Protein AF-0000000070610268 (afdb_homodimer)

Foldseek 3Di:
DAQEEEEEALDQLSLLLLLLQVLVPRRHAAAEYEHCAQVSQVVSCVVRPHNYYYNHLLVVLQDPRHAEYEYDAFAQCLQVSLLSNVVSVHAYEYEFPNHLFLVSLVVSVVSLVVSVAAYEYQLLLLQAPVNVVVLVCVVVQQQPAWQEKEFEFEEQCCVPDCQQAQQRSHAFCRPPVLLLLVSVCVSLVLDQFPDKDKAAAHDPNQHGQKMWMWTHHPPNHIYIYITHNRHGDQCKMWIHHPRWIKIFGPNSSQGQWIATPVGIGGHDADDSVDDHPDVNSSSSNRVVVQVSVCVVVSHRYGPSQGSSSSSSSSVNSVVGRVNHPHDHPVND/DAQEEEEEALDQLSLLLLLLQVLVPRRHAAAEYEHCAQVSQVVSCVVRPHNYYYNHLLVSLQDPRHAEYEYDAFAQCLQVSLLSNVVSVHAYEYEFPNHLFLVSLVVSVVSLVVSVAAYEYQLLLLQAPVNVVVLVCVVVCQQPAWQEKEFEFEEQCCVPDCQQAQQRSHAFCRPPVLLLLVSVCVSLVLDQFPDKDKAAAHDPNQHGQKMWMWTHHPPNHIYIYITHNRHGDQCKMWIHHPRWIKIFGPNSSQGQWIATPVGIGGHDADDSVDDHPDVNSSSSNRVVVQVSVCVVVSHRYGPSQGSSSSSSSSVNSVVGRVNHPHDHPVND

Radius of gyration: 28.85 Å; Cα contacts (8 Å, |Δi|>4): 1653; chains: 2; bounding box: 45×90×62 Å

Solvent-accessible surface area (backbone atoms only — not comparable to full-atom values): 32971 Å² total; per-residue (Å²): 131,48,45,30,27,24,34,38,32,70,38,64,66,33,50,22,41,54,55,19,37,61,66,44,63,78,55,48,41,50,43,29,26,11,12,88,38,44,67,54,10,41,52,44,17,69,73,73,58,29,73,34,58,23,46,28,60,66,60,46,40,66,39,84,74,40,48,31,32,40,38,41,56,59,43,71,44,34,51,64,53,49,49,52,29,36,75,56,64,25,22,38,39,30,37,61,47,56,34,84,36,45,69,54,38,50,51,51,53,52,50,28,61,72,64,69,29,33,46,37,64,47,57,41,38,72,48,31,69,50,49,50,50,49,51,53,40,50,75,71,43,68,22,47,56,68,38,39,34,42,22,32,28,28,39,68,35,78,87,36,63,57,45,43,30,43,91,42,50,20,16,12,51,56,72,38,24,48,56,31,48,50,50,49,31,57,77,59,69,57,54,75,57,78,41,80,48,38,43,55,32,54,43,95,59,45,16,36,32,32,43,38,35,37,36,33,39,76,90,67,22,39,33,42,36,36,18,21,27,64,24,65,47,82,16,29,32,36,43,26,14,64,62,30,50,37,35,36,36,67,44,49,64,55,37,39,41,32,43,39,83,91,45,73,49,78,53,80,76,79,86,78,87,70,88,57,81,47,86,62,27,58,53,38,30,39,38,52,50,50,50,47,53,28,55,75,68,70,40,48,46,40,90,89,55,32,68,67,44,54,48,48,48,31,45,52,49,46,54,37,41,43,58,39,66,34,74,53,82,80,74,110,131,49,44,29,28,24,33,35,32,70,39,62,68,34,50,21,41,54,56,17,38,59,69,46,64,78,54,47,40,48,40,29,27,10,13,87,39,45,67,54,9,42,54,42,18,68,74,73,58,30,73,34,59,21,47,28,62,66,59,46,40,66,39,85,72,40,48,31,32,41,36,41,56,60,44,73,45,34,51,62,53,49,50,52,29,38,76,55,65,23,23,37,40,31,37,62,47,55,33,85,34,46,69,55,37,49,51,52,54,53,50,29,60,73,63,68,29,32,47,35,66,46,57,41,38,72,47,31,68,50,49,50,51,49,52,52,40,49,74,70,42,69,20,46,56,68,38,39,32,42,23,32,29,28,40,67,33,77,86,37,62,57,45,44,30,42,90,43,50,20,16,12,50,56,72,37,24,47,56,32,49,49,50,49,30,58,76,60,69,58,54,74,59,79,41,80,49,39,41,55,31,54,45,97,56,46,15,37,32,32,43,37,35,37,37,34,40,74,90,67,22,38,32,41,37,36,18,21,27,63,24,65,46,81,16,30,31,36,43,27,14,63,63,29,50,38,36,36,36,67,44,48,65,54,37,38,40,31,44,41,85,91,45,74,49,78,52,78,76,80,86,79,88,68,88,58,81,47,87,60,28,59,53,39,29,40,40,52,50,48,50,47,52,30,55,75,69,69,42,48,46,40,89,91,55,32,67,68,45,53,48,46,47,32,45,52,48,47,53,38,41,45,57,38,66,34,74,52,82,80,74,110

Structure (mmCIF, N/CA/C/O backbone):
data_AF-0000000070610268-model_v1
#
loop_
_entity.id
_entity.type
_entity.pdbx_description
1 polymer 'Trans-1,2-dihydrobenzene-1,2-diol dehydrogenase'
#
loop_
_atom_site.group_PDB
_atom_site.id
_atom_site.type_symbol
_atom_site.label_atom_id
_atom_site.label_alt_id
_atom_site.label_comp_id
_atom_site.label_asym_id
_atom_site.label_entity_id
_atom_site.label_seq_id
_atom_site.pdbx_PDB_ins_code
_atom_site.Cartn_x
_atom_site.Cartn_y
_atom_site.Cartn_z
_atom_site.occupancy
_atom_site.B_iso_or_equiv
_atom_site.auth_seq_id
_atom_site.auth_comp_id
_atom_site.auth_asym_id
_atom_site.auth_atom_id
_atom_site.pdbx_PDB_model_num
ATOM 1 N N . MET A 1 1 ? -13.469 43.031 9.625 1 87.12 1 MET A N 1
ATOM 2 C CA . MET A 1 1 ? -12.117 43.438 10.016 1 87.12 1 MET A CA 1
ATOM 3 C C . MET A 1 1 ? -11.117 42.312 9.688 1 87.12 1 MET A C 1
ATOM 5 O O . MET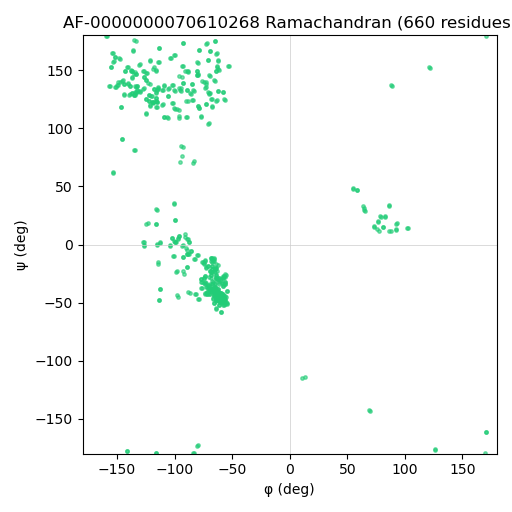 A 1 1 ? -11.469 41.125 9.688 1 87.12 1 MET A O 1
ATOM 9 N N . ALA A 1 2 ? -9.922 42.75 9.422 1 94.88 2 ALA A N 1
ATOM 10 C CA . ALA A 1 2 ? -8.898 41.781 9.031 1 94.88 2 ALA A CA 1
ATOM 11 C C . ALA A 1 2 ? -8.453 40.938 10.227 1 94.88 2 ALA A C 1
ATOM 13 O O . ALA A 1 2 ? -8.383 41.438 11.352 1 94.88 2 ALA A O 1
ATOM 14 N N . THR A 1 3 ? -8.25 39.656 9.992 1 97.12 3 THR A N 1
ATOM 15 C CA . THR A 1 3 ? -7.648 38.781 11.008 1 97.12 3 THR A CA 1
ATOM 16 C C . THR A 1 3 ? -6.219 39.219 11.305 1 97.12 3 THR A C 1
ATOM 18 O O . THR A 1 3 ? -5.41 39.375 10.391 1 97.12 3 THR A O 1
ATOM 21 N N . ARG A 1 4 ? -5.906 39.5 12.539 1 98 4 ARG A N 1
ATOM 22 C CA . ARG A 1 4 ? -4.605 40 12.938 1 98 4 ARG A CA 1
ATOM 23 C C . ARG A 1 4 ? -3.686 38.906 13.414 1 98 4 ARG A C 1
ATOM 25 O O . ARG A 1 4 ? -3.871 38.344 14.508 1 98 4 ARG A O 1
ATOM 32 N N . TRP A 1 5 ? -2.68 38.625 12.586 1 98.31 5 TRP A N 1
ATOM 33 C CA . TRP A 1 5 ? -1.84 37.469 12.781 1 98.31 5 TRP A CA 1
ATOM 34 C C . TRP A 1 5 ? -0.527 37.844 13.461 1 98.31 5 TRP A C 1
ATOM 36 O O . TRP A 1 5 ? 0.098 38.844 13.109 1 98.31 5 TRP A O 1
ATOM 46 N N . GLY A 1 6 ? -0.155 37.094 14.477 1 98.69 6 GLY A N 1
ATOM 47 C CA . GLY A 1 6 ? 1.236 36.906 14.867 1 98.69 6 GLY A CA 1
ATOM 48 C C . GLY A 1 6 ? 1.882 35.688 14.273 1 98.69 6 GLY A C 1
ATOM 49 O O . GLY A 1 6 ? 1.235 34.625 14.141 1 98.69 6 GLY A O 1
ATOM 50 N N . ILE A 1 7 ? 3.166 35.781 13.945 1 98.75 7 ILE A N 1
ATOM 51 C CA . ILE A 1 7 ? 3.908 34.656 13.375 1 98.75 7 ILE A CA 1
ATOM 52 C C . ILE A 1 7 ? 5.016 34.219 14.336 1 98.75 7 ILE A C 1
ATOM 54 O O . ILE A 1 7 ? 5.863 35.031 14.719 1 98.75 7 ILE A O 1
ATOM 58 N N . ALA A 1 8 ? 4.91 32.969 14.789 1 98.69 8 ALA A N 1
ATOM 59 C CA . ALA A 1 8 ? 5.969 32.406 15.625 1 98.69 8 ALA A CA 1
ATOM 60 C C . ALA A 1 8 ? 6.945 31.594 14.797 1 98.69 8 ALA A C 1
ATOM 62 O O . ALA A 1 8 ? 6.617 30.5 14.344 1 98.69 8 ALA A O 1
ATOM 63 N N . SER A 1 9 ? 8.148 32 14.727 1 97.38 9 SER A N 1
ATOM 64 C CA . SER A 1 9 ? 9.258 31.453 13.969 1 97.38 9 SER A CA 1
ATOM 65 C C . SER A 1 9 ? 9.32 32.031 12.562 1 97.38 9 SER A C 1
ATOM 67 O O . SER A 1 9 ? 8.281 32.219 11.922 1 97.38 9 SER A O 1
ATOM 69 N N . ALA A 1 10 ? 10.484 32.375 12.086 1 96.12 10 ALA A N 1
ATOM 70 C CA . ALA A 1 10 ? 10.75 32.969 10.789 1 96.12 10 ALA A CA 1
ATOM 71 C C . ALA A 1 10 ? 11.258 31.953 9.789 1 96.12 10 ALA A C 1
ATOM 73 O O . ALA A 1 10 ? 12.125 32.25 8.961 1 96.12 10 ALA A O 1
ATOM 74 N N . GLY A 1 11 ? 10.734 30.75 9.906 1 94.56 11 GLY A N 1
ATOM 75 C CA . GLY A 1 11 ? 11.188 29.672 9.047 1 94.56 11 GLY A CA 1
ATOM 76 C C . GLY A 1 11 ? 10.508 29.641 7.695 1 94.56 11 GLY A C 1
ATOM 77 O O . GLY A 1 11 ? 9.711 30.531 7.383 1 94.56 11 GLY A O 1
ATOM 78 N N . LYS A 1 12 ? 10.852 28.688 6.871 1 95.5 12 LYS A N 1
ATOM 79 C CA . LYS A 1 12 ? 10.406 28.562 5.488 1 95.5 12 LYS A CA 1
ATOM 80 C C . LYS A 1 12 ? 8.883 28.406 5.418 1 95.5 12 LYS A C 1
ATOM 82 O O . LYS A 1 12 ? 8.234 29.016 4.562 1 95.5 12 LYS A O 1
ATOM 87 N N . ILE A 1 13 ? 8.359 27.594 6.32 1 97.12 13 ILE A N 1
ATOM 88 C CA . ILE A 1 13 ? 6.926 27.344 6.254 1 97.12 13 ILE A CA 1
ATOM 89 C C . ILE A 1 13 ? 6.16 28.609 6.648 1 97.12 13 ILE A C 1
ATOM 91 O O . ILE A 1 13 ? 5.109 28.906 6.078 1 97.12 13 ILE A O 1
ATOM 95 N N . SER A 1 14 ? 6.656 29.359 7.609 1 97.88 14 SER A N 1
ATOM 96 C CA . SER A 1 14 ? 6.062 30.625 7.992 1 97.88 14 SER A CA 1
ATOM 97 C C . SER A 1 14 ? 6.102 31.625 6.84 1 97.88 14 SER A C 1
ATOM 99 O O . SER A 1 14 ? 5.148 32.375 6.637 1 97.88 14 SER A O 1
ATOM 101 N N . SER A 1 15 ? 7.219 31.594 6.105 1 96.38 15 SER A N 1
ATOM 102 C CA . SER A 1 15 ? 7.344 32.438 4.926 1 96.38 15 SER A CA 1
ATOM 103 C C . SER A 1 15 ? 6.246 32.156 3.91 1 96.38 15 SER A C 1
ATOM 105 O O . SER A 1 15 ? 5.602 33.062 3.398 1 96.38 15 SER A O 1
ATOM 107 N N . ASP A 1 16 ? 6.027 30.891 3.668 1 96.81 16 ASP A N 1
ATOM 108 C CA . ASP A 1 16 ? 5.016 30.5 2.697 1 96.81 16 ASP A CA 1
ATOM 109 C C . ASP A 1 16 ? 3.615 30.875 3.178 1 96.81 16 ASP A C 1
ATOM 111 O O . ASP A 1 16 ? 2.785 31.328 2.391 1 96.81 16 ASP A O 1
ATOM 115 N N . PHE A 1 17 ? 3.396 30.719 4.445 1 97.5 17 PHE A N 1
ATOM 116 C CA . PHE A 1 17 ? 2.088 31.016 5.02 1 97.5 17 PHE A CA 1
ATOM 117 C C . PHE A 1 17 ? 1.76 32.5 4.875 1 97.5 17 PHE A C 1
ATOM 119 O O . PHE A 1 17 ? 0.678 32.844 4.406 1 97.5 17 PHE A O 1
ATOM 126 N N . VAL A 1 18 ? 2.672 33.344 5.227 1 96.12 18 VAL A N 1
ATOM 127 C CA . VAL A 1 18 ? 2.461 34.781 5.184 1 96.12 18 VAL A CA 1
ATOM 128 C C . VAL A 1 18 ? 2.299 35.219 3.734 1 96.12 18 VAL A C 1
ATOM 130 O O . VAL A 1 18 ? 1.444 36.062 3.432 1 96.12 18 VAL A O 1
ATOM 133 N N . THR A 1 19 ? 3.064 34.656 2.867 1 94.31 19 THR A N 1
ATOM 134 C CA . THR A 1 19 ? 2.967 35 1.452 1 94.31 19 THR A CA 1
ATOM 135 C C . THR A 1 19 ? 1.602 34.594 0.894 1 94.31 19 THR A C 1
ATOM 137 O O . THR A 1 19 ? 0.988 35.375 0.148 1 94.31 19 THR A O 1
ATOM 140 N N . ALA A 1 20 ? 1.145 33.438 1.295 1 94.62 20 ALA A N 1
ATOM 141 C CA . ALA A 1 20 ? -0.146 32.938 0.828 1 94.62 20 ALA A CA 1
ATOM 142 C C . ALA A 1 20 ? -1.288 33.844 1.32 1 94.62 20 ALA A C 1
ATOM 144 O O . ALA A 1 20 ? -2.244 34.094 0.585 1 94.62 20 ALA A O 1
ATOM 145 N N . MET A 1 21 ? -1.215 34.375 2.508 1 91.06 21 MET A N 1
ATOM 146 C CA . MET A 1 21 ? -2.252 35.188 3.115 1 91.06 21 MET A CA 1
ATOM 147 C C . MET A 1 21 ? -2.326 36.562 2.436 1 91.06 21 MET A C 1
ATOM 149 O O . MET A 1 21 ? -3.41 37.125 2.279 1 91.06 21 MET A O 1
ATOM 153 N N . LYS A 1 22 ? -1.197 36.969 2.119 1 81.88 22 LYS A N 1
ATOM 154 C CA . LYS A 1 22 ? -1.122 38.312 1.529 1 81.88 22 LYS A CA 1
ATOM 155 C C . LYS A 1 22 ? -1.871 38.375 0.2 1 81.88 22 LYS A C 1
ATOM 157 O O . LYS A 1 22 ? -2.338 39.438 -0.21 1 81.88 22 LYS A O 1
ATOM 162 N N . ALA A 1 23 ? -1.947 37.188 -0.265 1 78.31 23 ALA A N 1
ATOM 163 C CA . ALA A 1 23 ? -2.639 37.125 -1.551 1 78.31 23 ALA A CA 1
ATOM 164 C C . ALA A 1 23 ? -4.137 37.344 -1.379 1 78.31 23 ALA A C 1
ATOM 166 O O . ALA A 1 23 ? -4.84 37.688 -2.342 1 78.31 23 ALA A O 1
ATOM 167 N N . GLN A 1 24 ? -4.488 37.125 -0.16 1 79 24 GLN A N 1
ATOM 168 C CA . GLN A 1 24 ? -5.902 37.344 0.139 1 79 24 GLN A CA 1
ATOM 169 C C . GLN A 1 24 ? -6.168 38.75 0.67 1 79 24 GLN A C 1
ATOM 171 O O . GLN A 1 24 ? -6.254 38.938 1.883 1 79 24 GLN A O 1
ATOM 176 N N . LYS A 1 25 ? -6.18 39.812 -0.135 1 72.75 25 LYS A N 1
ATOM 177 C CA . LYS A 1 25 ? -6.426 41.25 -0.043 1 72.75 25 LYS A CA 1
ATOM 178 C C . LYS A 1 25 ? -6.504 41.719 1.413 1 72.75 25 LYS A C 1
ATOM 180 O O . LYS A 1 25 ? -5.566 41.5 2.186 1 72.75 25 LYS A O 1
ATOM 185 N N . ASP A 1 26 ? -7.648 42.188 1.832 1 85.25 26 ASP A N 1
ATOM 186 C CA . ASP A 1 26 ? -7.906 42.938 3.057 1 85.25 26 ASP A CA 1
ATOM 187 C C . ASP A 1 26 ? -8.477 42.031 4.145 1 85.25 26 ASP A C 1
ATOM 189 O O . ASP A 1 26 ? -8.875 42.5 5.211 1 85.25 26 ASP A O 1
ATOM 193 N N . ASP A 1 27 ? -8.195 40.656 3.943 1 92.19 27 ASP A N 1
ATOM 194 C CA . ASP A 1 27 ? -8.812 39.719 4.883 1 92.19 27 ASP A CA 1
ATOM 195 C C . ASP A 1 27 ? -7.883 39.438 6.059 1 92.19 27 ASP A C 1
ATOM 197 O O . ASP A 1 27 ? -8.336 39.062 7.141 1 92.19 27 ASP A O 1
ATOM 201 N N . HIS A 1 28 ? -6.57 39.594 5.832 1 95.62 28 HIS A N 1
ATOM 202 C CA . HIS A 1 28 ? -5.574 39.25 6.832 1 95.62 28 HIS A CA 1
ATOM 203 C C . HIS A 1 28 ? -4.523 40.344 6.988 1 95.62 28 HIS A C 1
ATOM 205 O O . HIS A 1 28 ? -4.211 41.031 6.027 1 95.62 28 HIS A O 1
ATOM 211 N N . ARG A 1 29 ? -4.039 40.5 8.172 1 95.06 29 ARG A N 1
ATOM 212 C CA . ARG A 1 29 ? -2.941 41.406 8.492 1 95.06 29 ARG A CA 1
ATOM 213 C C . ARG A 1 29 ? -1.906 40.75 9.383 1 95.06 29 ARG A C 1
ATOM 215 O O . ARG A 1 29 ? -2.258 40.094 10.383 1 95.06 29 ARG A O 1
ATOM 222 N N . VAL A 1 30 ? -0.636 40.844 8.953 1 96.44 30 VAL A N 1
ATOM 223 C CA . VAL A 1 30 ? 0.448 40.344 9.789 1 96.44 30 VAL A CA 1
ATOM 224 C C . VAL A 1 30 ? 0.946 41.438 10.719 1 96.44 30 VAL A C 1
ATOM 226 O O . VAL A 1 30 ? 1.712 42.312 10.305 1 96.44 30 VAL A O 1
ATOM 229 N N . VAL A 1 31 ? 0.642 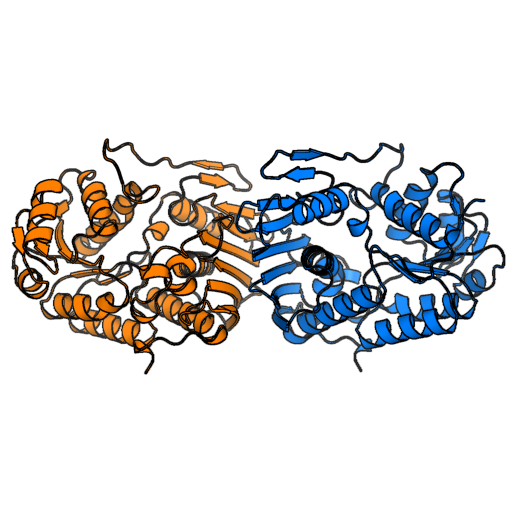41.25 11.953 1 97.19 31 VAL A N 1
ATOM 230 C CA . VAL A 1 31 ? 0.885 42.281 12.938 1 97.19 31 VAL A CA 1
ATOM 231 C C . VAL A 1 31 ? 2.303 42.188 13.484 1 97.19 31 VAL A C 1
ATOM 233 O O . VAL A 1 31 ? 2.975 43.188 13.727 1 97.19 31 VAL A O 1
ATOM 236 N N . ALA A 1 32 ? 2.695 40.969 13.719 1 98.38 32 ALA A N 1
ATOM 237 C CA . ALA A 1 32 ? 3.988 40.781 14.375 1 98.38 32 ALA A CA 1
ATOM 238 C C . ALA A 1 32 ? 4.586 39.406 14.047 1 98.38 32 ALA A C 1
ATOM 240 O O . ALA A 1 32 ? 3.857 38.469 13.742 1 98.38 32 ALA A O 1
ATOM 241 N N . VAL A 1 33 ? 5.926 39.406 14.109 1 98.69 33 VAL A N 1
ATOM 242 C CA . VAL A 1 33 ? 6.664 38.156 14.008 1 98.69 33 VAL A CA 1
ATOM 243 C C . VAL A 1 33 ? 7.625 38.031 15.188 1 98.69 33 VAL A C 1
ATOM 245 O O . VAL A 1 33 ? 8.234 39 15.609 1 98.69 33 VAL A O 1
ATOM 248 N N . GLY A 1 34 ? 7.617 36.844 15.773 1 98.44 34 GLY A N 1
ATOM 249 C CA . GLY A 1 34 ? 8.602 36.5 16.781 1 98.44 34 GLY A CA 1
ATOM 250 C C . GLY A 1 34 ? 9.531 35.375 16.344 1 98.44 34 GLY A C 1
ATOM 251 O O . GLY A 1 34 ? 9.094 34.406 15.742 1 98.44 34 GLY A O 1
ATOM 252 N N . ALA A 1 35 ? 10.812 35.562 16.562 1 96.69 35 ALA A N 1
ATOM 253 C CA . ALA A 1 35 ? 11.812 34.531 16.297 1 96.69 35 ALA A CA 1
ATOM 254 C C . ALA A 1 35 ? 12.805 34.438 17.453 1 96.69 35 ALA A C 1
ATOM 256 O O . ALA A 1 35 ? 12.719 35.188 18.422 1 96.69 35 ALA A O 1
ATOM 257 N N . ARG A 1 36 ? 13.75 33.438 17.375 1 90.44 36 ARG A N 1
ATOM 258 C CA . ARG A 1 36 ? 14.742 33.219 18.422 1 90.44 36 ARG A CA 1
ATOM 259 C C . ARG A 1 36 ? 15.766 34.344 18.453 1 90.44 36 ARG A C 1
ATOM 261 O O . ARG A 1 36 ? 16.312 34.656 19.5 1 90.44 36 ARG A O 1
ATOM 268 N N . SER A 1 37 ? 15.914 34.906 17.266 1 94.06 37 SER A N 1
ATOM 269 C CA . SER A 1 37 ? 16.781 36.062 17.188 1 94.06 37 SER A CA 1
ATOM 270 C C . SER A 1 37 ? 16.031 37.281 16.609 1 94.06 37 SER A C 1
ATOM 272 O O . SER A 1 37 ? 15.289 37.156 15.641 1 94.06 37 SER A O 1
ATOM 274 N N . LEU A 1 38 ? 16.328 38.406 17.25 1 96.81 38 LEU A N 1
ATOM 275 C CA . LEU A 1 38 ? 15.688 39.625 16.781 1 96.81 38 LEU A CA 1
ATOM 276 C C . LEU A 1 38 ? 16.062 39.938 15.336 1 96.81 38 LEU A C 1
ATOM 278 O O . LEU A 1 38 ? 15.219 40.406 14.562 1 96.81 38 LEU A O 1
ATOM 282 N N . ALA A 1 39 ? 17.266 39.562 15.023 1 97.5 39 ALA A N 1
ATOM 283 C CA . ALA A 1 39 ? 17.734 39.812 13.664 1 97.5 39 ALA A CA 1
ATOM 284 C C . ALA A 1 39 ? 16.906 39.031 12.648 1 97.5 39 ALA A C 1
ATOM 286 O O . ALA A 1 39 ? 16.547 39.531 11.594 1 97.5 39 ALA A O 1
ATOM 287 N N . ASP A 1 40 ? 16.656 37.781 12.953 1 97 40 ASP A N 1
ATOM 288 C CA . ASP A 1 40 ? 15.852 36.938 12.07 1 97 40 ASP A CA 1
ATOM 289 C C . ASP A 1 40 ? 14.422 37.469 11.961 1 97 40 ASP A C 1
ATOM 291 O O . ASP A 1 40 ? 13.844 37.469 10.875 1 97 40 ASP A O 1
ATOM 295 N N . ALA A 1 41 ? 13.906 37.875 13.102 1 98.12 41 ALA A N 1
ATOM 296 C CA . ALA A 1 41 ? 12.547 38.438 13.117 1 98.12 41 ALA A CA 1
ATOM 297 C C . ALA A 1 41 ? 12.461 39.688 12.273 1 98.12 41 ALA A C 1
ATOM 299 O O . ALA A 1 41 ? 11.508 39.875 11.508 1 98.12 41 ALA A O 1
ATOM 300 N N . GLN A 1 42 ? 13.422 40.531 12.422 1 98.31 42 GLN A N 1
ATOM 301 C CA . GLN A 1 42 ? 13.445 41.781 11.672 1 98.31 42 GLN A CA 1
ATOM 302 C C . GLN A 1 42 ? 13.594 41.531 10.172 1 98.31 42 GLN A C 1
ATOM 304 O O . GLN A 1 42 ? 12.93 42.156 9.359 1 98.31 42 GLN A O 1
ATOM 309 N N . ALA A 1 43 ? 14.445 40.625 9.836 1 97.88 43 ALA A N 1
ATOM 310 C CA . ALA A 1 43 ? 14.617 40.281 8.43 1 97.88 43 ALA A CA 1
ATOM 311 C C . ALA A 1 43 ? 13.32 39.75 7.832 1 97.88 43 ALA A C 1
ATOM 313 O O . ALA A 1 43 ? 12.953 40.094 6.711 1 97.88 43 ALA A O 1
ATOM 314 N N . PHE A 1 44 ? 12.734 38.875 8.617 1 97.44 44 PHE A N 1
ATOM 315 C CA . PHE A 1 44 ? 11.461 38.312 8.195 1 97.44 44 PHE A CA 1
ATOM 316 C C . PHE A 1 44 ? 10.406 39.406 8.039 1 97.44 44 PHE A C 1
ATOM 318 O O . PHE A 1 44 ? 9.688 39.438 7.043 1 97.44 44 PHE A O 1
ATOM 325 N N . ALA A 1 45 ? 10.289 40.281 8.984 1 97.44 45 ALA A N 1
ATOM 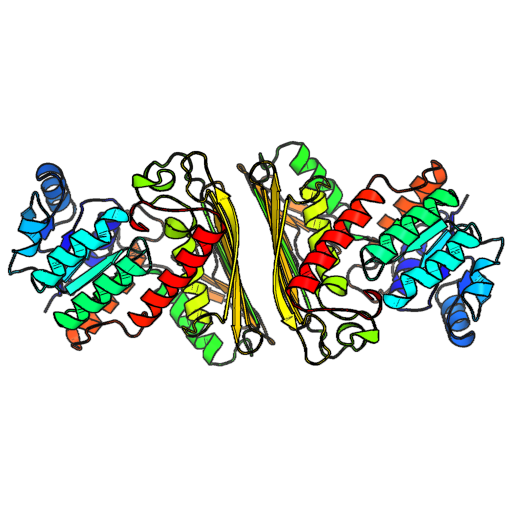326 C CA . ALA A 1 45 ? 9.32 41.375 8.969 1 97.44 45 ALA A CA 1
ATOM 327 C C . ALA A 1 45 ? 9.523 42.281 7.754 1 97.44 45 ALA A C 1
ATOM 329 O O . ALA A 1 45 ? 8.562 42.656 7.086 1 97.44 45 ALA A O 1
ATOM 330 N N . LYS A 1 46 ? 10.703 42.594 7.512 1 96.62 46 LYS A N 1
ATOM 331 C CA . LYS A 1 46 ? 11.039 43.438 6.375 1 96.62 46 LYS A CA 1
ATOM 332 C C . LYS A 1 46 ? 10.656 42.781 5.055 1 96.62 46 LYS A C 1
ATOM 334 O O . LYS A 1 46 ? 10.102 43.406 4.164 1 96.62 46 LYS A O 1
ATOM 339 N N . LYS A 1 47 ? 10.906 41.562 4.977 1 94.38 47 LYS A N 1
ATOM 340 C CA . LYS A 1 47 ? 10.711 40.844 3.725 1 94.38 47 LYS A CA 1
ATOM 341 C C . LYS A 1 47 ? 9.227 40.562 3.486 1 94.38 47 LYS A C 1
ATOM 343 O O . LYS A 1 47 ? 8.75 40.625 2.352 1 94.38 47 LYS A O 1
ATOM 348 N N . TYR A 1 48 ? 8.508 40.25 4.59 1 92.62 48 TYR A N 1
ATOM 349 C CA . TYR A 1 48 ? 7.168 39.719 4.387 1 92.62 48 TYR A CA 1
ATOM 350 C C . TYR A 1 48 ? 6.117 40.688 4.938 1 92.62 48 TYR A C 1
ATOM 352 O O . TYR A 1 48 ? 4.918 40.375 4.887 1 92.62 48 TYR A O 1
ATOM 360 N N . GLY A 1 49 ? 6.516 41.781 5.473 1 90.06 49 GLY A N 1
ATOM 361 C CA . GLY A 1 49 ? 5.609 42.875 5.762 1 90.06 49 GLY A CA 1
ATOM 362 C C . GLY A 1 49 ? 4.934 42.75 7.109 1 90.06 49 GLY A C 1
ATOM 363 O O . GLY A 1 49 ? 3.77 43.125 7.266 1 90.06 49 GLY A O 1
ATOM 364 N N . ALA A 1 50 ? 5.621 42.188 8.117 1 95.12 50 ALA A N 1
ATOM 365 C CA . ALA A 1 50 ? 5.105 42.219 9.477 1 95.12 50 ALA A CA 1
ATOM 366 C C . ALA A 1 50 ? 5.301 43.625 10.086 1 95.12 50 ALA A C 1
ATOM 368 O O . ALA A 1 50 ? 6.336 44.25 9.883 1 95.12 50 ALA A O 1
ATOM 369 N N . GLU A 1 51 ? 4.355 44.031 10.781 1 96.62 51 GLU A N 1
ATOM 370 C CA . GLU A 1 51 ? 4.387 45.406 11.312 1 96.62 51 GLU A CA 1
ATOM 371 C C . GLU A 1 51 ? 5.41 45.531 12.438 1 96.62 51 GLU A C 1
ATOM 373 O O . GLU A 1 51 ? 6.016 46.594 12.609 1 96.62 51 GLU A O 1
ATOM 378 N N . LYS A 1 52 ? 5.52 44.469 13.242 1 98.31 52 LYS A N 1
ATOM 379 C CA . LYS A 1 52 ? 6.434 44.438 14.383 1 98.31 52 LYS A CA 1
ATOM 380 C C . LYS A 1 52 ? 7.277 43.156 14.367 1 98.31 52 LYS A C 1
ATOM 382 O O . LYS A 1 52 ? 6.91 42.156 13.719 1 98.31 52 LYS A O 1
ATOM 387 N N . SER A 1 53 ? 8.43 43.281 14.992 1 98.44 53 SER A N 1
ATOM 388 C CA . SER A 1 53 ? 9.312 42.125 15.117 1 98.44 53 SER A CA 1
ATOM 389 C C . SER A 1 53 ? 9.828 42 16.547 1 98.44 53 SER A C 1
ATOM 391 O O . SER A 1 53 ? 10.164 42.969 17.203 1 98.44 53 SER A O 1
ATOM 393 N N . TYR A 1 54 ? 9.805 40.812 17.031 1 98.56 54 TYR A N 1
ATOM 394 C CA . TYR A 1 54 ? 10.227 40.5 18.406 1 98.56 54 TYR A CA 1
ATOM 395 C C . TYR A 1 54 ? 11.32 39.438 18.422 1 98.56 54 TYR A C 1
ATOM 397 O O . TYR A 1 54 ? 11.297 38.5 17.609 1 98.56 54 TYR A O 1
ATOM 405 N N . GLY A 1 55 ? 12.203 39.531 19.391 1 97.19 55 GLY A N 1
ATOM 406 C CA . GLY A 1 55 ? 13.297 38.594 19.531 1 97.19 55 GLY A CA 1
ATOM 407 C C . GLY A 1 55 ? 12.945 37.406 20.422 1 97.19 55 GLY A C 1
ATOM 408 O O . GLY A 1 55 ? 13.828 36.656 20.844 1 97.19 55 GLY A O 1
ATOM 409 N N . SER A 1 56 ? 11.68 37.375 20.781 1 97.44 56 SER A N 1
ATOM 410 C CA . SER A 1 56 ? 11.219 36.219 21.578 1 97.44 56 SER A CA 1
ATOM 411 C C . SER A 1 56 ? 9.734 35.969 21.359 1 97.44 56 SER A C 1
ATOM 413 O O . SER A 1 56 ? 8.992 36.844 20.953 1 97.44 56 SER A O 1
ATOM 415 N N . TYR A 1 57 ? 9.383 34.688 21.672 1 98.31 57 TYR A N 1
ATOM 416 C CA . TYR A 1 57 ? 7.973 34.344 21.578 1 98.31 57 TYR A CA 1
ATOM 417 C C . TYR A 1 57 ? 7.172 34.938 22.719 1 98.31 57 TYR A C 1
ATOM 419 O O . TYR A 1 57 ? 5.98 35.219 22.562 1 98.31 57 TYR A O 1
ATOM 427 N N . GLU A 1 58 ? 7.793 35.156 23.797 1 98.19 58 GLU A N 1
ATOM 428 C CA . GLU A 1 58 ? 7.141 35.812 24.938 1 98.19 58 GLU A CA 1
ATOM 429 C C . GLU A 1 58 ? 6.688 37.219 24.578 1 98.19 58 GLU A C 1
ATOM 431 O O . GLU A 1 58 ? 5.566 37.625 24.891 1 98.19 58 GLU A O 1
ATOM 436 N N . GLU A 1 59 ? 7.621 37.938 23.938 1 98.25 59 GLU A N 1
ATOM 437 C CA . GLU A 1 59 ? 7.258 39.312 23.516 1 98.25 59 GLU A CA 1
ATOM 438 C C . GLU A 1 59 ? 6.098 39.281 22.516 1 98.25 59 GLU A C 1
ATOM 440 O O . GLU A 1 59 ? 5.199 40.125 22.578 1 98.25 59 GLU A O 1
ATOM 445 N N . LEU A 1 60 ? 6.141 38.344 21.641 1 98.56 60 LEU A N 1
ATOM 446 C CA . LEU A 1 60 ? 5.055 38.156 20.688 1 98.56 60 LEU A CA 1
ATOM 447 C C . LEU A 1 60 ? 3.732 37.906 21.391 1 98.56 60 LEU A C 1
ATOM 449 O O . LEU A 1 60 ? 2.705 38.5 21.031 1 98.56 60 LEU A O 1
ATOM 453 N N . SER A 1 61 ? 3.725 37.094 22.438 1 98.56 61 SER A N 1
ATOM 454 C CA . SER A 1 61 ? 2.52 36.688 23.156 1 98.56 61 SER A CA 1
ATOM 455 C C . SER A 1 61 ? 1.898 37.875 23.891 1 98.56 61 SER A C 1
ATOM 457 O O . SER A 1 61 ? 0.69 37.906 24.125 1 98.56 61 SER A O 1
ATOM 459 N N . LYS A 1 62 ? 2.672 38.906 24.156 1 98.31 62 LYS A N 1
ATOM 460 C CA . LYS A 1 62 ? 2.219 40.062 24.953 1 98.31 62 LYS A CA 1
ATOM 461 C C . LYS A 1 62 ? 1.667 41.156 24.062 1 98.31 62 LYS A C 1
ATOM 463 O O . LYS A 1 62 ? 1.106 42.156 24.547 1 98.31 62 LYS A O 1
ATOM 468 N N . ASP A 1 63 ? 1.868 41.031 22.781 1 98.5 63 ASP A N 1
ATOM 469 C CA . ASP A 1 63 ? 1.388 42.062 21.875 1 98.5 63 ASP A CA 1
ATOM 470 C C . ASP A 1 63 ? -0.138 42.094 21.844 1 98.5 63 ASP A C 1
ATOM 472 O O . ASP A 1 63 ? -0.778 41.156 21.359 1 98.5 63 ASP A O 1
ATOM 476 N N . PRO A 1 64 ? -0.735 43.188 22.234 1 98 64 PRO A N 1
ATOM 477 C CA . PRO A 1 64 ? -2.197 43.219 22.312 1 98 64 PRO A CA 1
ATOM 478 C C . PRO A 1 64 ? -2.865 43.281 20.953 1 98 64 PRO A C 1
ATOM 480 O O . PRO A 1 64 ? -4.074 43.062 20.828 1 98 64 PRO A O 1
ATOM 483 N N . ASP A 1 65 ? -2.1 43.562 19.906 1 98 65 ASP A N 1
ATOM 484 C CA . ASP A 1 65 ? -2.672 43.688 18.562 1 98 65 ASP A CA 1
ATOM 485 C C . ASP A 1 65 ? -2.73 42.312 17.859 1 98 65 ASP A C 1
ATOM 487 O O . ASP A 1 65 ? -3.352 42.188 16.812 1 98 65 ASP A O 1
ATOM 491 N N . VAL A 1 66 ? -2.141 41.344 18.469 1 98.56 66 VAL A N 1
ATOM 492 C CA . VAL A 1 66 ? -2.158 40 17.891 1 98.56 66 VAL A CA 1
ATOM 493 C C . VAL A 1 66 ? -3.385 39.219 18.391 1 98.56 66 VAL A C 1
ATOM 495 O O . VAL A 1 66 ? -3.596 39.094 19.594 1 98.56 66 VAL A O 1
ATOM 498 N N . GLU A 1 67 ? -4.133 38.781 17.469 1 98.38 67 GLU A N 1
ATOM 499 C CA . GLU A 1 67 ? -5.34 38.031 17.828 1 98.38 67 GLU A CA 1
ATOM 500 C C . GLU A 1 67 ? -5.105 36.531 17.75 1 98.38 67 GLU A C 1
ATOM 502 O O . GLU A 1 67 ? -5.594 35.781 18.594 1 98.38 67 GLU A O 1
ATOM 507 N N . ILE A 1 68 ? -4.449 36.094 16.719 1 98.81 68 ILE A N 1
ATOM 508 C CA . ILE A 1 68 ? -4.145 34.688 16.484 1 98.81 68 ILE A CA 1
ATOM 509 C C . ILE A 1 68 ? -2.682 34.531 16.078 1 98.81 68 ILE A C 1
ATOM 511 O O . ILE A 1 68 ? -2.121 35.406 15.414 1 98.81 68 ILE A O 1
ATOM 515 N N . VAL A 1 69 ? -2.096 33.406 16.484 1 98.94 69 VAL A N 1
ATOM 516 C CA . VAL A 1 69 ? -0.688 33.188 16.188 1 98.94 69 VAL A CA 1
ATOM 517 C C . VAL A 1 69 ? -0.546 31.906 15.336 1 98.94 69 VAL A C 1
ATOM 519 O O . VAL A 1 69 ? -1.111 30.875 15.664 1 98.94 69 VAL A O 1
ATOM 522 N N . TYR A 1 70 ? 0.15 32 14.195 1 98.81 70 TYR A N 1
ATOM 523 C CA . TYR A 1 70 ? 0.638 30.859 13.422 1 98.81 70 TYR A CA 1
ATOM 524 C C . TYR A 1 70 ? 1.969 30.359 13.969 1 98.81 70 TYR A C 1
ATOM 526 O O . TYR A 1 70 ? 2.938 31.109 14.055 1 98.81 70 TYR A O 1
ATOM 534 N N . ILE A 1 71 ? 2.006 29.125 14.289 1 98.88 71 ILE A N 1
ATOM 535 C CA . ILE A 1 71 ? 3.213 28.547 14.867 1 98.88 71 ILE A CA 1
ATOM 536 C C . ILE A 1 71 ? 3.883 27.609 13.859 1 98.88 71 ILE A C 1
ATOM 538 O O . ILE A 1 71 ? 3.379 26.531 13.578 1 98.88 71 ILE A O 1
ATOM 542 N N . GLY A 1 72 ? 5.055 28.047 13.344 1 98.38 72 GLY A N 1
ATOM 543 C CA . GLY A 1 72 ? 5.828 27.281 12.375 1 98.38 72 GLY A CA 1
ATOM 544 C C . GLY A 1 72 ? 7.184 26.844 12.898 1 98.38 72 GLY A C 1
ATOM 545 O O . GLY A 1 72 ? 8.164 26.828 12.148 1 98.38 72 GLY A O 1
ATOM 546 N N . THR A 1 73 ? 7.344 26.625 14.195 1 97.75 73 THR A N 1
ATOM 547 C CA . THR A 1 73 ? 8.578 26.125 14.805 1 97.75 73 THR A CA 1
ATOM 548 C C . THR A 1 73 ? 8.789 24.656 14.469 1 97.75 73 THR A C 1
ATOM 550 O O . THR A 1 73 ? 7.926 24.016 13.859 1 97.75 73 THR A O 1
ATOM 553 N N . ILE A 1 74 ? 9.93 24.141 14.844 1 96.25 74 ILE A N 1
ATOM 554 C CA . ILE A 1 74 ? 10.164 22.703 14.695 1 96.25 74 ILE A CA 1
ATOM 555 C C . ILE A 1 74 ? 9.289 21.938 15.68 1 96.25 74 ILE A C 1
ATOM 557 O O . ILE A 1 74 ? 8.828 22.5 16.688 1 96.25 74 ILE A O 1
ATOM 561 N N . HIS A 1 75 ? 9.125 20.672 15.555 1 97.62 75 HIS A N 1
ATOM 562 C CA . HIS A 1 75 ? 8.102 19.844 16.188 1 97.62 75 HIS A CA 1
ATOM 563 C C . HIS A 1 75 ? 8.18 19.922 17.703 1 97.62 75 HIS A C 1
ATOM 565 O O . HIS A 1 75 ? 7.164 20.156 18.375 1 97.62 75 HIS A O 1
ATOM 571 N N . PRO A 1 76 ? 9.367 19.828 18.266 1 98.12 76 PRO A N 1
ATOM 572 C CA . PRO A 1 76 ? 9.43 19.781 19.734 1 98.12 76 PRO A CA 1
ATOM 573 C C . PRO A 1 76 ? 9.008 21.094 20.391 1 98.12 76 PRO A C 1
ATOM 575 O O . PRO A 1 76 ? 8.734 21.141 21.594 1 98.12 76 PRO A O 1
ATOM 578 N N . PHE A 1 77 ? 8.891 22.141 19.594 1 97.94 77 PHE A N 1
ATOM 579 C CA . PHE A 1 77 ? 8.602 23.438 20.172 1 97.94 77 PHE A CA 1
ATOM 580 C C . PHE A 1 77 ? 7.141 23.828 19.953 1 97.94 77 PHE A C 1
ATOM 582 O O . PHE A 1 77 ? 6.691 24.859 20.438 1 97.94 77 PHE A O 1
ATOM 589 N N . HIS A 1 78 ? 6.41 22.984 19.297 1 98.81 78 HIS A N 1
ATOM 590 C CA . HIS A 1 78 ? 4.996 23.281 19.109 1 98.81 78 HIS A CA 1
ATOM 591 C C . HIS A 1 78 ? 4.281 23.453 20.438 1 98.81 78 HIS A C 1
ATOM 593 O O . HIS A 1 78 ? 3.646 24.484 20.688 1 98.81 78 HIS A O 1
ATOM 599 N N . LEU A 1 79 ? 4.477 22.531 21.312 1 98.81 79 LEU A N 1
ATOM 600 C CA . LEU A 1 79 ? 3.752 22.562 22.578 1 98.81 79 LEU A CA 1
ATOM 601 C C . LEU A 1 79 ? 4.145 23.797 23.406 1 98.81 79 LEU A C 1
ATOM 603 O O . LEU A 1 79 ? 3.291 24.594 23.781 1 98.81 79 LEU A O 1
ATOM 607 N N . PRO A 1 80 ? 5.426 24.016 23.688 1 98.62 80 PRO A N 1
ATOM 608 C CA . PRO A 1 80 ? 5.734 25.141 24.578 1 98.62 80 PRO A CA 1
ATOM 609 C C . PRO A 1 80 ? 5.355 26.484 23.953 1 98.62 80 PRO A C 1
ATOM 611 O O . PRO A 1 80 ? 4.891 27.391 24.672 1 98.62 80 PRO A O 1
ATOM 614 N N . VAL A 1 81 ? 5.52 26.656 22.688 1 98.81 81 VAL A N 1
ATOM 615 C CA . VAL A 1 81 ? 5.168 27.938 22.047 1 98.81 81 VAL A CA 1
ATOM 616 C C . VAL A 1 81 ? 3.65 28.109 22.047 1 98.81 81 VAL A C 1
ATOM 618 O O . VAL A 1 81 ? 3.139 29.188 22.344 1 98.81 81 VAL A O 1
ATOM 621 N N . ALA A 1 82 ? 2.934 27.047 21.734 1 98.94 82 ALA A N 1
ATOM 622 C CA . ALA A 1 82 ? 1.475 27.109 21.719 1 98.94 82 ALA A CA 1
ATOM 623 C C . ALA A 1 82 ? 0.923 27.406 23.109 1 98.94 82 ALA A C 1
ATOM 625 O O . ALA A 1 82 ? -0.009 28.203 23.266 1 98.94 82 ALA A O 1
ATOM 626 N N . LYS A 1 83 ? 1.499 26.766 24.078 1 98.88 83 LYS A N 1
ATOM 627 C CA . LYS A 1 83 ? 1.064 27.016 25.453 1 98.88 83 LYS A CA 1
ATOM 628 C C . LYS A 1 83 ? 1.263 28.484 25.828 1 98.88 83 LYS A C 1
ATOM 630 O O . LYS A 1 83 ? 0.397 29.078 26.469 1 98.88 83 LYS A O 1
ATOM 635 N N . LEU A 1 84 ? 2.377 28.953 25.484 1 98.81 84 LEU A N 1
ATOM 636 C CA . LEU A 1 84 ? 2.689 30.359 25.766 1 98.81 84 LEU A CA 1
ATOM 637 C C . LEU A 1 84 ? 1.641 31.281 25.141 1 98.81 84 LEU A C 1
ATOM 639 O O . LEU A 1 84 ? 1.152 32.188 25.797 1 98.81 84 LEU A O 1
ATOM 643 N N . MET A 1 85 ? 1.28 31.062 23.906 1 98.94 85 MET A N 1
ATOM 644 C CA . MET A 1 85 ? 0.302 31.875 23.188 1 98.94 85 MET A CA 1
ATOM 645 C C . MET A 1 85 ? -1.087 31.719 23.797 1 98.94 85 MET A C 1
ATOM 647 O O . MET A 1 85 ? -1.792 32.688 24.016 1 98.94 85 MET A O 1
ATOM 651 N N . ILE A 1 86 ? -1.497 30.5 24.078 1 98.88 86 ILE A N 1
ATOM 652 C CA . ILE A 1 86 ? -2.826 30.219 24.594 1 98.88 86 ILE A CA 1
ATOM 653 C C . ILE A 1 86 ? -2.98 30.828 25.984 1 98.88 86 ILE A C 1
ATOM 655 O O . ILE A 1 86 ? -4.016 31.438 26.297 1 98.88 86 ILE A O 1
ATOM 659 N N . ASN A 1 87 ? -1.959 30.719 26.766 1 98.75 87 ASN A N 1
ATOM 660 C CA . ASN A 1 87 ? -2.002 31.312 28.109 1 98.75 87 ASN A CA 1
ATOM 661 C C . ASN A 1 87 ? -2.129 32.812 28.047 1 98.75 87 ASN A C 1
ATOM 663 O O . ASN A 1 87 ? -2.643 33.438 28.984 1 98.75 87 ASN A O 1
ATOM 667 N N . ALA A 1 88 ? -1.669 33.438 26.984 1 98.75 88 ALA A N 1
ATOM 668 C CA . ALA A 1 88 ? -1.772 34.875 26.797 1 98.75 88 ALA A CA 1
ATOM 669 C C . ALA A 1 88 ? -3.105 35.25 26.141 1 98.75 88 ALA A C 1
ATOM 671 O O . ALA A 1 88 ? -3.342 36.406 25.812 1 98.75 88 ALA A O 1
ATOM 672 N N . GLY A 1 89 ? -3.943 34.25 25.891 1 98.62 89 GLY A N 1
ATOM 673 C CA . GLY A 1 89 ? -5.281 34.5 25.375 1 98.62 89 GLY A CA 1
ATOM 674 C C . GLY A 1 89 ? -5.328 34.562 23.859 1 98.62 89 GLY A C 1
ATOM 675 O O . GLY A 1 89 ? -6.32 35 23.281 1 98.62 89 GLY A O 1
ATOM 676 N N . LYS A 1 90 ? -4.238 34.156 23.234 1 98.88 90 LYS A N 1
ATOM 677 C CA . LYS A 1 90 ? -4.184 34.188 21.781 1 98.88 90 LYS A CA 1
ATOM 678 C C . LYS A 1 90 ? -4.793 32.938 21.172 1 98.88 90 LYS A C 1
ATOM 680 O O . LYS A 1 90 ? -4.609 31.828 21.688 1 98.88 90 LYS A O 1
ATOM 685 N N . HIS A 1 91 ? -5.613 33.062 20.062 1 98.94 91 HIS A N 1
ATOM 686 C CA . HIS A 1 91 ? -5.938 31.922 19.219 1 98.94 91 HIS A CA 1
ATOM 687 C C . HIS A 1 91 ? -4.684 31.344 18.562 1 98.94 91 HIS A C 1
ATOM 689 O O . HIS A 1 91 ? -3.666 32.031 18.453 1 98.94 91 HIS A O 1
ATOM 695 N N . VAL A 1 92 ? -4.793 30.047 18.156 1 98.94 92 VAL A N 1
ATOM 696 C CA . VAL A 1 92 ? -3.57 29.438 17.656 1 98.94 92 VAL A CA 1
ATOM 697 C C . VAL A 1 92 ? -3.889 28.578 16.422 1 98.94 92 VAL A C 1
ATOM 699 O O . VAL A 1 92 ? -4.855 27.812 16.438 1 98.94 92 VAL A O 1
ATOM 702 N N . LEU A 1 93 ? -3.184 28.75 15.344 1 98.94 93 LEU A N 1
ATOM 703 C CA . LEU A 1 93 ? -2.975 27.797 14.258 1 98.94 93 LEU A CA 1
ATOM 704 C C . LEU A 1 93 ? -1.564 27.219 14.312 1 98.94 93 LEU A C 1
ATOM 706 O O . LEU A 1 93 ? -0.592 27.906 14.016 1 98.94 93 LEU A O 1
ATOM 710 N N . CYS A 1 94 ? -1.445 25.953 14.664 1 98.94 94 CYS A N 1
ATOM 711 C CA . CYS A 1 94 ? -0.135 25.344 14.844 1 98.94 94 CYS A CA 1
ATOM 712 C C . CYS A 1 94 ? 0.15 24.328 13.742 1 98.94 94 CYS A C 1
ATOM 714 O O . CYS A 1 94 ? -0.688 23.469 13.453 1 98.94 94 CYS A O 1
ATOM 716 N N . GLU A 1 95 ? 1.271 24.359 13.164 1 98.75 95 GLU A N 1
ATOM 717 C CA . GLU A 1 95 ? 1.703 23.422 12.117 1 98.75 95 GLU A CA 1
ATOM 718 C C . GLU A 1 95 ? 1.564 21.984 12.578 1 98.75 95 GLU A C 1
ATOM 720 O O . GLU A 1 95 ? 1.6 21.688 13.773 1 98.75 95 GLU A O 1
ATOM 725 N N . LYS A 1 96 ? 1.395 21.156 11.609 1 98.75 96 LYS A N 1
ATOM 726 C CA . LYS A 1 96 ? 1.358 19.703 11.844 1 98.75 96 LYS A CA 1
ATOM 727 C C . LYS A 1 96 ? 2.768 19.141 11.992 1 98.75 96 LYS A C 1
ATOM 729 O O . LYS A 1 96 ? 3.723 19.688 11.438 1 98.75 96 LYS A O 1
ATOM 734 N N . PRO A 1 97 ? 2.928 18.047 12.641 1 98.5 97 PRO A N 1
ATOM 735 C CA . PRO A 1 97 ? 1.928 17.547 13.594 1 98.5 97 PRO A CA 1
ATOM 736 C C . PRO A 1 97 ? 1.725 18.469 14.781 1 98.5 97 PRO A C 1
ATOM 738 O O . PRO A 1 97 ? 2.641 19.219 15.156 1 98.5 97 PRO A O 1
ATOM 741 N N . LEU A 1 98 ? 0.588 18.453 15.375 1 98.81 98 LEU A N 1
ATOM 742 C CA . LEU A 1 98 ? 0.275 19.453 16.406 1 98.81 98 LEU A CA 1
ATOM 743 C C . LEU A 1 98 ? 1.299 19.406 17.531 1 98.81 98 LEU A C 1
ATOM 745 O O . LEU A 1 98 ? 1.764 20.438 18 1 98.81 98 LEU A O 1
ATOM 749 N N . CYS A 1 99 ? 1.578 18.203 18.016 1 98.75 99 CYS A N 1
ATOM 750 C CA . CYS A 1 99 ? 2.6 17.984 19.031 1 98.75 99 CYS A CA 1
ATOM 751 C C . CYS A 1 99 ? 3.365 16.688 18.766 1 98.75 99 CYS A C 1
ATOM 753 O O . CYS A 1 99 ? 3.143 16.031 17.75 1 98.75 99 CYS A O 1
ATOM 755 N N . MET A 1 100 ? 4.277 16.375 19.641 1 98.62 100 MET A N 1
ATOM 756 C CA . MET A 1 100 ? 5.176 15.242 19.453 1 98.62 100 MET A CA 1
ATOM 757 C C . MET A 1 100 ? 4.445 13.922 19.688 1 98.62 100 MET A C 1
ATOM 759 O O . MET A 1 100 ? 4.836 12.891 19.141 1 98.62 100 MET A O 1
ATOM 763 N N . ASN A 1 101 ? 3.436 13.961 20.531 1 98.69 101 ASN A N 1
ATOM 764 C CA . ASN A 1 101 ? 2.766 12.719 20.922 1 98.69 101 ASN A CA 1
ATOM 765 C C . ASN A 1 101 ? 1.36 12.992 21.453 1 98.69 101 ASN A C 1
ATOM 767 O O . ASN A 1 101 ? 0.881 14.125 21.406 1 98.69 101 ASN A O 1
ATOM 771 N N . VAL A 1 102 ? 0.667 11.93 21.828 1 98.81 102 VAL A N 1
ATOM 772 C CA . VAL A 1 102 ? -0.715 11.984 22.297 1 98.81 102 VAL A CA 1
ATOM 773 C C . VAL A 1 102 ? -0.792 12.812 23.578 1 98.81 102 VAL A C 1
ATOM 775 O O . VAL A 1 102 ? -1.686 13.648 23.734 1 98.81 102 VAL A O 1
ATOM 778 N N . LYS A 1 103 ? 0.133 12.586 24.469 1 98.75 103 LYS A N 1
ATOM 779 C CA . LYS A 1 103 ? 0.157 13.289 25.75 1 98.75 103 LYS A CA 1
ATOM 780 C C . LYS A 1 103 ? 0.214 14.805 25.547 1 98.75 103 LYS A C 1
ATOM 782 O O . LYS A 1 103 ? -0.584 15.539 26.125 1 98.75 103 LYS A O 1
ATOM 787 N N . GLU A 1 104 ? 1.123 15.242 24.781 1 98.88 104 GLU A N 1
ATOM 788 C CA . GLU A 1 104 ? 1.277 16.672 24.5 1 98.88 104 GLU A CA 1
ATOM 789 C C . GLU A 1 104 ? 0.058 17.219 23.781 1 98.88 104 GLU A C 1
ATOM 791 O O . GLU A 1 104 ? -0.38 18.344 24.062 1 98.88 104 GLU A O 1
ATOM 796 N N . THR A 1 105 ? -0.457 16.484 22.828 1 98.94 105 THR A N 1
ATOM 797 C CA . THR A 1 105 ? -1.633 16.922 22.078 1 98.94 105 THR A CA 1
ATOM 798 C C . THR A 1 105 ? -2.828 17.094 23.016 1 98.94 105 THR A C 1
ATOM 800 O O . THR A 1 105 ? -3.539 18.109 22.922 1 98.94 105 THR A O 1
ATOM 803 N N . LYS A 1 106 ? -3.02 16.141 23.859 1 98.81 106 LYS A N 1
ATOM 804 C CA . LYS A 1 106 ? -4.105 16.219 24.828 1 98.81 106 LYS A CA 1
ATOM 805 C C . LYS A 1 106 ? -3.941 17.422 25.734 1 98.81 106 LYS A C 1
ATOM 807 O O . LYS A 1 106 ? -4.91 18.141 26.016 1 98.81 106 LYS A O 1
ATOM 812 N N . GLU A 1 107 ? -2.758 17.641 26.188 1 98.81 107 GLU A N 1
ATOM 813 C CA . GLU A 1 107 ? -2.469 18.781 27.031 1 98.81 107 GLU A CA 1
ATOM 814 C C . GLU A 1 107 ? -2.848 20.094 26.359 1 98.81 107 GLU A C 1
ATOM 816 O O . GLU A 1 107 ? -3.484 20.953 26.969 1 98.81 107 GLU A O 1
ATOM 821 N N . LEU A 1 108 ? -2.438 20.219 25.172 1 98.81 108 LEU A N 1
ATOM 822 C CA . LEU A 1 108 ? -2.686 21.453 24.438 1 98.81 108 LEU A CA 1
ATOM 823 C C . LEU A 1 108 ? -4.176 21.641 24.188 1 98.81 108 LEU A C 1
ATOM 825 O O . LEU A 1 108 ? -4.699 22.75 24.297 1 98.81 108 LEU A O 1
ATOM 829 N N . VAL A 1 109 ? -4.883 20.562 23.781 1 98.81 109 VAL A N 1
ATOM 830 C CA . VAL A 1 109 ? -6.316 20.609 23.516 1 98.81 109 VAL A CA 1
ATOM 831 C C . VAL A 1 109 ? -7.07 21 24.781 1 98.81 109 VAL A C 1
ATOM 833 O O . VAL A 1 109 ? -7.945 21.875 24.734 1 98.81 109 VAL A O 1
ATOM 836 N N . VAL A 1 110 ? -6.723 20.406 25.875 1 98.81 110 VAL A N 1
ATOM 837 C CA . VAL A 1 110 ? -7.359 20.703 27.141 1 98.81 110 VAL A CA 1
ATOM 838 C C . VAL A 1 110 ? -7.133 22.156 27.516 1 98.81 110 VAL A C 1
ATOM 840 O O . VAL A 1 110 ? -8.062 22.859 27.922 1 98.81 110 VAL A O 1
ATOM 843 N N . LEU A 1 111 ? -5.941 22.641 27.359 1 98.88 111 LEU A N 1
ATOM 844 C CA . LEU A 1 111 ? -5.602 24.016 27.703 1 98.88 111 LEU A CA 1
ATOM 845 C C . LEU A 1 111 ? -6.406 25 26.844 1 98.88 111 LEU A C 1
ATOM 847 O O . LEU A 1 111 ? -6.918 26 27.359 1 98.88 111 LEU A O 1
ATOM 851 N N . ALA A 1 112 ? -6.473 24.75 25.547 1 98.88 112 ALA A N 1
ATOM 852 C CA . ALA A 1 112 ? -7.219 25.625 24.641 1 98.88 112 ALA A CA 1
ATOM 853 C C . ALA A 1 112 ? -8.688 25.719 25.062 1 98.88 112 ALA A C 1
ATOM 855 O O . ALA A 1 112 ? -9.281 26.797 25.016 1 98.88 112 ALA A O 1
ATOM 856 N N . ARG A 1 113 ? -9.242 24.594 25.406 1 98.75 113 ARG A N 1
ATOM 857 C CA . ARG A 1 113 ? -10.633 24.562 25.844 1 98.75 113 ARG A CA 1
ATOM 858 C C . ARG A 1 113 ? -10.805 25.328 27.156 1 98.75 113 ARG A C 1
ATOM 860 O O . ARG A 1 113 ? -11.773 26.078 27.312 1 98.75 113 ARG A O 1
ATOM 867 N N . GLN A 1 114 ? -9.898 25.141 28.031 1 98.69 114 GLN A N 1
ATOM 868 C CA . GLN A 1 114 ? -9.945 25.828 29.312 1 98.69 114 GLN A CA 1
ATOM 869 C C . GLN A 1 114 ? -9.875 27.344 29.141 1 98.69 114 GLN A C 1
ATOM 871 O O . GLN A 1 114 ? -10.578 28.094 29.812 1 98.69 114 GLN A O 1
ATOM 876 N N . LYS A 1 115 ? -9.039 27.797 28.281 1 98.69 115 LYS A N 1
ATOM 877 C CA . LYS A 1 115 ? -8.805 29.219 28.062 1 98.69 115 LYS A CA 1
ATOM 878 C C . LYS A 1 115 ? -9.812 29.781 27.062 1 98.69 115 LYS A C 1
ATOM 880 O O . LYS A 1 115 ? -9.844 31 26.828 1 98.69 115 LYS A O 1
ATOM 885 N N . LYS A 1 116 ? -10.625 28.891 26.484 1 98.62 116 LYS A N 1
ATOM 886 C CA . LYS A 1 116 ? -11.648 29.25 25.5 1 98.62 116 LYS A CA 1
ATOM 887 C C . LYS A 1 116 ? -11.047 30.016 24.328 1 98.62 116 LYS A C 1
ATOM 889 O O . LYS A 1 116 ? -11.547 31.062 23.953 1 98.62 116 LYS A O 1
ATOM 894 N N . VAL A 1 117 ? -9.992 29.516 23.812 1 98.81 117 VAL A N 1
ATOM 895 C CA . VAL A 1 117 ? -9.391 30.078 22.609 1 98.81 117 VAL A CA 1
ATOM 896 C C . VAL A 1 117 ? -9.492 29.094 21.453 1 98.81 117 VAL A C 1
ATOM 898 O O . VAL A 1 117 ? -9.633 27.875 21.672 1 98.81 117 VAL A O 1
ATOM 901 N N . PHE A 1 118 ? -9.438 29.609 20.219 1 98.88 118 PHE A N 1
ATOM 902 C CA . PHE A 1 118 ? -9.422 28.797 19 1 98.88 118 PHE A CA 1
ATOM 903 C C . PHE A 1 118 ? -8.086 28.078 18.844 1 98.88 118 PHE A C 1
ATOM 905 O O . PHE A 1 118 ? -7.027 28.656 19.078 1 98.88 118 PHE A O 1
ATOM 912 N N . LEU A 1 119 ? -8.141 26.828 18.594 1 98.94 119 LEU A N 1
ATOM 913 C CA . LEU A 1 119 ? -6.977 26 18.281 1 98.94 119 LEU A CA 1
ATOM 914 C C . LEU A 1 119 ? -7.23 25.141 17.047 1 98.94 119 LEU A C 1
ATOM 916 O O . LEU A 1 119 ? -8.297 24.547 16.922 1 98.94 119 LEU A O 1
ATOM 920 N N . MET A 1 120 ? -6.277 25.156 16.141 1 98.94 120 MET A N 1
ATOM 921 C CA . MET A 1 120 ? -6.391 24.312 14.945 1 98.94 120 MET A CA 1
ATOM 922 C C . MET A 1 120 ? -5.027 23.766 14.531 1 98.94 120 MET A C 1
ATOM 924 O O . MET A 1 120 ? -4.035 24.5 14.539 1 98.94 120 MET A O 1
ATOM 928 N N . GLU A 1 121 ? -4.988 22.438 14.32 1 98.88 121 GLU A N 1
ATOM 929 C CA . GLU A 1 121 ? -3.822 21.844 13.672 1 98.88 121 GLU A CA 1
ATOM 930 C C . GLU A 1 121 ? -3.748 22.234 12.195 1 98.88 121 GLU A C 1
ATOM 932 O O . GLU A 1 121 ? -4.734 22.125 11.469 1 98.88 121 GLU A O 1
ATOM 937 N N . ALA A 1 122 ? -2.604 22.703 11.789 1 98.69 122 ALA A N 1
ATOM 938 C CA . ALA A 1 122 ? -2.438 23.234 10.445 1 98.69 122 ALA A CA 1
ATOM 939 C C . ALA A 1 122 ? -2.176 22.125 9.438 1 98.69 122 ALA A C 1
ATOM 941 O O . ALA A 1 122 ? -1.096 22.047 8.844 1 98.69 122 ALA A O 1
ATOM 942 N N . VAL A 1 123 ? -3.172 21.344 9.141 1 98.5 123 VAL A N 1
ATOM 943 C CA . VAL A 1 123 ? -3.158 20.375 8.047 1 98.5 123 VAL A CA 1
ATOM 944 C C . VAL A 1 123 ? -3.764 21 6.793 1 98.5 123 VAL A C 1
ATOM 946 O O . VAL A 1 123 ? -4.926 20.75 6.465 1 98.5 123 VAL A O 1
ATOM 949 N N . TRP A 1 124 ? -2.959 21.672 6.109 1 98.38 124 TRP A N 1
ATOM 950 C CA . TRP A 1 124 ? -3.453 22.531 5.047 1 98.38 124 TRP A CA 1
ATOM 951 C C . TRP A 1 124 ? -4.094 21.719 3.928 1 98.38 124 TRP A C 1
ATOM 953 O O . TRP A 1 124 ? -5.004 22.188 3.246 1 98.38 124 TRP A O 1
ATOM 963 N N . SER A 1 125 ? -3.779 20.422 3.791 1 98.5 125 SER A N 1
ATOM 964 C CA . SER A 1 125 ? -4.355 19.547 2.775 1 98.5 125 SER A CA 1
ATOM 965 C C . SER A 1 125 ? -5.875 19.5 2.883 1 98.5 125 SER A C 1
ATOM 967 O O . SER A 1 125 ? -6.574 19.438 1.869 1 98.5 125 SER A O 1
ATOM 969 N N . ARG A 1 126 ? -6.344 19.594 4.109 1 98.31 126 ARG A N 1
ATOM 970 C CA . ARG A 1 126 ? -7.762 19.438 4.406 1 98.31 126 ARG A CA 1
ATOM 971 C C . ARG A 1 126 ? -8.594 20.516 3.725 1 98.31 126 ARG A C 1
ATOM 973 O O . ARG A 1 126 ? -9.797 20.344 3.535 1 98.31 126 ARG A O 1
ATOM 980 N N . PHE A 1 127 ? -7.934 21.547 3.316 1 98.38 127 PHE A N 1
ATOM 981 C CA . PHE A 1 127 ? -8.711 22.703 2.924 1 98.38 127 PHE A CA 1
ATOM 982 C C . PHE A 1 127 ? -8.602 22.953 1.423 1 98.38 127 PHE A C 1
ATOM 984 O O . PHE A 1 127 ? -9.188 23.906 0.9 1 98.38 127 PHE A O 1
ATOM 991 N N . PHE A 1 128 ? -7.898 22.109 0.723 1 98.44 128 PHE A N 1
ATOM 992 C CA . PHE A 1 128 ? -7.805 22.219 -0.728 1 98.44 128 PHE A CA 1
ATOM 993 C C . PHE A 1 128 ? -9.133 21.859 -1.383 1 98.44 128 PHE A C 1
ATOM 995 O O . PHE A 1 128 ? -9.82 20.938 -0.944 1 98.44 128 PHE A O 1
ATOM 1002 N N . PRO A 1 129 ? -9.461 22.531 -2.492 1 98.31 129 PRO A N 1
ATOM 1003 C CA . PRO A 1 129 ? -10.695 22.219 -3.221 1 98.31 129 PRO A CA 1
ATOM 1004 C C . PRO A 1 129 ? -10.781 20.75 -3.646 1 98.31 129 PRO A C 1
ATOM 1006 O O . PRO A 1 129 ? -11.867 20.172 -3.66 1 98.31 129 PRO A O 1
ATOM 1009 N N . VAL A 1 130 ? -9.711 20.109 -3.936 1 98.69 130 VAL A N 1
ATOM 1010 C CA . VAL A 1 130 ? -9.68 18.719 -4.367 1 98.69 130 VAL A CA 1
ATOM 1011 C C . VAL A 1 130 ? -10.203 17.828 -3.246 1 98.69 130 VAL A C 1
ATOM 1013 O O . VAL A 1 130 ? -11.008 16.922 -3.486 1 98.69 130 VAL A O 1
ATOM 1016 N N . TYR A 1 131 ? -9.781 18.062 -2.014 1 98.75 131 TYR A N 1
ATOM 1017 C CA . TYR A 1 131 ? -10.234 17.266 -0.876 1 98.75 131 TYR A CA 1
ATOM 1018 C C . TYR A 1 131 ? -11.727 17.469 -0.632 1 98.75 131 TYR A C 1
ATOM 1020 O O . TYR A 1 131 ? -12.445 16.516 -0.338 1 98.75 131 TYR A O 1
ATOM 1028 N N . LYS A 1 132 ? -12.141 18.734 -0.75 1 98.25 132 LYS A N 1
ATOM 1029 C CA . LYS A 1 132 ? -13.555 19.016 -0.58 1 98.25 132 LYS A CA 1
ATOM 1030 C C . LYS A 1 132 ? -14.398 18.281 -1.622 1 98.25 132 LYS A C 1
ATOM 1032 O O . LYS A 1 132 ? -15.414 17.672 -1.288 1 98.25 132 LYS A O 1
ATOM 1037 N N . GLU A 1 133 ? -13.945 18.391 -2.855 1 98.5 133 GLU A N 1
ATOM 1038 C CA . GLU A 1 133 ? -14.664 17.734 -3.939 1 98.5 133 GLU A CA 1
ATOM 1039 C C . GLU A 1 133 ? -14.656 16.219 -3.756 1 98.5 133 GLU A C 1
ATOM 1041 O O . GLU A 1 133 ? -15.656 15.547 -4.02 1 98.5 133 GLU A O 1
ATOM 1046 N N . MET A 1 134 ? -13.555 15.664 -3.344 1 98.69 134 MET A N 1
ATOM 1047 C CA . MET A 1 134 ? -13.422 14.227 -3.09 1 98.69 134 MET A CA 1
ATOM 1048 C C . MET A 1 134 ? -14.492 13.758 -2.109 1 98.69 134 MET A C 1
ATOM 1050 O O . MET A 1 134 ? -15.227 12.812 -2.396 1 98.69 134 MET A O 1
ATOM 1054 N N . MET A 1 135 ? -14.617 14.438 -0.978 1 98.56 135 MET A N 1
ATOM 1055 C CA . MET A 1 135 ? -15.555 14.023 0.061 1 98.56 135 MET A CA 1
ATOM 1056 C C . MET A 1 135 ? -17 14.195 -0.409 1 98.56 135 MET A C 1
ATOM 1058 O O . MET A 1 135 ? -17.859 13.383 -0.077 1 98.56 135 MET A O 1
ATOM 1062 N N . LYS A 1 136 ? -17.203 15.305 -1.151 1 98.31 136 LYS A N 1
ATOM 1063 C CA . LYS A 1 136 ? -18.531 15.508 -1.732 1 98.31 136 LYS A CA 1
ATOM 1064 C C . LYS A 1 136 ? -18.938 14.312 -2.586 1 98.31 136 LYS A C 1
ATOM 1066 O O . LYS A 1 136 ? -20.047 13.805 -2.453 1 98.31 136 LYS A O 1
ATOM 1071 N N . ARG A 1 137 ? -18.062 13.836 -3.379 1 98.25 137 ARG A N 1
ATOM 1072 C CA . ARG A 1 137 ? -18.359 12.758 -4.312 1 98.25 137 ARG A CA 1
ATOM 1073 C C . ARG A 1 137 ? -18.484 11.422 -3.582 1 98.25 137 ARG A C 1
ATOM 1075 O O . ARG A 1 137 ? -19.359 10.609 -3.906 1 98.25 137 ARG A O 1
ATOM 1082 N N . ILE A 1 138 ? -17.625 11.125 -2.639 1 98.44 138 ILE A N 1
ATOM 1083 C CA . ILE A 1 138 ? -17.703 9.906 -1.831 1 98.44 138 ILE A CA 1
ATOM 1084 C C . ILE A 1 138 ? -19.047 9.859 -1.109 1 98.44 138 ILE 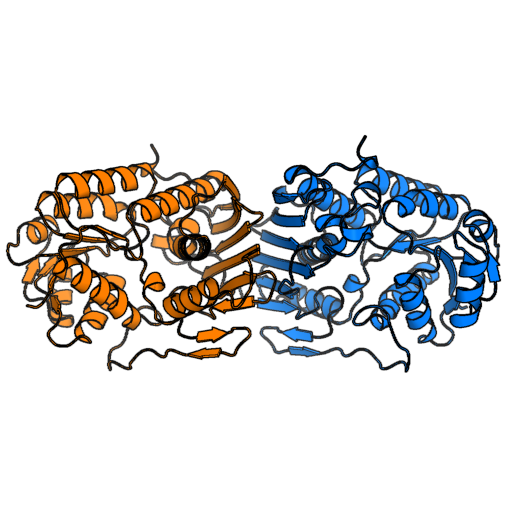A C 1
ATOM 1086 O O . ILE A 1 138 ? -19.734 8.836 -1.133 1 98.44 138 ILE A O 1
ATOM 1090 N N . ASN A 1 139 ? -19.469 10.992 -0.502 1 98.06 139 ASN A N 1
ATOM 1091 C CA . ASN A 1 139 ? -20.703 11.062 0.263 1 98.06 139 ASN A CA 1
ATOM 1092 C C . ASN A 1 139 ? -21.938 10.93 -0.639 1 98.06 139 ASN A C 1
ATOM 1094 O O . ASN A 1 139 ? -22.984 10.453 -0.201 1 98.06 139 ASN A O 1
ATOM 1098 N N . ALA A 1 140 ? -21.734 11.312 -1.866 1 97.88 140 ALA A N 1
ATOM 1099 C CA . ALA A 1 140 ? -22.828 11.203 -2.834 1 97.88 140 ALA A CA 1
ATOM 1100 C C . ALA A 1 140 ? -22.953 9.773 -3.355 1 97.88 140 ALA A C 1
ATOM 1102 O O . ALA A 1 140 ? -23.875 9.461 -4.109 1 97.88 140 ALA A O 1
ATOM 1103 N N . GLY A 1 141 ? -22.016 8.906 -3.049 1 97.94 141 GLY A N 1
ATOM 1104 C CA . GLY A 1 141 ? -22.109 7.5 -3.396 1 97.94 141 GLY A CA 1
ATOM 1105 C C . GLY A 1 141 ? -21.453 7.164 -4.719 1 97.94 141 GLY A C 1
ATOM 1106 O O . GLY A 1 141 ? -21.734 6.113 -5.309 1 97.94 141 GLY A O 1
ATOM 1107 N N . GLU A 1 142 ? -20.562 8.07 -5.215 1 97.81 142 GLU A N 1
ATOM 1108 C CA . GLU A 1 142 ? -19.969 7.871 -6.539 1 97.81 142 GLU A CA 1
ATOM 1109 C C . GLU A 1 142 ? -19.188 6.562 -6.605 1 97.81 142 GLU A C 1
ATOM 1111 O O . GLU A 1 142 ? -19.156 5.91 -7.652 1 97.81 142 GLU A O 1
ATOM 1116 N N . ILE A 1 143 ? -18.609 6.152 -5.492 1 98.44 143 ILE A N 1
ATOM 1117 C CA . ILE A 1 143 ? -17.781 4.953 -5.551 1 98.44 143 ILE A CA 1
ATOM 1118 C C . ILE A 1 143 ? -18.406 3.855 -4.688 1 98.44 143 ILE A C 1
ATOM 1120 O O . ILE A 1 143 ? -17.734 2.891 -4.32 1 98.44 143 ILE A O 1
ATOM 1124 N N . GLY A 1 144 ? -19.594 3.924 -4.332 1 97.94 144 GLY A N 1
ATOM 1125 C CA . GLY A 1 144 ? -20.203 2.953 -3.445 1 97.94 144 GLY A CA 1
ATOM 1126 C C . GLY A 1 144 ? -19.688 3.025 -2.023 1 97.94 144 GLY A C 1
ATOM 1127 O O . GLY A 1 144 ? -19.469 4.117 -1.492 1 97.94 144 GLY A O 1
ATOM 1128 N N . GLU A 1 145 ? -19.562 1.863 -1.38 1 97.56 145 GLU A N 1
ATOM 1129 C CA . GLU A 1 145 ? -19.031 1.787 -0.023 1 97.56 145 GLU A CA 1
ATOM 1130 C C . GLU A 1 145 ? -17.5 1.709 -0.033 1 97.56 145 GLU A C 1
ATOM 1132 O O . GLU A 1 145 ? -16.922 0.899 -0.758 1 97.56 145 GLU A O 1
ATOM 1137 N N . VAL A 1 146 ? -16.891 2.564 0.751 1 98.62 146 VAL A N 1
ATOM 1138 C CA . VAL A 1 146 ? -15.438 2.551 0.834 1 98.62 146 VAL A CA 1
ATOM 1139 C C . VAL A 1 146 ? -14.961 1.207 1.38 1 98.62 146 VAL A C 1
ATOM 1141 O O . VAL A 1 146 ? -15.492 0.712 2.377 1 98.62 146 VAL A O 1
ATOM 1144 N N . VAL A 1 147 ? -13.953 0.597 0.69 1 98.62 147 VAL A N 1
ATOM 1145 C CA . VAL A 1 147 ? -13.375 -0.67 1.119 1 98.62 147 VAL A CA 1
ATOM 1146 C C . VAL A 1 147 ? -11.922 -0.455 1.544 1 98.62 147 VAL A C 1
ATOM 1148 O O . VAL A 1 147 ? -11.508 -0.909 2.613 1 98.62 147 VAL A O 1
ATOM 1151 N N . GLN A 1 148 ? -11.188 0.238 0.711 1 98.62 148 GLN A N 1
ATOM 1152 C CA . GLN A 1 148 ? -9.758 0.408 0.938 1 98.62 148 GLN A CA 1
ATOM 1153 C C . GLN A 1 148 ? -9.328 1.848 0.671 1 98.62 148 GLN A C 1
ATOM 1155 O O . GLN A 1 148 ? -9.836 2.492 -0.249 1 98.62 148 GLN A O 1
ATOM 1160 N N . VAL A 1 149 ? -8.398 2.33 1.455 1 98.94 149 VAL A N 1
ATOM 1161 C CA . VAL A 1 149 ? -7.723 3.605 1.242 1 98.94 149 VAL A CA 1
ATOM 1162 C C . VAL A 1 149 ? -6.211 3.387 1.196 1 98.94 149 VAL A C 1
ATOM 1164 O O . VAL A 1 149 ? -5.648 2.717 2.064 1 98.94 149 VAL A O 1
ATOM 1167 N N . PHE A 1 150 ? -5.543 3.834 0.133 1 98.94 150 PHE A N 1
ATOM 1168 C CA . PHE A 1 150 ? -4.09 3.879 0.044 1 98.94 150 PHE A CA 1
ATOM 1169 C C . PHE A 1 150 ? -3.586 5.316 0.101 1 98.94 150 PHE A C 1
ATOM 1171 O O . PHE A 1 150 ? -4.18 6.211 -0.503 1 98.94 150 PHE A O 1
ATOM 1178 N N . CYS A 1 151 ? -2.578 5.523 0.827 1 98.94 151 CYS A N 1
ATOM 1179 C CA . CYS A 1 151 ? -1.92 6.828 0.811 1 98.94 151 CYS A CA 1
ATOM 1180 C C . CYS A 1 151 ? -0.438 6.691 1.138 1 98.94 151 CYS A C 1
ATOM 1182 O O . CYS A 1 151 ? -0.062 5.949 2.047 1 98.94 151 CYS A O 1
ATOM 1184 N N . SER A 1 152 ? 0.383 7.359 0.402 1 98.94 152 SER A N 1
ATOM 1185 C CA . SER A 1 152 ? 1.82 7.312 0.654 1 98.94 152 SER A CA 1
ATOM 1186 C C . SER A 1 152 ? 2.443 8.703 0.553 1 98.94 152 SER A C 1
ATOM 1188 O O . SER A 1 152 ? 1.926 9.57 -0.15 1 98.94 152 SER A O 1
ATOM 1190 N N . PHE A 1 153 ? 3.43 8.938 1.267 1 98.88 153 PHE A N 1
ATOM 1191 C CA . PHE A 1 153 ? 4.262 10.133 1.207 1 98.88 153 PHE A CA 1
ATOM 1192 C C . PHE A 1 153 ? 5.711 9.797 1.529 1 98.88 153 PHE A C 1
ATOM 1194 O O . PHE A 1 153 ? 6.02 9.352 2.635 1 98.88 153 PHE A O 1
ATOM 1201 N N . GLY A 1 154 ? 6.582 10.031 0.571 1 98.69 154 GLY A N 1
ATOM 1202 C CA . GLY A 1 154 ? 8 9.797 0.764 1 98.69 154 GLY A CA 1
ATOM 1203 C C . GLY A 1 154 ? 8.883 10.758 -0.016 1 98.69 154 GLY A C 1
ATOM 1204 O O . GLY A 1 154 ? 8.555 11.125 -1.146 1 98.69 154 GLY A O 1
ATOM 1205 N N . HIS A 1 155 ? 9.891 11.188 0.545 1 98.06 155 HIS A N 1
ATOM 1206 C CA . HIS A 1 155 ? 10.914 12.062 -0.013 1 98.06 155 HIS A CA 1
ATOM 1207 C C . HIS A 1 155 ? 12.289 11.727 0.554 1 98.06 155 HIS A C 1
ATOM 1209 O O . HIS A 1 155 ? 12.422 11.422 1.742 1 98.06 155 HIS A O 1
ATOM 1215 N N . PRO A 1 156 ? 13.336 11.781 -0.35 1 98.06 156 PRO A N 1
ATOM 1216 C CA . PRO A 1 156 ? 14.68 11.586 0.201 1 98.06 156 PRO A CA 1
ATOM 1217 C C . PRO A 1 156 ? 15.141 12.766 1.06 1 98.06 156 PRO A C 1
ATOM 1219 O O . PRO A 1 156 ? 15.594 13.781 0.528 1 98.06 156 PRO A O 1
ATOM 1222 N N . LEU A 1 157 ? 15.125 12.578 2.383 1 98.12 157 LEU A N 1
ATOM 1223 C CA . LEU A 1 157 ? 15.406 13.672 3.311 1 98.12 157 LEU A CA 1
ATOM 1224 C C . LEU A 1 157 ? 16.547 13.297 4.258 1 98.12 157 LEU A C 1
ATOM 1226 O O . LEU A 1 157 ? 16.688 13.891 5.324 1 98.12 157 LEU A O 1
ATOM 1230 N N . GLU A 1 158 ? 17.266 12.328 3.893 1 96.38 158 GLU A N 1
ATOM 1231 C CA . GLU A 1 158 ? 18.281 11.805 4.801 1 96.38 158 GLU A CA 1
ATOM 1232 C C . GLU A 1 158 ? 19.391 12.828 5.047 1 96.38 158 GLU A C 1
ATOM 1234 O O . GLU A 1 158 ? 20.156 12.695 6.004 1 96.38 158 GLU A O 1
ATOM 1239 N N . ASN A 1 159 ? 19.438 13.891 4.207 1 96.5 159 ASN A N 1
ATOM 1240 C CA . ASN A 1 159 ? 20.438 14.93 4.391 1 96.5 159 ASN A CA 1
ATOM 1241 C C . ASN A 1 159 ? 19.875 16.141 5.117 1 96.5 159 ASN A C 1
ATOM 1243 O O . ASN A 1 159 ? 20.562 17.156 5.289 1 96.5 159 ASN A O 1
ATOM 1247 N N . ILE A 1 160 ? 18.672 16.109 5.508 1 96.81 160 ILE A N 1
ATOM 1248 C CA . ILE A 1 160 ? 18 17.203 6.211 1 96.81 160 ILE A CA 1
ATOM 1249 C C . ILE A 1 160 ? 17.969 16.906 7.707 1 96.81 160 ILE A C 1
ATOM 1251 O O . ILE A 1 160 ? 17.25 16.016 8.164 1 96.81 160 ILE A O 1
ATOM 1255 N N . GLN A 1 161 ? 18.578 17.688 8.5 1 96.5 161 GLN A N 1
ATOM 1256 C CA . GLN A 1 161 ? 18.797 17.438 9.914 1 96.5 161 GLN A CA 1
ATOM 1257 C C . GLN A 1 161 ? 17.484 17.297 10.672 1 96.5 161 GLN A C 1
ATOM 1259 O O . GLN A 1 161 ? 17.312 16.375 11.469 1 96.5 161 GLN A O 1
ATOM 1264 N N . ARG A 1 162 ? 16.609 18.172 10.477 1 95.81 162 ARG A N 1
ATOM 1265 C CA . ARG A 1 162 ? 15.359 18.172 11.234 1 95.81 162 ARG A CA 1
ATOM 1266 C C . ARG A 1 162 ? 14.539 16.922 10.93 1 95.81 162 ARG A C 1
ATOM 1268 O O . ARG A 1 162 ? 13.656 16.547 11.711 1 95.81 162 ARG A O 1
ATOM 1275 N N . ALA A 1 163 ? 14.828 16.25 9.766 1 97.06 163 ALA A N 1
ATOM 1276 C CA . ALA A 1 163 ? 14.078 15.062 9.359 1 97.06 163 ALA A CA 1
ATOM 1277 C C . ALA A 1 163 ? 14.703 13.789 9.922 1 97.06 163 ALA A C 1
ATOM 1279 O O . ALA A 1 163 ? 14.031 12.766 10.07 1 97.06 163 ALA A O 1
ATOM 1280 N N . VAL A 1 164 ? 16.016 13.906 10.328 1 97.94 164 VAL A N 1
ATOM 1281 C CA . VAL A 1 164 ? 16.703 12.648 10.617 1 97.94 164 VAL A CA 1
ATOM 1282 C C . VAL A 1 164 ? 17.047 12.578 12.102 1 97.94 164 VAL A C 1
ATOM 1284 O O . VAL A 1 164 ? 17.328 11.5 12.633 1 97.94 164 VAL A O 1
ATOM 1287 N N . LYS A 1 165 ? 17.016 13.711 12.797 1 98.12 165 LYS A N 1
ATOM 1288 C CA . LYS A 1 165 ? 17.469 13.734 14.18 1 98.12 165 LYS A CA 1
ATOM 1289 C C . LYS A 1 165 ? 16.297 13.555 15.148 1 98.12 165 LYS A C 1
ATOM 1291 O O . LYS A 1 165 ? 15.289 14.258 15.039 1 98.12 165 LYS A O 1
ATOM 1296 N N . LYS A 1 166 ? 16.531 12.695 16.125 1 96.81 166 LYS A N 1
ATOM 1297 C CA . LYS A 1 166 ? 15.508 12.375 17.109 1 96.81 166 LYS A CA 1
ATOM 1298 C C . LYS A 1 166 ? 15.188 13.586 17.984 1 96.81 166 LYS A C 1
ATOM 1300 O O . LYS A 1 166 ? 14.023 13.852 18.281 1 96.81 166 LYS A O 1
ATOM 1305 N N . GLU A 1 167 ? 16.125 14.383 18.344 1 96.62 167 GLU A N 1
ATOM 1306 C CA . GLU A 1 167 ? 15.992 15.523 19.234 1 96.62 167 GLU A CA 1
ATOM 1307 C C . GLU A 1 167 ? 15.227 16.656 18.578 1 96.62 167 GLU A C 1
ATOM 1309 O O . GLU A 1 167 ? 14.75 17.578 19.25 1 96.62 167 GLU A O 1
ATOM 1314 N N . LEU A 1 168 ? 15.18 16.547 17.297 1 97.56 168 LEU A N 1
ATOM 1315 C CA . LEU A 1 168 ? 14.477 17.594 16.547 1 97.56 168 LEU A CA 1
ATOM 1316 C C . LEU A 1 168 ? 13.102 17.109 16.109 1 97.56 168 LEU A C 1
ATOM 1318 O O . LEU A 1 168 ? 12.414 17.781 15.336 1 97.56 168 LEU A O 1
ATOM 1322 N N . GLY A 1 169 ? 12.711 15.922 16.547 1 97.75 169 GLY A N 1
ATOM 1323 C CA . GLY A 1 169 ? 11.422 15.344 16.203 1 97.75 169 GLY A CA 1
ATOM 1324 C C . GLY A 1 169 ? 11.391 14.734 14.805 1 97.75 169 GLY A C 1
ATOM 1325 O O . GLY A 1 169 ? 10.336 14.664 14.18 1 97.75 169 GLY A O 1
ATOM 1326 N N . GLY A 1 170 ? 12.578 14.359 14.336 1 98 170 GLY A N 1
ATOM 1327 C CA . GLY A 1 170 ? 12.664 13.766 13.016 1 98 170 GLY A CA 1
ATOM 1328 C C . GLY A 1 170 ? 11.953 12.43 12.914 1 98 170 GLY A C 1
ATOM 1329 O O . GLY A 1 170 ? 11.508 11.875 13.922 1 98 170 GLY A O 1
ATOM 1330 N N . GLY A 1 171 ? 11.945 11.906 11.617 1 98.62 171 GLY A N 1
ATOM 1331 C CA . GLY A 1 171 ? 11.25 10.664 11.328 1 98.62 171 GLY A CA 1
ATOM 1332 C C . GLY A 1 171 ? 10.172 10.812 10.273 1 98.62 171 GLY A C 1
ATOM 1333 O O . GLY A 1 171 ? 9.516 11.852 10.188 1 98.62 171 GLY A O 1
ATOM 1334 N N . ALA A 1 172 ? 9.93 9.734 9.57 1 98.88 172 ALA A N 1
ATOM 1335 C CA . ALA A 1 172 ? 8.992 9.75 8.453 1 98.88 172 ALA A CA 1
ATOM 1336 C C . ALA A 1 172 ? 7.555 9.922 8.945 1 98.88 172 ALA A C 1
ATOM 1338 O O . ALA A 1 172 ? 6.766 10.633 8.32 1 98.88 172 ALA A O 1
ATOM 1339 N N . THR A 1 173 ? 7.172 9.312 10.039 1 98.88 173 THR A N 1
ATOM 1340 C CA . THR A 1 173 ? 5.789 9.281 10.5 1 98.88 173 THR A CA 1
ATOM 1341 C C . THR A 1 173 ? 5.32 10.68 10.891 1 98.88 173 THR A C 1
ATOM 1343 O O . THR A 1 173 ? 4.293 11.148 10.398 1 98.88 173 THR A O 1
ATOM 1346 N N . LEU A 1 174 ? 6.082 11.383 11.703 1 98.75 174 LEU A N 1
ATOM 1347 C CA . LEU A 1 174 ? 5.652 12.695 12.172 1 98.75 174 LEU A CA 1
ATOM 1348 C C . LEU A 1 174 ? 5.723 13.719 11.039 1 98.75 174 LEU A C 1
ATOM 1350 O O . LEU A 1 174 ? 4.809 14.531 10.875 1 98.75 174 LEU A O 1
ATOM 1354 N N . ASP A 1 175 ? 6.746 13.641 10.266 1 98.12 175 ASP A N 1
ATOM 1355 C CA . ASP A 1 175 ? 7 14.672 9.266 1 98.12 175 ASP A CA 1
ATOM 1356 C C . ASP A 1 175 ? 6.121 14.469 8.031 1 98.12 175 ASP A C 1
ATOM 1358 O O . ASP A 1 175 ? 5.547 15.43 7.508 1 98.12 175 ASP A O 1
ATOM 1362 N N . LEU A 1 176 ? 6.07 13.25 7.547 1 98.75 176 LEU A N 1
ATOM 1363 C CA . LEU A 1 176 ? 5.414 12.953 6.277 1 98.75 176 LEU A CA 1
ATOM 1364 C C . LEU A 1 176 ? 4.16 12.109 6.5 1 98.75 176 LEU A C 1
ATOM 1366 O O . LEU A 1 176 ? 3.127 12.344 5.875 1 98.75 176 LEU A O 1
ATOM 1370 N N . GLY A 1 177 ? 4.215 11.188 7.426 1 98.88 177 GLY A N 1
ATOM 1371 C CA . GLY A 1 177 ? 3.131 10.258 7.684 1 98.88 177 GLY A CA 1
ATOM 1372 C C . GLY A 1 177 ? 1.845 10.938 8.117 1 98.88 177 GLY A C 1
ATOM 1373 O O . GLY A 1 177 ? 0.752 10.422 7.867 1 98.88 177 GLY A O 1
ATOM 1374 N N . VAL A 1 178 ? 1.966 12.07 8.742 1 98.88 178 VAL A N 1
ATOM 1375 C CA . VAL A 1 178 ? 0.802 12.812 9.211 1 98.88 178 VAL A CA 1
ATOM 1376 C C . VAL A 1 178 ? -0.143 13.086 8.047 1 98.88 178 VAL A C 1
ATOM 1378 O O . VAL A 1 178 ? -1.364 13.102 8.219 1 98.88 178 VAL A O 1
ATOM 1381 N N . TYR A 1 179 ? 0.379 13.305 6.848 1 98.88 179 TYR A N 1
ATOM 1382 C CA . TYR A 1 179 ? -0.444 13.586 5.676 1 98.88 179 TYR A CA 1
ATOM 1383 C C . TYR A 1 179 ? -1.207 12.344 5.234 1 98.88 179 TYR A C 1
ATOM 1385 O O . TYR A 1 179 ? -2.359 12.43 4.805 1 98.88 179 TYR A O 1
ATOM 1393 N N . CYS A 1 180 ? -0.612 11.211 5.371 1 98.94 180 CYS A N 1
ATOM 1394 C CA . CYS A 1 180 ? -1.284 9.961 5.039 1 98.94 180 CYS A CA 1
ATOM 1395 C C . CYS A 1 180 ? -2.357 9.625 6.066 1 98.94 180 CYS A C 1
ATOM 1397 O O . CYS A 1 180 ? -3.467 9.227 5.707 1 98.94 180 CYS A O 1
ATOM 1399 N N . VAL A 1 181 ? -1.993 9.836 7.305 1 98.94 181 VAL A N 1
ATOM 1400 C CA . VAL A 1 181 ? -2.896 9.516 8.406 1 98.94 181 VAL A CA 1
ATOM 1401 C C . VAL A 1 181 ? -4.137 10.406 8.328 1 98.94 181 VAL A C 1
ATOM 1403 O O . VAL A 1 181 ? -5.266 9.922 8.453 1 98.94 181 VAL A O 1
ATOM 1406 N N . GLN A 1 182 ? -3.916 11.703 8.133 1 98.88 182 GLN A N 1
ATOM 1407 C CA . GLN A 1 182 ? -5.062 12.602 8.062 1 98.88 182 GLN A CA 1
ATOM 1408 C C . GLN A 1 182 ? -5.93 12.297 6.848 1 98.88 182 GLN A C 1
ATOM 1410 O O . GLN A 1 182 ? -7.148 12.453 6.891 1 98.88 182 GLN A O 1
ATOM 1415 N N . PHE A 1 183 ? -5.371 11.867 5.754 1 98.94 183 PHE A N 1
ATOM 1416 C CA . PHE A 1 183 ? -6.117 11.477 4.562 1 98.94 183 PHE A CA 1
ATOM 1417 C C . PHE A 1 183 ? -7.039 10.305 4.863 1 98.94 183 PHE A C 1
ATOM 1419 O O . PHE A 1 183 ? -8.234 10.352 4.555 1 98.94 183 PHE A O 1
ATOM 1426 N N . ALA A 1 184 ? -6.457 9.289 5.422 1 98.94 184 ALA A N 1
ATOM 1427 C CA . ALA A 1 184 ? -7.242 8.117 5.797 1 98.94 184 ALA A CA 1
ATOM 1428 C C . ALA A 1 184 ? -8.352 8.492 6.773 1 98.94 184 ALA A C 1
ATOM 1430 O O . ALA A 1 184 ? -9.5 8.07 6.613 1 98.94 184 ALA A O 1
ATOM 1431 N N . SER A 1 185 ? -7.984 9.273 7.805 1 98.88 185 SER A N 1
ATOM 1432 C CA . SER A 1 185 ? -8.961 9.695 8.812 1 98.88 185 SER A CA 1
ATOM 1433 C C . SER A 1 185 ? -10.133 10.43 8.172 1 98.88 185 SER A C 1
ATOM 1435 O O . SER A 1 185 ? -11.289 10.172 8.508 1 98.88 185 SER A O 1
ATOM 1437 N N . LEU A 1 186 ? -9.82 11.328 7.242 1 98.81 186 LEU A N 1
ATOM 1438 C CA . LEU A 1 186 ? -10.859 12.094 6.559 1 98.81 186 LEU A CA 1
ATOM 1439 C C . LEU A 1 186 ? -11.812 11.18 5.812 1 98.81 186 LEU A C 1
ATOM 1441 O O . LEU A 1 186 ? -13.031 11.258 5.992 1 98.81 186 LEU A O 1
ATOM 1445 N N . VAL A 1 187 ? -11.273 10.273 5.043 1 98.88 187 VAL A N 1
ATOM 1446 C CA . VAL A 1 187 ? -12.07 9.398 4.195 1 98.88 187 VAL A CA 1
ATOM 1447 C C . VAL A 1 187 ? -12.898 8.453 5.062 1 98.88 187 VAL A C 1
ATOM 1449 O O . VAL A 1 187 ? -14.031 8.117 4.719 1 98.88 187 VAL A O 1
ATOM 1452 N N . MET A 1 188 ? -12.344 8.109 6.211 1 98.69 188 MET A N 1
ATOM 1453 C CA . MET A 1 188 ? -13.008 7.152 7.09 1 98.69 188 MET A CA 1
ATOM 1454 C C . MET A 1 188 ? -13.953 7.863 8.055 1 98.69 188 MET A C 1
ATOM 1456 O O . MET A 1 188 ? -14.461 7.258 9 1 98.69 188 MET A O 1
ATOM 1460 N N . GLY A 1 189 ? -14.133 9.148 7.938 1 97.56 189 GLY A N 1
ATOM 1461 C CA . GLY A 1 189 ? -15.141 9.898 8.664 1 97.56 189 GLY A CA 1
ATOM 1462 C C . GLY A 1 189 ? -14.711 10.281 10.07 1 97.56 189 GLY A C 1
ATOM 1463 O O . GLY A 1 189 ? -15.539 10.422 10.969 1 97.56 189 GLY A O 1
ATOM 1464 N N . GLY A 1 190 ? -13.391 10.344 10.258 1 97.94 190 GLY A N 1
ATOM 1465 C CA . GLY A 1 190 ? -12.898 10.68 11.578 1 97.94 190 GLY A CA 1
ATOM 1466 C C . GLY A 1 190 ? -13.062 9.555 12.586 1 97.94 190 GLY A C 1
ATOM 1467 O O . GLY A 1 190 ? -12.914 9.773 13.797 1 97.94 190 GLY A O 1
ATOM 1468 N N . GLU A 1 191 ? -13.312 8.383 12.141 1 98.19 191 GLU A N 1
ATOM 1469 C CA . GLU A 1 191 ? -13.461 7.219 13.008 1 98.19 191 GLU A CA 1
ATOM 1470 C C . GLU A 1 191 ? -12.117 6.773 13.57 1 98.19 191 GLU A C 1
ATOM 1472 O O . GLU A 1 191 ? -11.117 6.723 12.844 1 98.19 191 GLU A O 1
ATOM 1477 N N . ARG A 1 192 ? -12.141 6.496 14.852 1 98.5 192 ARG A N 1
ATOM 1478 C CA . ARG A 1 192 ? -10.961 5.867 15.43 1 98.5 192 ARG A CA 1
ATOM 1479 C C . ARG A 1 192 ? -10.781 4.445 14.906 1 98.5 192 ARG A C 1
ATOM 1481 O O . ARG A 1 192 ? -11.719 3.648 14.93 1 98.5 192 ARG A O 1
ATOM 1488 N N . PRO A 1 193 ? -9.664 4.129 14.367 1 98.81 193 PRO A N 1
ATOM 1489 C CA . PRO A 1 193 ? -9.5 2.748 13.906 1 98.81 193 PRO A CA 1
ATOM 1490 C C . PRO A 1 193 ? -9.602 1.729 15.039 1 98.81 193 PRO A C 1
ATOM 1492 O O . PRO A 1 193 ? -9.211 2.02 16.172 1 98.81 193 PRO A O 1
ATOM 1495 N N . GLU A 1 194 ? -10.047 0.581 14.703 1 98.56 194 GLU A N 1
ATOM 1496 C CA . GLU A 1 194 ? -10.125 -0.523 15.656 1 98.56 194 GLU A CA 1
ATOM 1497 C C . GLU A 1 194 ? -8.742 -1.098 15.961 1 98.56 194 GLU A C 1
ATOM 1499 O O . GLU A 1 194 ? -8.5 -1.601 17.062 1 98.56 194 GLU A O 1
ATOM 1504 N N . LYS A 1 195 ? -7.957 -1.087 15.016 1 98.5 195 LYS A N 1
ATOM 1505 C CA . LYS A 1 195 ? -6.613 -1.652 15.117 1 98.5 195 LYS A CA 1
ATOM 1506 C C . LYS A 1 195 ? -5.637 -0.911 14.211 1 98.5 195 LYS A C 1
ATOM 1508 O O . LYS A 1 195 ? -5.992 -0.508 13.102 1 98.5 195 LYS A O 1
ATOM 1513 N N . VAL A 1 196 ? -4.414 -0.632 14.734 1 98.88 196 VAL A N 1
ATOM 1514 C CA . VAL A 1 196 ? -3.289 -0.109 13.961 1 98.88 196 VAL A CA 1
ATOM 1515 C C . VAL A 1 196 ? -2.129 -1.1 14.008 1 98.88 196 VAL A C 1
ATOM 1517 O O . VAL A 1 196 ? -1.658 -1.467 15.086 1 98.88 196 VAL A O 1
ATOM 1520 N N . VAL A 1 197 ? -1.693 -1.554 12.844 1 98.88 197 VAL A N 1
ATOM 1521 C CA . VAL A 1 197 ? -0.509 -2.402 12.766 1 98.88 197 VAL A CA 1
ATOM 1522 C C . VAL A 1 197 ? 0.526 -1.759 11.844 1 98.88 197 VAL A C 1
ATOM 1524 O O . VAL A 1 197 ? 0.197 -1.325 10.734 1 98.88 197 VAL A O 1
ATOM 1527 N N . ALA A 1 198 ? 1.714 -1.655 12.352 1 98.88 198 ALA A N 1
ATOM 1528 C CA . ALA A 1 198 ? 2.752 -0.963 11.594 1 98.88 198 ALA A CA 1
ATOM 1529 C C . ALA A 1 198 ? 4.098 -1.666 11.734 1 98.88 198 ALA A C 1
ATOM 1531 O O . ALA A 1 198 ? 4.324 -2.396 12.703 1 98.88 198 ALA A O 1
ATOM 1532 N N . ALA A 1 199 ? 4.934 -1.541 10.766 1 98.94 199 ALA A N 1
ATOM 1533 C CA . ALA A 1 199 ? 6.316 -2.01 10.773 1 98.94 199 ALA A CA 1
ATOM 1534 C C . ALA A 1 199 ? 7.191 -1.152 9.859 1 98.94 199 ALA A C 1
ATOM 1536 O O . ALA A 1 199 ? 6.68 -0.409 9.023 1 98.94 199 ALA A O 1
ATOM 1537 N N . GLY A 1 200 ? 8.438 -1.2 10.039 1 98.81 200 GLY A N 1
ATOM 1538 C CA . GLY A 1 200 ? 9.383 -0.413 9.273 1 98.81 200 GLY A CA 1
ATOM 1539 C C . GLY A 1 200 ? 10.797 -0.476 9.82 1 98.81 200 GLY A C 1
ATOM 1540 O O . GLY A 1 200 ? 11.172 -1.446 10.484 1 98.81 200 GLY A O 1
ATOM 1541 N N . HIS A 1 201 ? 11.578 0.524 9.391 1 98.88 201 HIS A N 1
ATOM 1542 C CA . HIS A 1 201 ? 12.977 0.574 9.805 1 98.88 201 HIS A CA 1
ATOM 1543 C C . HIS A 1 201 ? 13.32 1.924 10.422 1 98.88 201 HIS A C 1
ATOM 1545 O O . HIS A 1 201 ? 12.859 2.965 9.953 1 98.88 201 HIS A O 1
ATOM 1551 N N . GLN A 1 202 ? 14.188 1.879 11.43 1 98.75 202 GLN A N 1
ATOM 1552 C CA . GLN A 1 202 ? 14.789 3.084 11.992 1 98.75 202 GLN A CA 1
ATOM 1553 C C . GLN A 1 202 ? 16.062 3.469 11.25 1 98.75 202 GLN A C 1
ATOM 1555 O O . GLN A 1 202 ? 16.719 2.613 10.664 1 98.75 202 GLN A O 1
ATOM 1560 N N . ASN A 1 203 ? 16.297 4.766 11.219 1 98.19 203 ASN A N 1
ATOM 1561 C CA . ASN A 1 203 ? 17.625 5.188 10.797 1 98.19 203 ASN A CA 1
ATOM 1562 C C . ASN A 1 203 ? 18.641 5.074 11.93 1 98.19 203 ASN A C 1
ATOM 1564 O O . ASN A 1 203 ? 18.328 4.531 12.992 1 98.19 203 ASN A O 1
ATOM 1568 N N . GLU A 1 204 ? 19.812 5.555 11.695 1 97.38 204 GLU A N 1
ATOM 1569 C CA . GLU A 1 204 ? 20.891 5.426 12.672 1 97.38 204 GLU A CA 1
ATOM 1570 C C . GLU A 1 204 ? 20.625 6.281 13.906 1 97.38 204 GLU A C 1
ATOM 1572 O O . GLU A 1 204 ? 21.156 6.008 14.984 1 97.38 204 GLU A O 1
ATOM 1577 N N . GLU A 1 205 ? 19.797 7.316 13.766 1 97.44 205 GLU A N 1
ATOM 1578 C CA . GLU A 1 205 ? 19.516 8.242 14.852 1 97.44 205 GLU A CA 1
ATOM 1579 C C . GLU A 1 205 ? 18.328 7.773 15.68 1 97.44 205 GLU A C 1
ATOM 1581 O O . GLU A 1 205 ? 17.938 8.422 16.656 1 97.44 205 GLU A O 1
ATOM 1586 N N . GLY A 1 206 ? 17.703 6.73 15.289 1 98.25 206 GLY A N 1
ATOM 1587 C CA . GLY A 1 206 ? 16.656 6.117 16.078 1 98.25 206 GLY A CA 1
ATOM 1588 C C . GLY A 1 206 ? 15.266 6.625 15.734 1 98.25 206 GLY A C 1
ATOM 1589 O O . GLY A 1 206 ? 14.312 6.402 16.484 1 98.25 206 GLY A O 1
ATOM 1590 N N . VAL A 1 207 ? 15.148 7.324 14.625 1 98.69 207 VAL A N 1
ATOM 1591 C CA . VAL A 1 207 ? 13.82 7.699 14.156 1 98.69 207 VAL A CA 1
ATOM 1592 C C . VAL A 1 207 ? 13.414 6.809 12.984 1 98.69 207 VAL A C 1
ATOM 1594 O O . VAL A 1 207 ? 14.25 6.117 12.398 1 98.69 207 VAL A O 1
ATOM 1597 N N . ASP A 1 208 ? 12.141 6.719 12.68 1 98.88 208 ASP A N 1
ATOM 1598 C CA . ASP A 1 208 ? 11.711 5.836 11.602 1 98.88 208 ASP A CA 1
ATOM 1599 C C . ASP A 1 208 ? 12.086 6.406 10.234 1 98.88 208 ASP A C 1
ATOM 1601 O O . ASP A 1 208 ? 11.633 7.488 9.859 1 98.88 208 ASP A O 1
ATOM 1605 N N . ALA A 1 209 ? 12.875 5.621 9.492 1 98.75 209 ALA A N 1
ATOM 1606 C CA . ALA A 1 209 ? 13.25 5.977 8.125 1 98.75 209 ALA A CA 1
ATOM 1607 C C . ALA A 1 209 ? 12.148 5.609 7.137 1 98.75 209 ALA A C 1
ATOM 1609 O O . ALA A 1 209 ? 11.875 6.355 6.195 1 98.75 209 ALA A O 1
ATOM 1610 N N . THR A 1 210 ? 11.602 4.473 7.324 1 98.81 210 THR A N 1
ATOM 1611 C CA . THR A 1 210 ? 10.484 3.949 6.543 1 98.81 210 THR A CA 1
ATOM 1612 C C . THR A 1 210 ? 9.453 3.277 7.453 1 98.81 210 THR A C 1
ATOM 1614 O O . THR A 1 210 ? 9.82 2.51 8.344 1 98.81 210 THR A O 1
ATOM 1617 N N . THR A 1 211 ? 8.195 3.648 7.27 1 98.88 211 THR A N 1
ATOM 1618 C CA . THR A 1 211 ? 7.098 3.049 8.023 1 98.88 211 THR A CA 1
ATOM 1619 C C . THR A 1 211 ? 5.941 2.682 7.098 1 98.88 211 THR A C 1
ATOM 1621 O O . THR A 1 211 ? 5.57 3.461 6.219 1 98.88 211 THR A O 1
ATOM 1624 N N . SER A 1 212 ? 5.441 1.493 7.199 1 98.88 212 SER A N 1
ATOM 1625 C CA . SER A 1 212 ? 4.223 1.006 6.566 1 98.88 212 SER A CA 1
ATOM 1626 C C . SER A 1 212 ? 3.189 0.587 7.609 1 98.88 212 SER A C 1
ATOM 1628 O O . SER A 1 212 ? 3.523 -0.08 8.594 1 98.88 212 SER A O 1
ATOM 1630 N N . ALA A 1 213 ? 1.929 1.03 7.402 1 98.94 213 ALA A N 1
ATOM 1631 C CA . ALA A 1 213 ? 0.914 0.753 8.414 1 98.94 213 ALA A CA 1
ATOM 1632 C C . ALA A 1 213 ? -0.403 0.327 7.77 1 98.94 213 ALA A C 1
ATOM 1634 O O . ALA A 1 213 ? -0.712 0.735 6.648 1 98.94 213 ALA A O 1
ATOM 1635 N N . THR A 1 214 ? -1.116 -0.495 8.484 1 98.94 214 THR A N 1
ATOM 1636 C CA . THR A 1 214 ? -2.49 -0.882 8.18 1 98.94 214 THR A CA 1
ATOM 1637 C C . THR A 1 214 ? -3.432 -0.469 9.305 1 98.94 214 THR A C 1
ATOM 1639 O O . THR A 1 214 ? -3.207 -0.817 10.469 1 98.94 214 THR A O 1
ATOM 1642 N N . LEU A 1 215 ? -4.402 0.312 8.93 1 98.94 215 LEU A N 1
ATOM 1643 C CA . LEU A 1 215 ? -5.445 0.704 9.875 1 98.94 215 LEU A CA 1
ATOM 1644 C C . LEU A 1 215 ? -6.746 -0.041 9.586 1 98.94 215 LEU A C 1
ATOM 1646 O O . LEU A 1 215 ? -7.238 -0.026 8.453 1 98.94 215 LEU A O 1
ATOM 1650 N N . ILE A 1 216 ? -7.309 -0.67 10.602 1 98.94 216 ILE A N 1
ATOM 1651 C CA . ILE A 1 216 ? -8.555 -1.424 10.484 1 98.94 216 ILE A CA 1
ATOM 1652 C C . ILE A 1 216 ? -9.711 -0.597 11.031 1 98.94 216 ILE A C 1
ATOM 1654 O O . ILE A 1 216 ? -9.68 -0.158 12.18 1 98.94 216 ILE A O 1
ATOM 1658 N N . TYR A 1 217 ? -10.688 -0.366 10.188 1 98.88 217 TYR A N 1
ATOM 1659 C CA . TYR A 1 217 ? -11.883 0.363 10.586 1 98.88 217 TYR A CA 1
ATOM 1660 C C . TYR A 1 217 ? -13.109 -0.548 10.562 1 98.88 217 TYR A C 1
ATOM 1662 O O . TYR A 1 217 ? -13.023 -1.699 10.125 1 98.88 217 TYR A O 1
ATOM 1670 N N . SER A 1 218 ? -14.195 -0.086 11.109 1 98.5 218 SER A N 1
ATOM 1671 C CA . SER A 1 218 ? -15.438 -0.852 11.117 1 98.5 218 SER A CA 1
ATOM 1672 C C . SER A 1 218 ? -15.953 -1.085 9.695 1 98.5 218 SER A C 1
ATOM 1674 O O . SER A 1 218 ? -15.422 -0.519 8.742 1 98.5 218 SER A O 1
ATOM 1676 N N . LYS A 1 219 ? -16.859 -1.983 9.523 1 97.44 219 LYS A N 1
ATOM 1677 C CA . LYS A 1 219 ? -17.609 -2.256 8.305 1 97.44 219 LYS A CA 1
ATOM 1678 C C . LYS A 1 219 ? -16.703 -2.748 7.191 1 97.44 219 LYS A C 1
ATOM 1680 O O . LYS A 1 219 ? -16.906 -2.438 6.02 1 97.44 219 LYS A O 1
ATOM 1685 N N . GLY A 1 220 ? -15.664 -3.393 7.566 1 98 220 GLY A N 1
ATOM 1686 C CA . GLY A 1 220 ? -14.812 -4.055 6.598 1 98 220 GLY A CA 1
ATOM 1687 C C . GLY A 1 220 ? -13.836 -3.109 5.914 1 98 220 GLY A C 1
ATOM 1688 O O . GLY A 1 220 ? -13.25 -3.453 4.891 1 98 220 GLY A O 1
ATOM 1689 N N . ARG A 1 221 ? -13.602 -1.864 6.445 1 98.69 221 ARG A N 1
ATOM 1690 C CA . ARG A 1 221 ? -12.773 -0.857 5.793 1 98.69 221 ARG A CA 1
ATOM 1691 C C . ARG A 1 221 ? -11.328 -0.938 6.273 1 98.69 221 ARG A C 1
ATOM 1693 O O . ARG A 1 221 ? -11.078 -1.166 7.457 1 98.69 221 ARG A O 1
ATOM 1700 N N . VAL A 1 222 ? -10.398 -0.792 5.324 1 98.88 222 VAL A N 1
ATOM 1701 C CA . VAL A 1 222 ? -8.977 -0.901 5.625 1 98.88 222 VAL A CA 1
ATOM 1702 C C . VAL A 1 222 ? -8.219 0.272 5 1 98.88 222 VAL A C 1
ATOM 1704 O O . VAL A 1 222 ? -8.523 0.688 3.881 1 98.88 222 VAL A O 1
ATOM 1707 N N . ALA A 1 223 ? -7.297 0.872 5.73 1 98.94 223 ALA A N 1
ATOM 1708 C CA . ALA A 1 223 ? -6.375 1.854 5.168 1 98.94 223 ALA A CA 1
ATOM 1709 C C . ALA A 1 223 ? -4.938 1.342 5.207 1 98.94 223 ALA A C 1
ATOM 1711 O O . ALA A 1 223 ? -4.52 0.722 6.188 1 98.94 223 ALA A O 1
ATOM 1712 N N . THR A 1 224 ? -4.234 1.503 4.156 1 98.94 224 THR A N 1
ATOM 1713 C CA . THR A 1 224 ? -2.812 1.193 4.062 1 98.94 224 THR A CA 1
ATOM 1714 C C . THR A 1 224 ? -1.999 2.461 3.822 1 98.94 224 THR A C 1
ATOM 1716 O O . THR A 1 224 ? -2.184 3.143 2.811 1 98.94 224 THR A O 1
ATOM 1719 N N . LEU A 1 225 ? -1.064 2.729 4.695 1 98.94 225 LEU A N 1
ATOM 1720 C CA . LEU A 1 225 ? -0.315 3.98 4.684 1 98.94 225 LEU A CA 1
ATOM 1721 C C . LEU A 1 225 ? 1.186 3.715 4.629 1 98.94 225 LEU A C 1
ATOM 1723 O O . LEU A 1 225 ? 1.683 2.795 5.281 1 98.94 225 LEU A O 1
ATOM 1727 N N . ASN A 1 226 ? 1.896 4.578 3.857 1 98.94 226 ASN A N 1
ATOM 1728 C CA . ASN A 1 226 ? 3.344 4.445 3.734 1 98.94 226 ASN A CA 1
ATOM 1729 C C . ASN A 1 226 ? 4.035 5.805 3.773 1 98.94 226 ASN A C 1
ATOM 1731 O O . ASN A 1 226 ? 3.561 6.766 3.164 1 98.94 226 ASN A O 1
ATOM 1735 N N . CYS A 1 227 ? 5.094 5.855 4.504 1 98.94 227 CYS A N 1
ATOM 1736 C CA . CYS A 1 227 ? 5.926 7.055 4.5 1 98.94 227 CYS A CA 1
ATOM 1737 C C . CYS A 1 227 ? 7.402 6.691 4.605 1 98.94 227 CYS A C 1
ATOM 1739 O O . CYS A 1 227 ? 7.754 5.68 5.215 1 98.94 227 CYS A O 1
ATOM 1741 N N . SER A 1 228 ? 8.258 7.551 3.988 1 98.88 228 SER A N 1
ATOM 1742 C CA . SER A 1 228 ? 9.695 7.27 3.963 1 98.88 228 SER A CA 1
ATOM 1743 C C . SER A 1 228 ? 10.5 8.547 3.773 1 98.88 228 SER A C 1
ATOM 1745 O O . SER A 1 228 ? 10.133 9.414 2.979 1 98.88 228 SER A O 1
ATOM 1747 N N . ILE A 1 229 ? 11.578 8.703 4.531 1 98.69 229 ILE A N 1
ATOM 1748 C CA . ILE A 1 229 ? 12.492 9.82 4.309 1 98.69 229 ILE A CA 1
ATOM 1749 C C . ILE A 1 229 ? 13.664 9.359 3.445 1 98.69 229 ILE A C 1
ATOM 1751 O O . ILE A 1 229 ? 14.617 10.117 3.223 1 98.69 229 ILE A O 1
ATOM 1755 N N . ARG A 1 230 ? 13.617 8.086 2.902 1 98.25 230 ARG A N 1
ATOM 1756 C CA . ARG A 1 230 ? 14.75 7.496 2.191 1 98.25 230 ARG A CA 1
ATOM 1757 C C . ARG A 1 230 ? 14.578 7.637 0.682 1 98.25 230 ARG A C 1
ATOM 1759 O O . ARG A 1 230 ? 15.555 7.555 -0.068 1 98.25 230 ARG A O 1
ATOM 1766 N N . CYS A 1 231 ? 13.328 7.785 0.271 1 98.19 231 CYS A N 1
ATOM 1767 C CA . CYS A 1 231 ? 13.07 7.727 -1.163 1 98.19 231 CYS A CA 1
ATOM 1768 C C . CYS A 1 231 ? 11.82 8.508 -1.523 1 98.19 231 CYS A C 1
ATOM 1770 O O . CYS A 1 231 ? 11.047 8.898 -0.643 1 98.19 231 CYS A O 1
ATOM 1772 N N . GLU A 1 232 ? 11.672 8.773 -2.824 1 98.38 232 GLU A N 1
ATOM 1773 C CA . GLU A 1 232 ? 10.43 9.344 -3.34 1 98.38 232 GLU A CA 1
ATOM 1774 C C . GLU A 1 232 ? 9.352 8.281 -3.494 1 98.38 232 GLU A C 1
ATOM 1776 O O . GLU A 1 232 ? 9.539 7.297 -4.219 1 98.38 232 GLU A O 1
ATOM 1781 N N . LEU A 1 233 ? 8.266 8.414 -2.76 1 98.69 233 LEU A N 1
ATOM 1782 C CA . LEU A 1 233 ? 7.117 7.539 -2.945 1 98.69 233 LEU A CA 1
ATOM 1783 C C . LEU A 1 233 ? 6.125 8.148 -3.93 1 98.69 233 LEU A C 1
ATOM 1785 O O . LEU A 1 233 ? 6.312 9.273 -4.395 1 98.69 233 LEU A O 1
ATOM 1789 N N . PRO A 1 234 ? 5.059 7.371 -4.312 1 98.38 234 PRO A N 1
ATOM 1790 C CA . PRO A 1 234 ? 4.082 7.91 -5.262 1 98.38 234 PRO A CA 1
ATOM 1791 C C . PRO A 1 234 ? 3.438 9.203 -4.777 1 98.38 234 PRO A C 1
ATOM 1793 O O . PRO A 1 234 ? 3.127 10.086 -5.582 1 98.38 234 PRO A O 1
ATOM 1796 N N . CYS A 1 235 ? 3.199 9.344 -3.5 1 98.81 235 CYS A N 1
ATOM 1797 C CA . CYS A 1 235 ? 2.604 10.516 -2.867 1 98.81 235 CYS A CA 1
ATOM 1798 C C . CYS A 1 235 ? 1.223 10.805 -3.445 1 98.81 235 CYS A C 1
ATOM 1800 O O . CYS A 1 235 ? 0.936 11.938 -3.846 1 98.81 235 CYS A O 1
ATOM 1802 N N . GLU A 1 236 ? 0.449 9.82 -3.543 1 98.81 236 GLU A N 1
ATOM 1803 C CA . GLU A 1 236 ? -0.937 9.844 -4 1 98.81 236 GLU A CA 1
ATOM 1804 C C . GLU A 1 236 ? -1.881 9.297 -2.934 1 98.81 236 GLU A C 1
ATOM 1806 O O . GLU A 1 236 ? -1.439 8.672 -1.97 1 98.81 236 GLU A O 1
ATOM 1811 N N . GLY A 1 237 ? -3.084 9.648 -3.023 1 98.88 237 GLY A N 1
ATOM 1812 C CA . GLY A 1 237 ? -4.168 9.07 -2.244 1 98.88 237 GLY A CA 1
ATOM 1813 C C . GLY A 1 237 ? -5.203 8.359 -3.096 1 98.88 237 GLY A C 1
ATOM 1814 O O . GLY A 1 237 ? -5.723 8.93 -4.055 1 98.88 237 GLY A O 1
ATOM 1815 N N . ILE A 1 238 ? -5.473 7.117 -2.77 1 98.94 238 ILE A N 1
ATOM 1816 C CA . ILE A 1 238 ? -6.422 6.32 -3.541 1 98.94 238 ILE A CA 1
ATOM 1817 C C . ILE A 1 238 ? -7.547 5.832 -2.629 1 98.94 238 ILE A C 1
ATOM 1819 O O . ILE A 1 238 ? -7.289 5.219 -1.591 1 98.94 238 ILE A O 1
ATOM 1823 N N . VAL A 1 239 ? -8.75 6.16 -2.984 1 98.94 239 VAL A N 1
ATOM 1824 C CA . VAL A 1 239 ? -9.938 5.691 -2.271 1 98.94 239 VAL A CA 1
ATOM 1825 C C . VAL A 1 239 ? -10.703 4.703 -3.143 1 98.94 239 VAL A C 1
ATOM 1827 O O . VAL A 1 239 ? -11.195 5.062 -4.219 1 98.94 239 VAL A O 1
ATOM 1830 N N . ILE A 1 240 ? -10.859 3.5 -2.633 1 98.88 240 ILE A N 1
ATOM 1831 C CA . ILE A 1 240 ? -11.469 2.434 -3.422 1 98.88 240 ILE A CA 1
ATOM 1832 C C . ILE A 1 240 ? -12.773 1.989 -2.766 1 98.88 240 ILE A C 1
ATOM 1834 O O . ILE A 1 240 ? -12.781 1.584 -1.601 1 98.88 240 ILE A O 1
ATOM 1838 N N . GLY A 1 241 ? -13.812 2.07 -3.547 1 98.5 241 GLY A N 1
ATOM 1839 C CA . GLY A 1 241 ? -15.109 1.59 -3.104 1 98.5 241 GLY A CA 1
ATOM 1840 C C . GLY A 1 241 ? -15.625 0.421 -3.924 1 98.5 241 GLY A C 1
ATOM 1841 O O . GLY A 1 241 ? -14.922 -0.091 -4.797 1 98.5 241 GLY A O 1
ATOM 1842 N N . THR A 1 242 ? -16.781 -0.049 -3.598 1 97.25 242 THR A N 1
ATOM 1843 C CA . THR A 1 242 ? -17.391 -1.211 -4.227 1 97.25 242 THR A CA 1
ATOM 1844 C C . THR A 1 242 ? -17.781 -0.9 -5.668 1 97.25 242 THR A C 1
ATOM 1846 O O . THR A 1 242 ? -18.031 -1.812 -6.461 1 97.25 242 THR A O 1
ATOM 1849 N N . LYS A 1 243 ? -17.797 0.436 -6.066 1 96.81 243 LYS A N 1
ATOM 1850 C CA . LYS A 1 243 ? -18.312 0.77 -7.391 1 96.81 243 LYS A CA 1
ATOM 1851 C C . LYS A 1 243 ? -17.297 1.593 -8.18 1 96.81 243 LYS A C 1
ATOM 1853 O O . LYS A 1 243 ? -17.547 1.995 -9.312 1 96.81 243 LYS A O 1
ATOM 1858 N N . GLY A 1 244 ? -16.219 1.854 -7.562 1 97.75 244 GLY A N 1
ATOM 1859 C CA . GLY A 1 244 ? -15.242 2.66 -8.289 1 97.75 244 GLY A CA 1
ATOM 1860 C C . GLY A 1 244 ? -14.102 3.143 -7.422 1 97.75 244 GLY A C 1
ATOM 1861 O O . GLY A 1 244 ? -14.008 2.785 -6.242 1 97.75 244 GLY A O 1
ATOM 1862 N N . THR A 1 245 ? -13.203 3.889 -8.062 1 98.69 245 THR A N 1
ATOM 1863 C CA . THR A 1 245 ? -11.984 4.367 -7.418 1 98.69 245 THR A CA 1
ATOM 1864 C C . THR A 1 245 ? -11.805 5.867 -7.648 1 98.69 245 THR A C 1
ATOM 1866 O O . THR A 1 245 ? -12.016 6.359 -8.758 1 98.69 245 THR A O 1
ATOM 1869 N N . LEU A 1 246 ? -11.523 6.586 -6.586 1 98.75 246 LEU A N 1
ATOM 1870 C CA . LEU A 1 246 ? -11.062 7.969 -6.672 1 98.75 246 LEU A CA 1
ATOM 1871 C C . LEU A 1 246 ? -9.57 8.07 -6.375 1 98.75 246 LEU A C 1
ATOM 1873 O O . LEU A 1 246 ? -9.078 7.445 -5.434 1 98.75 246 LEU A O 1
ATOM 1877 N N . LYS A 1 247 ? -8.844 8.812 -7.199 1 98.81 247 LYS A N 1
ATOM 1878 C CA . LYS A 1 247 ? -7.402 8.969 -7.016 1 98.81 247 LYS A CA 1
ATOM 1879 C C . LYS A 1 247 ? -7.012 10.438 -6.918 1 98.81 247 LYS A C 1
ATOM 1881 O O . LYS A 1 247 ? -7.18 11.195 -7.875 1 98.81 247 LYS A O 1
ATOM 1886 N N . VAL A 1 248 ? -6.559 10.836 -5.738 1 98.88 248 VAL A N 1
ATOM 1887 C CA . VAL A 1 248 ? -5.902 12.133 -5.578 1 98.88 248 VAL A CA 1
ATOM 1888 C C . VAL A 1 248 ? -4.457 12.039 -6.055 1 98.88 248 VAL A C 1
ATOM 1890 O O . VAL A 1 248 ? -3.646 11.32 -5.469 1 98.88 248 VAL A O 1
ATOM 1893 N N . SER A 1 249 ? -4.117 12.82 -7.051 1 98.31 249 SER A N 1
ATOM 1894 C CA . SER A 1 249 ? -2.822 12.703 -7.711 1 98.31 249 SER A CA 1
ATOM 1895 C C . SER A 1 249 ? -1.723 13.367 -6.891 1 98.31 249 SER A C 1
ATOM 1897 O O . SER A 1 249 ? -2.008 14.102 -5.945 1 98.31 249 SER A O 1
ATOM 1899 N N . HIS A 1 250 ? -0.525 13.109 -7.25 1 98.25 250 HIS A N 1
ATOM 1900 C CA . HIS A 1 250 ? 0.646 13.805 -6.73 1 98.25 250 HIS A CA 1
ATOM 1901 C C . HIS A 1 250 ? 0.552 15.305 -6.984 1 98.25 250 HIS A C 1
ATOM 1903 O O . HIS A 1 250 ? 0.242 15.734 -8.094 1 98.25 250 HIS A O 1
ATOM 1909 N N . PRO A 1 251 ? 0.81 16.031 -5.91 1 98.44 251 PRO A N 1
ATOM 1910 C CA . PRO A 1 251 ? 1.162 15.656 -4.543 1 98.44 251 PRO A CA 1
ATOM 1911 C C . PRO A 1 251 ? -0.051 15.602 -3.615 1 98.44 251 PRO A C 1
ATOM 1913 O O . PRO A 1 251 ? -0.812 16.562 -3.527 1 98.44 251 PRO A O 1
ATOM 1916 N N . VAL A 1 252 ? -0.15 14.539 -2.854 1 98.75 252 VAL A N 1
ATOM 1917 C CA . VAL A 1 252 ? -1.356 14.281 -2.076 1 98.75 252 VAL A CA 1
ATOM 1918 C C . VAL A 1 252 ? -1.491 15.32 -0.966 1 98.75 252 VAL A C 1
ATOM 1920 O O . VAL A 1 252 ? -2.598 15.594 -0.497 1 98.75 252 VAL A O 1
ATOM 1923 N N . TRP A 1 253 ? -0.375 15.969 -0.516 1 98.5 253 TRP A N 1
ATOM 1924 C CA . TRP A 1 253 ? -0.427 16.922 0.589 1 98.5 253 TRP A CA 1
ATOM 1925 C C . TRP A 1 253 ? -0.866 18.297 0.1 1 98.5 253 TRP A C 1
ATOM 1927 O O . TRP A 1 253 ? -1.185 19.172 0.905 1 98.5 253 TRP A O 1
ATOM 1937 N N . SER A 1 254 ? -0.891 18.547 -1.189 1 98.62 254 SER A N 1
ATOM 1938 C CA . SER A 1 254 ? -1.309 19.812 -1.775 1 98.62 254 SER A CA 1
ATOM 1939 C C . SER A 1 254 ? -1.847 19.625 -3.189 1 98.62 254 SER A C 1
ATOM 1941 O O . SER A 1 254 ? -1.343 20.219 -4.141 1 98.62 254 SER A O 1
ATOM 1943 N N . PRO A 1 255 ? -2.896 18.875 -3.238 1 98.62 255 PRO A N 1
ATOM 1944 C CA . PRO A 1 255 ? -3.299 18.375 -4.555 1 98.62 255 PRO A CA 1
ATOM 1945 C C . PRO A 1 255 ? -4.082 19.406 -5.367 1 98.62 255 PRO A C 1
ATOM 1947 O O . PRO A 1 255 ? -4.863 20.172 -4.805 1 98.62 255 PRO A O 1
ATOM 1950 N N . VAL A 1 256 ? -3.908 19.297 -6.727 1 98.56 256 VAL A N 1
ATOM 1951 C CA . VAL A 1 256 ? -4.676 20.172 -7.617 1 98.56 256 VAL A CA 1
ATOM 1952 C C . VAL A 1 256 ? -5.402 19.328 -8.656 1 98.56 256 VAL A C 1
ATOM 1954 O O . VAL A 1 256 ? -6.059 19.859 -9.555 1 98.56 256 VAL A O 1
ATOM 1957 N N . HIS A 1 257 ? -5.27 18.016 -8.555 1 98.69 257 HIS A N 1
ATOM 1958 C CA . HIS A 1 257 ? -5.859 17.125 -9.547 1 98.69 257 HIS A CA 1
ATOM 1959 C C . HIS A 1 257 ? -6.367 15.836 -8.891 1 98.69 257 HIS A C 1
ATOM 1961 O O . HIS A 1 257 ? -5.727 15.297 -7.988 1 98.69 257 HIS A O 1
ATOM 1967 N N . MET A 1 258 ? -7.504 15.383 -9.297 1 98.69 258 MET A N 1
ATOM 1968 C CA . MET A 1 258 ? -8.094 14.125 -8.852 1 98.69 258 MET A CA 1
ATOM 1969 C C . MET A 1 258 ? -8.773 13.406 -10.008 1 98.69 258 MET A C 1
ATOM 1971 O O . MET A 1 258 ? -9.375 14.039 -10.875 1 98.69 258 MET A O 1
ATOM 1975 N N . GLU A 1 259 ? -8.609 12.102 -10.078 1 98.69 259 GLU A N 1
ATOM 1976 C CA . GLU A 1 259 ? -9.32 11.258 -11.039 1 98.69 259 GLU A CA 1
ATOM 1977 C C . GLU A 1 259 ? -10.477 10.523 -10.367 1 98.69 259 GLU A C 1
ATOM 1979 O O . GLU A 1 259 ? -10.336 10.031 -9.242 1 98.69 259 GLU A O 1
ATOM 1984 N N . THR A 1 260 ? -11.625 10.461 -11.016 1 97.38 260 THR A N 1
ATOM 1985 C CA . THR A 1 260 ? -12.82 9.805 -10.5 1 97.38 260 THR A CA 1
ATOM 1986 C C . THR A 1 260 ? -13.492 8.977 -11.594 1 97.38 260 THR A C 1
ATOM 1988 O O . THR A 1 260 ? -13.156 9.102 -12.773 1 97.38 260 THR A O 1
ATOM 1991 N N . PRO A 1 261 ? -14.438 8.109 -11.234 1 96.38 261 PRO A N 1
ATOM 1992 C CA . PRO A 1 261 ? -15.18 7.352 -12.25 1 96.38 261 PRO A CA 1
ATOM 1993 C C . PRO A 1 261 ? -15.906 8.25 -13.242 1 96.38 261 PRO A C 1
ATOM 1995 O O . PRO A 1 261 ? -16.078 7.879 -14.406 1 96.38 261 PRO A O 1
ATOM 1998 N N . SER A 1 262 ? -16.266 9.445 -12.805 1 96.06 262 SER A N 1
ATOM 1999 C CA . SER A 1 262 ? -17.047 10.344 -13.641 1 96.06 262 SER A CA 1
ATOM 2000 C C . SER A 1 262 ? -16.156 11.352 -14.359 1 96.06 262 SER A C 1
ATOM 2002 O O . SER A 1 262 ? -16.656 12.242 -15.047 1 96.06 262 SER A O 1
ATOM 2004 N N . GLY A 1 263 ? -14.945 11.227 -14.227 1 95.94 263 GLY A N 1
ATOM 2005 C CA . GLY A 1 263 ? -14.031 12.156 -14.875 1 95.94 263 GLY A CA 1
ATOM 2006 C C . GLY A 1 263 ? -13.047 12.797 -13.914 1 95.94 263 GLY A C 1
ATOM 2007 O O . GLY A 1 263 ? -13.055 12.5 -12.719 1 95.94 263 GLY A O 1
ATOM 2008 N N . SER A 1 264 ? -12.258 13.68 -14.414 1 97.19 264 SER A N 1
ATOM 2009 C CA . SER A 1 264 ? -11.234 14.32 -13.602 1 97.19 264 SER A CA 1
ATOM 2010 C C . SER A 1 264 ? -11.734 15.625 -13 1 97.19 264 SER A C 1
ATOM 2012 O O . SER A 1 264 ? -12.695 16.219 -13.508 1 97.19 264 SER A O 1
ATOM 2014 N N . PHE A 1 265 ? -11.188 16.016 -11.906 1 98.19 265 PHE A N 1
ATOM 2015 C CA . PHE A 1 265 ? -11.398 17.312 -11.258 1 98.19 265 PHE A CA 1
ATOM 2016 C C . PHE A 1 265 ? -10.086 18.062 -11.094 1 98.19 265 PHE A C 1
ATOM 2018 O O . PHE A 1 265 ? -9.156 17.547 -10.461 1 98.19 265 PHE A O 1
ATOM 2025 N N . ASP A 1 266 ? -10.055 19.234 -11.719 1 98.25 266 ASP A N 1
ATOM 2026 C CA . ASP A 1 266 ? -8.859 20.078 -11.648 1 98.25 266 ASP A CA 1
ATOM 2027 C C . ASP A 1 266 ? -9.164 21.391 -10.938 1 98.25 266 ASP A C 1
ATOM 2029 O O . ASP A 1 266 ? -10.172 22.031 -11.219 1 98.25 266 ASP A O 1
ATOM 2033 N N . SER A 1 267 ? -8.281 21.672 -10 1 97.56 267 SER A N 1
ATOM 2034 C CA . SER A 1 267 ? -8.359 22.953 -9.312 1 97.56 267 SER A CA 1
ATOM 2035 C C . SER A 1 267 ? -6.98 23.594 -9.195 1 97.56 267 SER A C 1
ATOM 2037 O O . SER A 1 267 ? -6.363 23.578 -8.133 1 97.56 267 SER A O 1
ATOM 2039 N N . PRO A 1 268 ? -6.562 24.234 -10.25 1 96.12 268 PRO A N 1
ATOM 2040 C CA . PRO A 1 268 ? -5.254 24.891 -10.195 1 96.12 268 PRO A CA 1
ATOM 2041 C C . PRO A 1 268 ? -5.199 26.016 -9.164 1 96.12 268 PRO A C 1
ATOM 2043 O O . PRO A 1 268 ? -6.227 26.625 -8.859 1 96.12 268 PRO A O 1
ATOM 2046 N N . LEU A 1 269 ? -4.031 26.219 -8.617 1 95.06 269 LEU A N 1
ATOM 2047 C CA . LEU A 1 269 ? -3.828 27.312 -7.668 1 95.06 269 LEU A CA 1
ATOM 2048 C C . LEU A 1 269 ? -3.637 28.641 -8.398 1 95.06 269 LEU A C 1
ATOM 2050 O O . LEU A 1 269 ? -3.09 28.672 -9.5 1 95.06 269 LEU A O 1
ATOM 2054 N N . PRO A 1 270 ? -4.109 29.656 -7.816 1 89.38 270 PRO A N 1
ATOM 2055 C CA . PRO A 1 270 ? -3.893 30.953 -8.453 1 89.38 270 PRO A CA 1
ATOM 2056 C C . PRO A 1 270 ? -2.42 31.359 -8.492 1 89.38 270 PRO A C 1
ATOM 2058 O O . PRO A 1 270 ? -1.667 31.047 -7.562 1 89.38 270 PRO A O 1
ATOM 2061 N N . ASP A 1 271 ? -2.057 31.953 -9.594 1 88.38 271 ASP A N 1
ATOM 2062 C CA . ASP A 1 271 ? -0.737 32.562 -9.641 1 88.38 271 ASP A CA 1
ATOM 2063 C C . ASP A 1 271 ? -0.731 33.906 -8.891 1 88.38 271 ASP A C 1
ATOM 2065 O O . ASP A 1 271 ? -1.285 34.906 -9.367 1 88.38 271 ASP A O 1
ATOM 2069 N N . LEU A 1 272 ? -0.09 33.938 -7.809 1 84 272 LEU A N 1
ATOM 2070 C CA . LEU A 1 272 ? -0.114 35.125 -6.949 1 84 272 LEU A CA 1
ATOM 2071 C C . LEU A 1 272 ? 1.135 35.969 -7.156 1 84 272 LEU A C 1
ATOM 2073 O O . LEU A 1 272 ? 1.31 37 -6.492 1 84 272 LEU A O 1
ATOM 2077 N N . GLY A 1 273 ? 1.995 35.562 -8.07 1 83.56 273 GLY A N 1
ATOM 2078 C CA . GLY A 1 273 ? 3.176 36.344 -8.414 1 83.56 273 GLY A CA 1
ATOM 2079 C C . GLY A 1 273 ? 4.281 36.219 -7.379 1 83.56 273 GLY A C 1
ATOM 2080 O O . GLY A 1 273 ? 5.16 37.094 -7.312 1 83.56 273 GLY A O 1
ATOM 2081 N N . HIS A 1 274 ? 4.172 35.312 -6.488 1 86.94 274 HIS A N 1
ATOM 2082 C CA . HIS A 1 274 ? 5.16 35.125 -5.434 1 86.94 274 HIS A CA 1
ATOM 2083 C C . HIS A 1 274 ? 5.809 33.75 -5.527 1 86.94 274 HIS A C 1
ATOM 2085 O O . HIS A 1 274 ? 5.238 32.812 -6.125 1 86.94 274 HIS A O 1
ATOM 2091 N N . SER A 1 275 ? 7.02 33.719 -5.031 1 90.06 275 SER A N 1
ATOM 2092 C CA . SER A 1 275 ? 7.699 32.438 -4.922 1 90.06 275 SER A CA 1
ATOM 2093 C C . SER A 1 275 ? 7.43 31.781 -3.568 1 90.06 275 SER A C 1
ATOM 2095 O O . SER A 1 275 ? 7.227 32.469 -2.568 1 90.06 275 SER A O 1
ATOM 2097 N N . TYR A 1 276 ? 7.426 30.453 -3.547 1 94.69 276 TYR A N 1
ATOM 2098 C CA . TYR A 1 276 ? 7.188 29.672 -2.336 1 94.69 276 TYR A CA 1
ATOM 2099 C C . TYR A 1 276 ? 8.297 28.656 -2.119 1 94.69 276 TYR A C 1
ATOM 2101 O O . TYR A 1 276 ? 8.906 28.188 -3.08 1 94.69 276 TYR A O 1
ATOM 2109 N N . ASN A 1 277 ? 8.523 28.391 -0.862 1 95.25 277 ASN A N 1
ATOM 2110 C CA . ASN A 1 277 ? 9.555 27.438 -0.498 1 95.25 277 ASN A CA 1
ATOM 2111 C C . ASN A 1 277 ? 9.086 26 -0.719 1 95.25 277 ASN A C 1
ATOM 2113 O O . ASN A 1 277 ? 9.898 25.109 -1.01 1 95.25 277 ASN A O 1
ATOM 2117 N N . PHE A 1 278 ? 7.84 25.766 -0.553 1 96.25 278 PHE A N 1
ATOM 2118 C CA . PHE A 1 278 ? 7.281 24.422 -0.679 1 96.25 278 PHE A CA 1
ATOM 2119 C C . PHE A 1 278 ? 6.293 24.344 -1.839 1 96.25 278 PHE A C 1
ATOM 2121 O O . PHE A 1 278 ? 5.637 25.344 -2.16 1 96.25 278 PHE A O 1
ATOM 2128 N N . LYS A 1 279 ? 6.227 23.141 -2.426 1 94.81 279 LYS A N 1
ATOM 2129 C CA . LYS A 1 279 ? 5.348 22.922 -3.57 1 94.81 279 LYS A CA 1
ATOM 2130 C C . LYS A 1 279 ? 3.902 23.266 -3.232 1 94.81 279 LYS A C 1
ATOM 2132 O O . LYS A 1 279 ? 3.363 22.812 -2.225 1 94.81 279 LYS A O 1
ATOM 2137 N N . HIS A 1 280 ? 3.33 24.141 -4.039 1 97.12 280 HIS A N 1
ATOM 2138 C CA . HIS A 1 280 ? 1.944 24.578 -3.922 1 97.12 280 HIS A CA 1
ATOM 2139 C C . HIS A 1 280 ? 1.709 25.328 -2.611 1 97.12 280 HIS A C 1
ATOM 2141 O O . HIS A 1 280 ? 0.625 25.234 -2.029 1 97.12 280 HIS A O 1
ATOM 2147 N N . GLY A 1 281 ? 2.744 26.016 -2.148 1 95.94 281 GLY A N 1
ATOM 2148 C CA . GLY A 1 281 ? 2.652 26.781 -0.914 1 95.94 281 GLY A CA 1
ATOM 2149 C C . GLY A 1 281 ? 1.517 27.781 -0.917 1 95.94 281 GLY A C 1
ATOM 2150 O O . GLY A 1 281 ? 0.989 28.141 0.14 1 95.94 281 GLY A O 1
ATOM 2151 N N . GLN A 1 282 ? 1.082 28.266 -2.068 1 94.75 282 GLN A N 1
ATOM 2152 C CA . GLN A 1 282 ? -0.044 29.188 -2.199 1 94.75 282 GLN A CA 1
ATOM 2153 C C . GLN A 1 282 ? -1.304 28.609 -1.564 1 94.75 282 GLN A C 1
ATOM 2155 O O . GLN A 1 282 ? -2.162 29.344 -1.084 1 94.75 282 GLN A O 1
ATOM 2160 N N . GLY A 1 283 ? -1.362 27.281 -1.544 1 96.38 283 GLY A N 1
ATOM 2161 C CA . GLY A 1 283 ? -2.547 26.594 -1.037 1 96.38 283 GLY A CA 1
ATOM 2162 C C . GLY A 1 283 ? -2.764 26.812 0.449 1 96.38 283 GLY A C 1
ATOM 2163 O O . GLY A 1 283 ? -3.855 26.562 0.964 1 96.38 283 GLY A O 1
ATOM 2164 N N . MET A 1 284 ? -1.766 27.359 1.155 1 97.19 284 MET A N 1
ATOM 2165 C CA . MET A 1 284 ? -1.922 27.625 2.58 1 97.19 284 MET A CA 1
ATOM 2166 C C . MET A 1 284 ? -2.938 28.75 2.812 1 97.19 284 MET A C 1
ATOM 2168 O O . MET A 1 284 ? -3.418 28.922 3.932 1 97.19 284 MET A O 1
ATOM 2172 N N . MET A 1 285 ? -3.312 29.438 1.751 1 95.81 285 MET A N 1
ATOM 2173 C CA . MET A 1 285 ? -4.359 30.453 1.838 1 95.81 285 MET A CA 1
ATOM 2174 C C . MET A 1 285 ? -5.684 29.828 2.264 1 95.81 285 MET A C 1
ATOM 2176 O O . MET A 1 285 ? -6.504 30.484 2.912 1 95.81 285 MET A O 1
ATOM 2180 N N . TYR A 1 286 ? -5.891 28.562 1.897 1 96.81 286 TYR A N 1
ATOM 2181 C CA . TYR A 1 286 ? -7.164 27.922 2.197 1 96.81 286 TYR A CA 1
ATOM 2182 C C . TYR A 1 286 ? -7.328 27.703 3.697 1 96.81 286 TYR A C 1
ATOM 2184 O O . TYR A 1 286 ? -8.422 27.875 4.242 1 96.81 286 TYR A O 1
ATOM 2192 N N . GLU A 1 287 ? -6.234 27.312 4.359 1 97.94 287 GLU A N 1
ATOM 2193 C CA . GLU A 1 287 ? -6.359 27.125 5.801 1 97.94 287 GLU A CA 1
ATOM 2194 C C . GLU A 1 287 ? -6.453 28.469 6.527 1 97.94 287 GLU A C 1
ATOM 2196 O O . GLU A 1 287 ? -7.133 28.578 7.551 1 97.94 287 GLU A O 1
ATOM 2201 N N . ALA A 1 288 ? -5.789 29.5 5.992 1 97.25 288 ALA A N 1
ATOM 2202 C CA . ALA A 1 288 ? -5.949 30.844 6.559 1 97.25 288 ALA A CA 1
ATOM 2203 C C . ALA A 1 288 ? -7.402 31.297 6.461 1 97.25 288 ALA A C 1
ATOM 2205 O O . ALA A 1 288 ? -7.945 31.875 7.41 1 97.25 288 ALA A O 1
ATOM 2206 N N . ALA A 1 289 ? -7.961 31.062 5.332 1 96.69 289 ALA A N 1
ATOM 2207 C CA . ALA A 1 289 ? -9.359 31.422 5.125 1 96.69 289 ALA A CA 1
ATOM 2208 C C . ALA A 1 289 ? -10.273 30.688 6.094 1 96.69 289 ALA A C 1
ATOM 2210 O O . ALA A 1 289 ? -11.242 31.25 6.605 1 96.69 289 ALA A O 1
ATOM 2211 N N . GLU A 1 290 ? -10 29.438 6.305 1 97.88 290 GLU A N 1
ATOM 2212 C CA . GLU A 1 290 ? -10.781 28.641 7.254 1 97.88 290 GLU A CA 1
ATOM 2213 C C . GLU A 1 290 ? -10.68 29.219 8.664 1 97.88 290 GLU A C 1
ATOM 2215 O O . GLU A 1 290 ? -11.68 29.297 9.383 1 97.88 290 GLU A O 1
ATOM 2220 N N . VAL A 1 291 ? -9.484 29.562 9.055 1 98.31 291 VAL A N 1
ATOM 2221 C CA . VAL A 1 291 ? -9.266 30.141 10.367 1 98.31 291 VAL A CA 1
ATOM 2222 C C . VAL A 1 291 ? -10.094 31.422 10.508 1 98.31 291 VAL A C 1
ATOM 2224 O O . VAL A 1 291 ? -10.812 31.594 11.5 1 98.31 291 VAL A O 1
ATOM 2227 N N . ARG A 1 292 ? -10 32.312 9.547 1 97.62 292 ARG A N 1
ATOM 2228 C CA . ARG A 1 292 ? -10.758 33.562 9.578 1 97.62 292 ARG A CA 1
ATOM 2229 C C . ARG A 1 292 ? -12.25 33.281 9.703 1 97.62 292 ARG A C 1
ATOM 2231 O O . ARG A 1 292 ? -12.93 33.906 10.539 1 97.62 292 ARG A O 1
ATOM 2238 N N . ARG A 1 293 ? -12.719 32.375 8.875 1 97.75 293 ARG A N 1
ATOM 2239 C CA . ARG A 1 293 ? -14.141 32.031 8.914 1 97.75 293 ARG A CA 1
ATOM 2240 C C . ARG A 1 293 ? -14.539 31.562 10.305 1 97.75 293 ARG A C 1
ATOM 2242 O O . ARG A 1 293 ? -15.562 32 10.844 1 97.75 293 ARG A O 1
ATOM 2249 N N . CYS A 1 294 ? -13.773 30.688 10.914 1 98.69 294 CYS A N 1
ATOM 2250 C CA . CYS A 1 294 ? -14.07 30.156 12.242 1 98.69 294 CYS A CA 1
ATOM 2251 C C . CYS A 1 294 ? -14.086 31.266 13.281 1 98.69 294 CYS A C 1
ATOM 2253 O O . CYS A 1 294 ? -15.016 31.359 14.094 1 98.69 294 CYS A O 1
ATOM 2255 N N . LEU A 1 295 ? -13.094 32.125 13.234 1 98.38 295 LEU A N 1
ATOM 2256 C CA . LEU A 1 295 ? -13.016 33.219 14.195 1 98.38 295 LEU A CA 1
ATOM 2257 C C . LEU A 1 295 ? -14.219 34.156 14.062 1 98.38 295 LEU A C 1
ATOM 2259 O O . LEU A 1 295 ? -14.805 34.562 15.062 1 98.38 295 LEU A O 1
ATOM 2263 N N . GLN A 1 296 ? -14.555 34.438 12.852 1 97.81 296 GLN A N 1
ATOM 2264 C CA . GLN A 1 296 ? -15.688 35.344 12.594 1 97.81 296 GLN A CA 1
ATOM 2265 C C . GLN A 1 296 ? -16.984 34.719 13.102 1 97.81 296 GLN A C 1
ATOM 2267 O O . GLN A 1 296 ? -17.891 35.438 13.531 1 97.81 296 GLN A O 1
ATOM 2272 N N . GLU A 1 297 ? -17.047 33.469 13.117 1 98.25 297 GLU A N 1
ATOM 2273 C CA . GLU A 1 297 ? -18.25 32.781 13.547 1 98.25 297 GLU A CA 1
ATOM 2274 C C . GLU A 1 297 ? -18.203 32.438 15.031 1 98.25 297 GLU A C 1
ATOM 2276 O O . GLU A 1 297 ? -19.109 31.781 15.562 1 98.25 297 GLU A O 1
ATOM 2281 N N . GLY A 1 298 ? -17.141 32.781 15.672 1 98.25 298 GLY A N 1
ATOM 2282 C CA . GLY A 1 298 ? -17 32.562 17.109 1 98.25 298 GLY A CA 1
ATOM 2283 C C . GLY A 1 298 ? -16.688 31.109 17.469 1 98.25 298 GLY A C 1
ATOM 2284 O O . GLY A 1 298 ? -16.938 30.688 18.594 1 98.25 298 GLY A O 1
ATOM 2285 N N . LEU A 1 299 ? -16.188 30.328 16.5 1 98.69 299 LEU A N 1
ATOM 2286 C CA . LEU A 1 299 ? -15.859 28.922 16.734 1 98.69 299 LEU A CA 1
ATOM 2287 C C . LEU A 1 299 ? -14.516 28.797 17.438 1 98.69 299 LEU A C 1
ATOM 2289 O O . LEU A 1 299 ? -13.602 29.578 17.203 1 98.69 299 LEU A O 1
ATOM 2293 N N . LEU A 1 300 ? -14.375 27.812 18.281 1 98.62 300 LEU A N 1
ATOM 2294 C CA . LEU A 1 300 ? -13.141 27.578 19.031 1 98.62 300 LEU A CA 1
ATOM 2295 C C . LEU A 1 300 ? -12.336 26.453 18.391 1 98.62 300 LEU A C 1
ATOM 2297 O O . LEU A 1 300 ? -11.203 26.188 18.797 1 98.62 300 LEU A O 1
ATOM 2301 N N . GLU A 1 301 ? -12.875 25.75 17.453 1 98.62 301 GLU A N 1
ATOM 2302 C CA . GLU A 1 301 ? -12.203 24.781 16.609 1 98.62 301 GLU A CA 1
ATOM 2303 C C . GLU A 1 301 ? -12.836 24.734 15.211 1 98.62 301 GLU A C 1
ATOM 2305 O O . GLU A 1 301 ? -13.969 25.172 15.023 1 98.62 301 GLU A O 1
ATOM 2310 N N . SER A 1 302 ? -12.133 24.234 14.273 1 98.62 302 SER A N 1
ATOM 2311 C CA . SER A 1 302 ? -12.664 24.094 12.922 1 98.62 302 SER A CA 1
ATOM 2312 C C . SER A 1 302 ? -13.484 22.812 12.789 1 98.62 302 SER A C 1
ATOM 2314 O O . SER A 1 302 ? -13.031 21.734 13.18 1 98.62 302 SER A O 1
ATOM 2316 N N . PRO A 1 303 ? -14.656 22.891 12.219 1 97.94 303 PRO A N 1
ATOM 2317 C CA . PRO A 1 303 ? -15.422 21.672 11.969 1 97.94 303 PRO A CA 1
ATOM 2318 C C . PRO A 1 303 ? -14.773 20.766 10.922 1 97.94 303 PRO A C 1
ATOM 2320 O O . PRO A 1 303 ? -15.109 19.578 10.82 1 97.94 303 PRO A O 1
ATOM 2323 N N . THR A 1 304 ? -13.867 21.281 10.102 1 97.62 304 THR A N 1
ATOM 2324 C CA . THR A 1 304 ? -13.203 20.531 9.039 1 97.62 304 THR A CA 1
ATOM 2325 C C . THR A 1 304 ? -12.109 19.641 9.617 1 97.62 304 THR A C 1
ATOM 2327 O O . THR A 1 304 ? -11.789 18.594 9.055 1 97.62 304 THR A O 1
ATOM 2330 N N . ILE A 1 305 ? -11.523 20.031 10.695 1 98.12 305 ILE A N 1
ATOM 2331 C CA . ILE A 1 305 ? -10.57 19.203 11.438 1 98.12 305 ILE A CA 1
ATOM 2332 C C . ILE A 1 305 ? -10.711 19.484 12.938 1 98.12 305 ILE A C 1
ATOM 2334 O O . ILE A 1 305 ? -10.039 20.375 13.469 1 98.12 305 ILE A O 1
ATOM 2338 N N . THR A 1 306 ? -11.531 18.75 13.562 1 98.62 306 THR A N 1
ATOM 2339 C CA . THR A 1 306 ? -11.859 18.969 14.969 1 98.62 306 THR A CA 1
ATOM 2340 C C . THR A 1 306 ? -10.688 18.594 15.867 1 98.62 306 THR A C 1
ATOM 2342 O O . THR A 1 306 ? -9.789 17.844 15.453 1 98.62 306 THR A O 1
ATOM 2345 N N . LEU A 1 307 ? -10.703 19.141 17.047 1 98.75 307 LEU A N 1
ATOM 2346 C CA . LEU A 1 307 ? -9.656 18.797 18.016 1 98.75 307 LEU A CA 1
ATOM 2347 C C . LEU A 1 307 ? -9.719 17.328 18.406 1 98.75 307 LEU A C 1
ATOM 2349 O O . LEU A 1 307 ? -8.695 16.719 18.688 1 98.75 307 LEU A O 1
ATOM 2353 N N . GLU A 1 308 ? -10.898 16.766 18.359 1 98.5 308 GLU A N 1
ATOM 2354 C CA . GLU A 1 308 ? -11.023 15.328 18.578 1 98.5 308 GLU A CA 1
ATOM 2355 C C . GLU A 1 308 ? -10.305 14.531 17.5 1 98.5 308 GLU A C 1
ATOM 2357 O O . GLU A 1 308 ? -9.633 13.547 17.781 1 98.5 308 GLU A O 1
ATOM 2362 N N . GLU A 1 309 ? -10.531 14.914 16.25 1 98.56 309 GLU A N 1
ATOM 2363 C CA . GLU A 1 309 ? -9.852 14.211 15.164 1 98.56 309 GLU A CA 1
ATOM 2364 C C . GLU A 1 309 ? -8.336 14.398 15.258 1 98.56 309 GLU A C 1
ATOM 2366 O O . GLU A 1 309 ? -7.574 13.484 14.953 1 98.56 309 GLU A O 1
ATOM 2371 N N . THR A 1 310 ? -7.93 15.625 15.609 1 98.81 310 THR A N 1
ATOM 2372 C CA . THR A 1 310 ? -6.512 15.883 15.828 1 98.81 310 THR A CA 1
ATOM 2373 C C . THR A 1 310 ? -5.93 14.906 16.859 1 98.81 310 THR A C 1
ATOM 2375 O O . THR A 1 310 ? -4.809 14.422 16.688 1 98.81 310 THR A O 1
ATOM 2378 N N . LEU A 1 311 ? -6.652 14.617 17.891 1 98.81 311 LEU A N 1
ATOM 2379 C CA . LEU A 1 311 ? -6.227 13.641 18.891 1 98.81 311 LEU A CA 1
ATOM 2380 C C . LEU A 1 311 ? -6.137 12.242 18.281 1 98.81 311 LEU A C 1
ATOM 2382 O O . LEU A 1 311 ? -5.203 11.5 18.578 1 98.81 311 LEU A O 1
ATOM 2386 N N . ILE A 1 312 ? -7.07 11.883 17.453 1 98.88 312 ILE A N 1
ATOM 2387 C CA . ILE A 1 312 ? -7.07 10.586 16.781 1 98.88 312 ILE A CA 1
ATOM 2388 C C . ILE A 1 312 ? -5.84 10.469 15.891 1 98.88 312 ILE A C 1
ATOM 2390 O O . ILE A 1 312 ? -5.18 9.43 15.867 1 98.88 312 ILE A O 1
ATOM 2394 N N . LEU A 1 313 ? -5.504 11.523 15.156 1 98.94 313 LEU A N 1
ATOM 2395 C CA . LEU A 1 313 ? -4.309 11.523 14.32 1 98.94 313 LEU A CA 1
ATOM 2396 C C . LEU A 1 313 ? -3.062 11.258 15.164 1 98.94 313 LEU A C 1
ATOM 2398 O O . LEU A 1 313 ? -2.211 10.453 14.773 1 98.94 313 LEU A O 1
ATOM 2402 N N . ALA A 1 314 ? -2.99 11.969 16.297 1 98.94 314 ALA A N 1
ATOM 2403 C CA . ALA A 1 314 ? -1.852 11.781 17.188 1 98.94 314 ALA A CA 1
ATOM 2404 C C . ALA A 1 314 ? -1.762 10.336 17.672 1 98.94 314 ALA A C 1
ATOM 2406 O O . ALA A 1 314 ? -0.672 9.766 17.734 1 98.94 314 ALA A O 1
ATOM 2407 N N . GLU A 1 315 ? -2.889 9.75 18 1 98.94 315 GLU A N 1
ATOM 2408 C CA . GLU A 1 315 ? -2.932 8.375 18.484 1 98.94 315 GLU A CA 1
ATOM 2409 C C . GLU A 1 315 ? -2.441 7.398 17.422 1 98.94 315 GLU A C 1
ATOM 2411 O O . GLU A 1 315 ? -1.67 6.484 17.719 1 98.94 315 GLU A O 1
ATOM 2416 N N . ILE A 1 316 ? -2.908 7.562 16.234 1 98.94 316 ILE A N 1
ATOM 2417 C CA . ILE A 1 316 ? -2.516 6.684 15.125 1 98.94 316 ILE A CA 1
ATOM 2418 C C . ILE A 1 316 ? -1.012 6.797 14.891 1 98.94 316 ILE A C 1
ATOM 2420 O O . ILE A 1 316 ? -0.309 5.789 14.82 1 98.94 316 ILE A O 1
ATOM 2424 N N . MET A 1 317 ? -0.505 8.023 14.812 1 98.94 317 MET A N 1
ATOM 2425 C CA . MET A 1 317 ? 0.913 8.234 14.531 1 98.94 317 MET A CA 1
ATOM 2426 C C . MET A 1 317 ? 1.776 7.664 15.656 1 98.94 317 MET A C 1
ATOM 2428 O O . MET A 1 317 ? 2.824 7.07 15.398 1 98.94 317 MET A O 1
ATOM 2432 N N . GLU A 1 318 ? 1.334 7.941 16.891 1 98.88 318 GLU A N 1
ATOM 2433 C CA . GLU A 1 318 ? 2.092 7.395 18.016 1 98.88 318 GLU A CA 1
ATOM 2434 C C . GLU A 1 318 ? 2.146 5.871 17.953 1 98.88 318 GLU A C 1
ATOM 2436 O O . GLU A 1 318 ? 3.203 5.273 18.172 1 98.88 318 GLU A O 1
ATOM 2441 N N . SER A 1 319 ? 1.004 5.234 17.672 1 98.88 319 SER A N 1
ATOM 2442 C CA . SER A 1 319 ? 0.96 3.781 17.562 1 98.88 319 SER A CA 1
ATOM 2443 C C . SER A 1 319 ? 1.896 3.291 16.453 1 98.88 319 SER A C 1
ATOM 2445 O O . SER A 1 319 ? 2.65 2.338 16.656 1 98.88 319 SER A O 1
ATOM 2447 N N . MET A 1 320 ? 1.888 3.926 15.32 1 98.88 320 MET A N 1
ATOM 2448 C CA . MET A 1 320 ? 2.717 3.551 14.18 1 98.88 320 MET A CA 1
ATOM 2449 C C . MET A 1 320 ? 4.195 3.6 14.539 1 98.88 320 MET A C 1
ATOM 2451 O O . MET A 1 320 ? 4.902 2.598 14.422 1 98.88 320 MET A O 1
ATOM 2455 N N . ARG A 1 321 ? 4.668 4.785 14.977 1 98.69 321 ARG A N 1
ATOM 2456 C CA . ARG A 1 321 ? 6.102 4.969 15.164 1 98.69 321 ARG A CA 1
ATOM 2457 C C . ARG A 1 321 ? 6.617 4.109 16.312 1 98.69 321 ARG A C 1
ATOM 2459 O O . ARG A 1 321 ? 7.75 3.627 16.281 1 98.69 321 ARG A O 1
ATOM 2466 N N . LYS A 1 322 ? 5.766 3.902 17.391 1 98.75 322 LYS A N 1
ATOM 2467 C CA . LYS A 1 322 ? 6.203 3.057 18.5 1 98.75 322 LYS A CA 1
ATOM 2468 C C . LYS A 1 322 ? 6.383 1.61 18.047 1 98.75 322 LYS A C 1
ATOM 2470 O O . LYS A 1 322 ? 7.297 0.922 18.516 1 98.75 322 LYS A O 1
ATOM 2475 N N . GLN A 1 323 ? 5.52 1.122 17.188 1 98.81 323 GLN A N 1
ATOM 2476 C CA . GLN A 1 323 ? 5.629 -0.241 16.672 1 98.81 323 GLN A CA 1
ATOM 2477 C C . GLN A 1 323 ? 6.891 -0.416 15.828 1 98.81 323 GLN A C 1
ATOM 2479 O O . GLN A 1 323 ? 7.375 -1.535 15.656 1 98.81 323 GLN A O 1
ATOM 2484 N N . VAL A 1 324 ? 7.422 0.649 15.289 1 98.75 324 VAL A N 1
ATOM 2485 C CA . VAL A 1 324 ? 8.656 0.614 14.516 1 98.75 324 VAL A CA 1
ATOM 2486 C C . VAL A 1 324 ? 9.852 0.802 15.438 1 98.75 324 VAL A C 1
ATOM 2488 O O . VAL A 1 324 ? 11 0.797 14.984 1 98.75 324 VAL A O 1
ATOM 2491 N N . GLY A 1 325 ? 9.609 1.134 16.719 1 98.5 325 GLY A N 1
ATOM 2492 C CA . GLY A 1 325 ? 10.648 1.2 17.719 1 98.5 325 GLY A CA 1
ATOM 2493 C C . GLY A 1 325 ? 11.086 2.617 18.047 1 98.5 325 GLY A C 1
ATOM 2494 O O . GLY A 1 325 ? 12.117 2.828 18.688 1 98.5 325 GLY A O 1
ATOM 2495 N N . VAL A 1 326 ? 10.297 3.59 17.625 1 98.62 326 VAL A N 1
ATOM 2496 C CA . VAL A 1 326 ? 10.711 4.98 17.797 1 98.62 326 VAL A CA 1
ATOM 2497 C C . VAL A 1 326 ? 10.211 5.496 19.156 1 98.62 326 VAL A C 1
ATOM 2499 O O . VAL A 1 326 ? 9.031 5.367 19.469 1 98.62 326 VAL A O 1
ATOM 2502 N N . ALA A 1 327 ? 11.07 6.109 19.844 1 97.94 327 ALA A N 1
ATOM 2503 C CA . ALA A 1 327 ? 10.766 6.809 21.094 1 97.94 327 ALA A CA 1
ATOM 2504 C C . ALA A 1 327 ? 11.43 8.18 21.125 1 97.94 327 ALA A C 1
ATOM 2506 O O . ALA A 1 327 ? 12.625 8.305 20.859 1 97.94 327 ALA A O 1
ATOM 2507 N N . TYR A 1 328 ? 10.633 9.172 21.422 1 98.06 328 TYR A N 1
ATOM 2508 C CA . TYR A 1 328 ? 11.156 10.523 21.578 1 98.06 328 TYR A CA 1
ATOM 2509 C C . TYR A 1 328 ? 11.328 10.883 23.047 1 98.06 328 TYR A C 1
ATOM 2511 O O . TYR A 1 328 ? 10.711 10.258 23.922 1 98.06 328 TYR A O 1
ATOM 2519 N N . PRO A 1 329 ? 12.117 11.938 23.328 1 96.44 329 PRO A N 1
ATOM 2520 C CA . PRO A 1 329 ? 12.242 12.398 24.703 1 96.44 329 PRO A CA 1
ATOM 2521 C C . PRO A 1 329 ? 10.906 12.789 25.328 1 96.44 329 PRO A C 1
ATOM 2523 O O . PRO A 1 329 ? 10.695 12.586 26.516 1 96.44 329 PRO A O 1
ATOM 2526 N N . GLN A 1 330 ? 10.055 13.188 24.562 1 97.06 330 GLN A N 1
ATOM 2527 C CA . GLN A 1 330 ? 8.75 13.664 25.016 1 97.06 330 GLN A CA 1
ATOM 2528 C C . GLN A 1 330 ? 7.855 12.5 25.438 1 97.06 330 GLN A C 1
ATOM 2530 O O . GLN A 1 330 ? 6.805 12.703 26.047 1 97.06 330 GLN A O 1
ATOM 2535 N N . ASP A 1 331 ? 8.227 11.336 25.047 1 96.31 331 ASP A N 1
ATOM 2536 C CA . ASP A 1 331 ? 7.418 10.172 25.375 1 96.31 331 ASP A CA 1
ATOM 2537 C C . ASP A 1 331 ? 7.609 9.766 26.828 1 96.31 331 ASP A C 1
ATOM 2539 O O . ASP A 1 331 ? 6.867 8.93 27.359 1 96.31 331 ASP A O 1
ATOM 2543 N N . ALA A 1 332 ? 8.648 10.219 27.609 1 88.75 332 ALA A N 1
ATOM 2544 C CA . ALA A 1 332 ? 8.945 9.891 29 1 88.75 332 ALA A CA 1
ATOM 2545 C C . ALA A 1 332 ? 7.922 10.516 29.938 1 88.75 332 ALA A C 1
ATOM 2547 O O . ALA A 1 332 ? 7.363 11.57 29.641 1 88.75 332 ALA A O 1
ATOM 2548 N N . MET B 1 1 ? 12.242 -33.812 -28.609 1 86.94 1 MET B N 1
ATOM 2549 C CA . MET B 1 1 ? 10.938 -34.438 -28.469 1 86.94 1 MET B CA 1
ATOM 2550 C C . MET B 1 1 ? 9.977 -33.531 -27.703 1 86.94 1 MET B C 1
ATOM 2552 O O . MET B 1 1 ? 10.398 -32.781 -26.844 1 86.94 1 MET B O 1
ATOM 2556 N N . ALA B 1 2 ? 8.727 -33.688 -28.031 1 94.88 2 ALA B N 1
ATOM 2557 C CA . ALA B 1 2 ? 7.715 -32.844 -27.406 1 94.88 2 ALA B CA 1
ATOM 2558 C C . ALA B 1 2 ? 7.48 -33.219 -25.953 1 94.88 2 ALA B C 1
ATOM 2560 O O . ALA B 1 2 ? 7.531 -34.406 -25.609 1 94.88 2 ALA B O 1
ATOM 2561 N N . THR B 1 3 ? 7.336 -32.25 -25.078 1 97.12 3 THR B N 1
ATOM 2562 C CA . THR B 1 3 ? 6.926 -32.5 -23.703 1 97.12 3 THR B CA 1
ATOM 2563 C C . THR B 1 3 ? 5.523 -33.094 -23.672 1 97.12 3 THR B C 1
ATOM 2565 O O . THR B 1 3 ? 4.594 -32.562 -24.266 1 97.12 3 THR B O 1
ATOM 2568 N N . ARG B 1 4 ? 5.355 -34.25 -23.047 1 98 4 ARG B N 1
ATOM 2569 C CA . ARG B 1 4 ? 4.086 -34.969 -23.031 1 98 4 ARG B CA 1
ATOM 2570 C C . ARG B 1 4 ? 3.309 -34.656 -21.75 1 98 4 ARG B C 1
ATOM 2572 O O . ARG B 1 4 ? 3.668 -35.156 -20.688 1 98 4 ARG B O 1
ATOM 2579 N N . TRP B 1 5 ? 2.229 -33.938 -21.953 1 98.31 5 TRP B N 1
ATOM 2580 C CA . TRP B 1 5 ? 1.495 -33.375 -20.812 1 98.31 5 TRP B CA 1
ATOM 2581 C C . TRP B 1 5 ? 0.265 -34.219 -20.5 1 98.31 5 TRP B C 1
ATOM 2583 O O . TRP B 1 5 ? -0.468 -34.625 -21.406 1 98.31 5 TRP B O 1
ATOM 2593 N N . GLY B 1 6 ? 0.08 -34.531 -19.234 1 98.69 6 GLY B N 1
ATOM 2594 C CA . GLY B 1 6 ? -1.233 -34.844 -18.672 1 98.69 6 GLY B CA 1
ATOM 2595 C C . GLY B 1 6 ? -1.876 -33.625 -18.016 1 98.69 6 GLY B C 1
ATOM 2596 O O . GLY B 1 6 ? -1.189 -32.812 -17.391 1 98.69 6 GLY B O 1
ATOM 2597 N N . ILE B 1 7 ? -3.197 -33.531 -18.125 1 98.75 7 ILE B N 1
ATOM 2598 C CA . ILE B 1 7 ? -3.939 -32.406 -17.531 1 98.75 7 ILE B CA 1
ATOM 2599 C C . ILE B 1 7 ? -4.879 -32.938 -16.453 1 98.75 7 ILE B C 1
ATOM 2601 O O . ILE B 1 7 ? -5.723 -33.812 -16.719 1 98.75 7 ILE B O 1
ATOM 2605 N N . ALA B 1 8 ? -4.641 -32.469 -15.219 1 98.69 8 ALA B N 1
ATOM 2606 C CA . ALA B 1 8 ? -5.543 -32.844 -14.125 1 98.69 8 ALA B CA 1
ATOM 2607 C C . ALA B 1 8 ? -6.57 -31.734 -13.883 1 98.69 8 ALA B C 1
ATOM 2609 O O . ALA B 1 8 ? -6.238 -30.672 -13.367 1 98.69 8 ALA B O 1
ATOM 2610 N N . SER B 1 9 ? -7.801 -32.031 -14.094 1 97.38 9 SER B N 1
ATOM 2611 C CA . SER B 1 9 ? -8.969 -31.156 -14 1 97.38 9 SER B CA 1
ATOM 2612 C C . SER B 1 9 ? -9.25 -30.453 -15.32 1 97.38 9 SER B C 1
ATOM 2614 O O . SER B 1 9 ? -8.32 -30 -16 1 97.38 9 SER B O 1
ATOM 2616 N N . ALA B 1 10 ? -10.477 -30.391 -15.734 1 96 10 ALA B N 1
ATOM 2617 C CA . ALA B 1 10 ? -10.945 -29.812 -16.984 1 96 10 ALA B CA 1
ATOM 2618 C C . ALA B 1 10 ? -11.523 -28.406 -16.766 1 96 10 ALA B C 1
ATOM 2620 O O . ALA B 1 10 ? -12.508 -28.031 -17.406 1 96 10 ALA B O 1
ATOM 2621 N N . GLY B 1 11 ? -10.914 -27.703 -15.836 1 94.44 11 GLY B N 1
ATOM 2622 C CA . GLY B 1 11 ? -11.414 -26.375 -15.477 1 94.44 11 GLY B CA 1
ATOM 2623 C C . GLY B 1 11 ? -10.914 -25.281 -16.406 1 94.44 11 GLY B C 1
ATOM 2624 O O . GLY B 1 11 ? -10.227 -25.562 -17.391 1 94.44 11 GLY B O 1
ATOM 2625 N N . LYS B 1 12 ? -11.312 -24.062 -16.125 1 95.38 12 LYS B N 1
ATOM 2626 C CA . LYS B 1 12 ? -11.039 -22.891 -16.969 1 95.38 12 LYS B CA 1
ATOM 2627 C C . LYS B 1 12 ? -9.539 -22.641 -17.094 1 95.38 12 LYS B C 1
ATOM 2629 O O . LYS B 1 12 ? -9.055 -22.328 -18.188 1 95.38 12 LYS B O 1
ATOM 2634 N N . ILE B 1 13 ? -8.844 -22.781 -15.977 1 97.06 13 ILE B N 1
ATOM 2635 C CA . ILE B 1 13 ? -7.422 -22.484 -16.016 1 97.06 13 ILE B CA 1
ATOM 2636 C C . ILE B 1 13 ? -6.691 -23.531 -16.844 1 97.06 13 ILE B C 1
ATOM 2638 O O . ILE B 1 13 ? -5.742 -23.219 -17.562 1 97.06 13 ILE B O 1
ATOM 2642 N N . SER B 1 14 ? -7.094 -24.781 -16.734 1 97.81 14 SER B N 1
ATOM 2643 C CA . SER B 1 14 ? -6.531 -25.844 -17.547 1 97.81 14 SER B CA 1
ATOM 2644 C C . SER B 1 14 ? -6.789 -25.609 -19.031 1 97.81 14 SER B C 1
ATOM 2646 O O . SER B 1 14 ? -5.922 -25.875 -19.875 1 97.81 14 SER B O 1
ATOM 2648 N N . SER B 1 15 ? -7.988 -25.094 -19.312 1 96.25 15 SER B N 1
ATOM 2649 C CA . SER B 1 15 ? -8.328 -24.734 -20.703 1 96.25 15 SER B CA 1
ATOM 2650 C C . SER B 1 15 ? -7.355 -23.703 -21.25 1 96.25 15 SER B C 1
ATOM 2652 O O . SER B 1 15 ? -6.844 -23.844 -22.359 1 96.25 15 SER B O 1
ATOM 2654 N N . ASP B 1 16 ? -7.102 -22.703 -20.469 1 96.69 16 ASP B N 1
ATOM 2655 C CA . ASP B 1 16 ? -6.203 -21.625 -20.906 1 96.69 16 ASP B CA 1
ATOM 2656 C C . ASP B 1 16 ? -4.777 -22.156 -21.078 1 96.69 16 ASP B C 1
ATOM 2658 O O . ASP B 1 16 ? -4.09 -21.781 -22.031 1 96.69 16 ASP B O 1
ATOM 2662 N N . PHE B 1 17 ? -4.383 -23.016 -20.188 1 97.31 17 PHE B N 1
ATOM 2663 C CA . PHE B 1 17 ? -3.029 -23.562 -20.234 1 97.31 17 PHE B CA 1
ATOM 2664 C C . PHE B 1 17 ? -2.816 -24.375 -21.5 1 97.31 17 PHE B C 1
ATOM 2666 O O . PHE B 1 17 ? -1.828 -24.172 -22.219 1 97.31 17 PHE B O 1
ATOM 2673 N N . VAL B 1 18 ? -3.721 -25.219 -21.812 1 95.94 18 VAL B N 1
ATOM 2674 C CA . VAL B 1 18 ? -3.605 -26.094 -22.984 1 95.94 18 VAL B CA 1
ATOM 2675 C C . VAL B 1 18 ? -3.666 -25.25 -24.266 1 95.94 18 VAL B C 1
ATOM 2677 O O . VAL B 1 18 ? -2.916 -25.5 -25.203 1 95.94 18 VAL B O 1
ATOM 2680 N N . THR B 1 19 ? -4.512 -24.281 -24.25 1 93.94 19 THR B N 1
ATOM 2681 C CA . THR B 1 19 ? -4.621 -23.391 -25.406 1 93.94 19 THR B CA 1
ATOM 2682 C C . THR B 1 19 ? -3.322 -22.625 -25.625 1 93.94 19 THR B C 1
ATOM 2684 O O . THR B 1 19 ? -2.859 -22.5 -26.766 1 93.94 19 THR B O 1
ATOM 2687 N N . ALA B 1 20 ? -2.746 -22.188 -24.562 1 94.19 20 ALA B N 1
ATOM 2688 C CA . ALA B 1 20 ? -1.5 -21.422 -24.625 1 94.19 20 ALA B CA 1
ATOM 2689 C C . ALA B 1 20 ? -0.359 -22.297 -25.156 1 94.19 20 ALA B C 1
ATOM 2691 O O . ALA B 1 20 ? 0.477 -21.828 -25.938 1 94.19 20 ALA B O 1
ATOM 2692 N N . MET B 1 21 ? -0.302 -23.547 -24.812 1 90.38 21 MET B N 1
ATOM 2693 C CA . MET B 1 21 ? 0.753 -24.469 -25.219 1 90.38 21 MET B CA 1
ATOM 2694 C C . MET B 1 21 ? 0.674 -24.781 -26.703 1 90.38 21 MET B C 1
ATOM 2696 O O . MET B 1 21 ? 1.701 -24.953 -27.359 1 90.38 21 MET B O 1
ATOM 2700 N N . LYS B 1 22 ? -0.492 -24.797 -27.094 1 81.69 22 LYS B N 1
ATOM 2701 C CA . LYS B 1 22 ? -0.704 -25.156 -28.484 1 81.69 22 LYS B CA 1
ATOM 2702 C C . LYS B 1 22 ? -0.09 -24.125 -29.422 1 81.69 22 LYS B C 1
ATOM 2704 O O . LYS B 1 22 ? 0.234 -24.422 -30.578 1 81.69 22 LYS B O 1
ATOM 2709 N N . ALA B 1 23 ? 0.05 -23.031 -28.797 1 78.06 23 ALA B N 1
ATOM 2710 C CA . ALA B 1 23 ? 0.632 -21.969 -29.609 1 78.06 23 ALA B CA 1
ATOM 2711 C C . ALA B 1 23 ? 2.115 -22.219 -29.859 1 78.06 23 ALA B C 1
ATOM 2713 O O . ALA B 1 23 ? 2.701 -21.641 -30.781 1 78.06 23 ALA B O 1
ATOM 2714 N N . GLN B 1 24 ? 2.611 -23.031 -29 1 79.5 24 GLN B N 1
ATOM 2715 C CA . GLN B 1 24 ? 4.027 -23.344 -29.141 1 79.5 24 GLN B CA 1
ATOM 2716 C C . GLN B 1 24 ? 4.23 -24.641 -29.938 1 79.5 24 GLN B C 1
ATOM 2718 O O . GLN B 1 24 ? 4.547 -25.688 -29.359 1 79.5 24 GLN B O 1
ATOM 2723 N N . LYS B 1 25 ? 3.982 -24.703 -31.281 1 72.69 25 LYS B N 1
ATOM 2724 C CA . LYS B 1 25 ? 4.102 -25.672 -32.375 1 72.69 25 LYS B CA 1
ATOM 2725 C C . LYS B 1 25 ? 4.344 -27.078 -31.812 1 72.69 25 LYS B C 1
ATOM 2727 O O . LYS B 1 25 ? 3.549 -27.594 -31.031 1 72.69 25 LYS B O 1
ATOM 2732 N N . ASP B 1 26 ? 5.504 -27.641 -32.062 1 85.31 26 ASP B N 1
ATOM 2733 C CA . ASP B 1 26 ? 5.875 -29.031 -31.906 1 85.31 26 ASP B CA 1
ATOM 2734 C C . ASP B 1 26 ? 6.641 -29.266 -30.609 1 85.31 26 ASP B C 1
ATOM 2736 O O . ASP B 1 26 ? 7.148 -30.359 -30.359 1 85.31 26 ASP B O 1
ATOM 2740 N N . ASP B 1 27 ? 6.426 -28.25 -29.656 1 92.31 27 ASP B N 1
ATOM 2741 C CA . ASP B 1 27 ? 7.219 -28.344 -28.438 1 92.31 27 ASP B CA 1
ATOM 2742 C C . ASP B 1 27 ? 6.473 -29.109 -27.344 1 92.31 27 ASP B C 1
ATOM 2744 O O . ASP B 1 27 ? 7.09 -29.672 -26.438 1 92.31 27 ASP B O 1
ATOM 2748 N N . HIS B 1 28 ? 5.125 -29.141 -27.453 1 95.5 28 HIS B N 1
ATOM 2749 C CA . HIS B 1 28 ? 4.293 -29.734 -26.422 1 95.5 28 HIS B CA 1
ATOM 2750 C C . HIS B 1 28 ? 3.207 -30.625 -27.016 1 95.5 28 HIS B C 1
ATOM 2752 O O . HIS B 1 28 ? 2.73 -30.359 -28.125 1 95.5 28 HIS B O 1
ATOM 2758 N N . ARG B 1 29 ? 2.865 -31.656 -26.344 1 94.94 29 ARG B N 1
ATOM 2759 C CA . ARG B 1 29 ? 1.762 -32.531 -26.703 1 94.94 29 ARG B CA 1
ATOM 2760 C C . ARG B 1 29 ? 0.9 -32.844 -25.484 1 94.94 29 ARG B C 1
ATOM 2762 O O . ARG B 1 29 ? 1.422 -33.188 -24.406 1 94.94 29 ARG B O 1
ATOM 2769 N N . VAL B 1 30 ? -0.419 -32.688 -25.656 1 96.38 30 VAL B N 1
ATOM 2770 C CA . VAL B 1 30 ? -1.349 -33.062 -24.609 1 96.38 30 VAL B CA 1
ATOM 2771 C C . VAL B 1 30 ? -1.773 -34.531 -24.797 1 96.38 30 VAL B C 1
ATOM 2773 O O . VAL B 1 30 ? -2.623 -34.812 -25.641 1 96.38 30 VAL B O 1
ATOM 2776 N N . VAL B 1 31 ? -1.303 -35.312 -23.906 1 97.19 31 VAL B N 1
ATOM 2777 C CA . VAL B 1 31 ? -1.474 -36.75 -24.062 1 97.19 31 VAL B CA 1
ATOM 2778 C C . VAL B 1 31 ? -2.797 -37.188 -23.438 1 97.19 31 VAL B C 1
ATOM 2780 O O . VAL B 1 31 ? -3.49 -38.062 -23.969 1 97.19 31 VAL B O 1
ATOM 2783 N N . ALA B 1 32 ? -3.082 -36.625 -22.312 1 98.38 32 ALA B N 1
ATOM 2784 C CA . ALA B 1 32 ? -4.262 -37.094 -21.594 1 98.38 32 ALA B CA 1
ATOM 2785 C C . ALA B 1 32 ? -4.816 -36 -20.672 1 98.38 32 ALA B C 1
ATOM 2787 O O . ALA B 1 32 ? -4.082 -35.125 -20.234 1 98.38 32 ALA B O 1
ATOM 2788 N N . VAL B 1 33 ? -6.137 -36.125 -20.453 1 98.69 33 VAL B N 1
ATOM 2789 C CA . VAL B 1 33 ? -6.805 -35.312 -19.453 1 98.69 33 VAL B CA 1
ATOM 2790 C C . VAL B 1 33 ? -7.586 -36.188 -18.484 1 98.69 33 VAL B C 1
ATOM 2792 O O . VAL B 1 33 ? -8.195 -37.188 -18.891 1 98.69 33 VAL B O 1
ATOM 2795 N N . GLY B 1 34 ? -7.426 -35.875 -17.219 1 98.44 34 GLY B N 1
ATOM 2796 C CA . GLY B 1 34 ? -8.242 -36.5 -16.188 1 98.44 34 GLY B CA 1
ATOM 2797 C C . GLY B 1 34 ? -9.148 -35.5 -15.484 1 98.44 34 GLY B C 1
ATOM 2798 O O . GLY B 1 34 ? -8.734 -34.375 -15.156 1 98.44 34 GLY B O 1
ATOM 2799 N N . ALA B 1 35 ? -10.414 -35.844 -15.328 1 96.62 35 ALA B N 1
ATOM 2800 C CA . ALA B 1 35 ? -11.375 -35.062 -14.57 1 96.62 35 ALA B CA 1
ATOM 2801 C C . ALA B 1 35 ? -12.195 -35.938 -13.633 1 96.62 35 ALA B C 1
ATOM 2803 O O . ALA B 1 35 ? -12.023 -37.156 -13.602 1 96.62 35 ALA B O 1
ATOM 2804 N N . ARG B 1 36 ? -13.062 -35.312 -12.781 1 90.38 36 ARG B N 1
ATOM 2805 C CA . ARG B 1 36 ? -13.898 -36.031 -11.836 1 90.38 36 ARG B CA 1
ATOM 2806 C C . ARG B 1 36 ? -14.984 -36.844 -12.555 1 90.38 36 ARG B C 1
ATOM 2808 O O . ARG B 1 36 ? -15.406 -37.875 -12.07 1 90.38 36 ARG B O 1
ATOM 2815 N N . SER B 1 37 ? -15.32 -36.281 -13.703 1 94 37 SER B N 1
ATOM 2816 C CA . SER B 1 37 ? -16.266 -37 -14.531 1 94 37 SER B CA 1
ATOM 2817 C C . SER B 1 37 ? -15.672 -37.312 -15.906 1 94 37 SER B C 1
ATOM 2819 O O . SER B 1 37 ? -15.055 -36.438 -16.531 1 94 37 SER B O 1
ATOM 2821 N N . LEU B 1 38 ? -15.953 -38.531 -16.344 1 96.75 38 LEU B N 1
ATOM 2822 C CA . LEU B 1 38 ? -15.461 -38.938 -17.656 1 96.75 38 LEU B CA 1
ATOM 2823 C C . LEU B 1 38 ? -16.031 -38.062 -18.75 1 96.75 38 LEU B C 1
ATOM 2825 O O . LEU B 1 38 ? -15.336 -37.688 -19.703 1 96.75 38 LEU B O 1
ATOM 2829 N N . ALA B 1 39 ? -17.234 -37.656 -18.516 1 97.44 39 ALA B N 1
ATOM 2830 C CA . ALA B 1 39 ? -17.891 -36.781 -19.5 1 97.44 39 ALA B CA 1
ATOM 2831 C C . ALA B 1 39 ? -17.172 -35.438 -19.641 1 97.44 39 ALA B C 1
ATOM 2833 O O . ALA B 1 39 ? -16.969 -34.969 -20.75 1 97.44 39 ALA B O 1
ATOM 2834 N N . ASP B 1 40 ? -16.797 -34.875 -18.531 1 97 40 ASP B N 1
ATOM 2835 C CA . ASP B 1 40 ? -16.078 -33.625 -18.547 1 97 40 ASP B CA 1
ATOM 2836 C C . ASP B 1 40 ? -14.703 -33.781 -19.203 1 97 40 ASP B C 1
ATOM 2838 O O . ASP B 1 40 ? -14.273 -32.938 -19.969 1 97 40 ASP B O 1
ATOM 2842 N N . ALA B 1 41 ? -14.07 -34.906 -18.875 1 98.12 41 ALA B N 1
ATOM 2843 C CA . ALA B 1 41 ? -12.758 -35.188 -19.453 1 98.12 41 ALA B CA 1
ATOM 2844 C C . ALA B 1 41 ? -12.859 -35.344 -20.969 1 98.12 41 ALA B C 1
ATOM 2846 O O . ALA B 1 41 ? -12.023 -34.812 -21.719 1 98.12 41 ALA B O 1
ATOM 2847 N N . GLN B 1 42 ? -13.836 -36.031 -21.391 1 98.25 42 GLN B N 1
ATOM 2848 C CA . GLN B 1 42 ? -14.031 -36.25 -22.812 1 98.25 42 GLN B CA 1
ATOM 2849 C C . GLN B 1 42 ? -14.352 -34.969 -23.547 1 98.25 42 GLN B C 1
ATOM 2851 O O . GLN B 1 42 ? -13.844 -34.719 -24.641 1 98.25 42 GLN B O 1
ATOM 2856 N N . ALA B 1 43 ? -15.195 -34.188 -22.969 1 97.81 43 ALA B N 1
ATOM 2857 C CA . ALA B 1 43 ? -15.531 -32.906 -23.562 1 97.81 43 ALA B CA 1
ATOM 2858 C C . ALA B 1 43 ? -14.289 -32 -23.688 1 97.81 43 ALA B C 1
ATOM 2860 O O . ALA B 1 43 ? -14.094 -31.359 -24.719 1 97.81 43 ALA B O 1
ATOM 2861 N N . PHE B 1 44 ? -13.547 -32.031 -22.609 1 97.38 44 PHE B N 1
ATOM 2862 C CA . PHE B 1 44 ? -12.305 -31.266 -22.609 1 97.38 44 PHE B CA 1
ATOM 2863 C C . PHE B 1 44 ? -11.352 -31.781 -23.688 1 97.38 44 PHE B C 1
ATOM 2865 O O . PHE B 1 44 ? -10.766 -30.984 -24.422 1 97.38 44 PHE B O 1
ATOM 2872 N N . ALA B 1 45 ? -11.164 -33.062 -23.781 1 97.38 45 ALA B N 1
ATOM 2873 C CA . ALA B 1 45 ? -10.266 -33.688 -24.75 1 97.38 45 ALA B CA 1
ATOM 2874 C C . ALA B 1 45 ? -10.68 -33.344 -26.172 1 97.38 45 ALA B C 1
ATOM 2876 O O . ALA B 1 45 ? -9.836 -33.031 -27.016 1 97.38 45 ALA B O 1
ATOM 2877 N N . LYS B 1 46 ? -11.914 -33.406 -26.406 1 96.56 46 LYS B N 1
ATOM 2878 C CA . LYS B 1 46 ? -12.445 -33.125 -27.734 1 96.56 46 LYS B CA 1
ATOM 2879 C C . LYS B 1 46 ? -12.195 -31.656 -28.109 1 96.56 46 LYS B C 1
ATOM 2881 O O . LYS B 1 46 ? -11.805 -31.359 -29.234 1 96.56 46 LYS B O 1
ATOM 2886 N N . LYS B 1 47 ? -12.391 -30.844 -27.203 1 94.19 47 LYS B N 1
ATOM 2887 C CA . LYS B 1 47 ? -12.312 -29.406 -27.469 1 94.19 47 LYS B CA 1
ATOM 2888 C C . LYS B 1 47 ? -10.859 -28.953 -27.594 1 94.19 47 LYS B C 1
ATOM 2890 O O . LYS B 1 47 ? -10.547 -28.109 -28.438 1 94.19 47 LYS B O 1
ATOM 2895 N N . TYR B 1 48 ? -9.977 -29.547 -26.766 1 92.5 48 TYR B N 1
ATOM 2896 C CA . TYR B 1 48 ? -8.641 -28.969 -26.656 1 92.5 48 TYR B CA 1
ATOM 2897 C C . TYR B 1 48 ? -7.59 -29.938 -27.188 1 92.5 48 TYR B C 1
ATOM 2899 O O . TYR B 1 48 ? -6.391 -29.641 -27.156 1 92.5 48 TYR B O 1
ATOM 2907 N N . GLY B 1 49 ? -7.988 -31.094 -27.641 1 89.94 49 GLY B N 1
ATOM 2908 C CA . GLY B 1 49 ? -7.121 -31.969 -28.422 1 89.94 49 GLY B CA 1
ATOM 2909 C C . GLY B 1 49 ? -6.266 -32.875 -27.562 1 89.94 49 GLY B C 1
ATOM 2910 O O . GLY B 1 49 ? -5.113 -33.156 -27.906 1 89.94 49 GLY B O 1
ATOM 2911 N N . ALA B 1 50 ? -6.77 -33.312 -26.391 1 95.12 50 ALA B N 1
ATOM 2912 C CA . ALA B 1 50 ? -6.086 -34.344 -25.641 1 95.12 50 ALA B CA 1
ATOM 2913 C C . ALA B 1 50 ? -6.277 -35.719 -26.297 1 95.12 50 ALA B C 1
ATOM 2915 O O . ALA B 1 50 ? -7.367 -36.031 -26.766 1 95.12 50 ALA B O 1
ATOM 2916 N N . GLU B 1 51 ? -5.281 -36.469 -26.312 1 96.5 51 GLU B N 1
ATOM 2917 C CA . GLU B 1 51 ? -5.324 -37.75 -27 1 96.5 51 GLU B CA 1
ATOM 2918 C C . GLU B 1 51 ? -6.199 -38.75 -26.266 1 96.5 51 GLU B C 1
ATOM 2920 O O . GLU B 1 51 ? -6.836 -39.594 -26.891 1 96.5 51 GLU B O 1
ATOM 2925 N N . LYS B 1 52 ? -6.137 -38.688 -24.938 1 98.31 52 LYS B N 1
ATOM 2926 C CA . LYS B 1 52 ? -6.891 -39.594 -24.062 1 98.31 52 LYS B CA 1
ATOM 2927 C C . LYS B 1 52 ? -7.648 -38.812 -23 1 98.31 52 LYS B C 1
ATOM 2929 O O . LYS B 1 52 ? -7.312 -37.656 -22.688 1 98.31 52 LYS B O 1
ATOM 2934 N N . SER B 1 53 ? -8.711 -39.469 -22.547 1 98.38 53 SER B N 1
ATOM 2935 C CA . SER B 1 53 ? -9.5 -38.875 -21.469 1 98.38 53 SER B CA 1
ATOM 2936 C C . SER B 1 53 ? -9.82 -39.906 -20.391 1 98.38 53 SER B C 1
ATOM 2938 O O . SER B 1 53 ? -10.117 -41.062 -20.688 1 98.38 53 SER B O 1
ATOM 2940 N N . TYR B 1 54 ? -9.672 -39.5 -19.172 1 98.56 54 TYR B N 1
ATOM 2941 C CA . TYR B 1 54 ? -9.883 -40.375 -18.031 1 98.56 54 TYR B CA 1
ATOM 2942 C C . TYR B 1 54 ? -10.898 -39.781 -17.062 1 98.56 54 TYR B C 1
ATOM 2944 O O . TYR B 1 54 ? -10.93 -38.562 -16.859 1 98.56 54 TYR B O 1
ATOM 2952 N N . GLY B 1 55 ? -11.664 -40.656 -16.406 1 97.19 55 GLY B N 1
ATOM 2953 C CA . GLY B 1 55 ? -12.656 -40.219 -15.445 1 97.19 55 GLY B CA 1
ATOM 2954 C C . GLY B 1 55 ? -12.125 -40.125 -14.023 1 97.19 55 GLY B C 1
ATOM 2955 O O . GLY B 1 55 ? -12.898 -40.031 -13.07 1 97.19 55 GLY B O 1
ATOM 2956 N N . SER B 1 56 ? -10.812 -40.281 -13.938 1 97.38 56 SER B N 1
ATOM 2957 C CA . SER B 1 56 ? -10.188 -40.156 -12.625 1 97.38 56 SER B CA 1
ATOM 2958 C C . SER B 1 56 ? -8.734 -39.719 -12.758 1 97.38 56 SER B C 1
ATOM 2960 O O . SER B 1 56 ? -8.102 -39.938 -13.797 1 97.38 56 SER B O 1
ATOM 2962 N N . TYR B 1 57 ? -8.266 -39.125 -11.641 1 98.31 57 TYR B N 1
ATOM 2963 C CA . TYR B 1 57 ? -6.859 -38.719 -11.609 1 98.31 57 TYR B CA 1
ATOM 2964 C C . TYR B 1 57 ? -5.949 -39.938 -11.461 1 98.31 57 TYR B C 1
ATOM 2966 O O . TYR B 1 57 ? -4.809 -39.938 -11.93 1 98.31 57 TYR B O 1
ATOM 2974 N N . GLU B 1 58 ? -6.438 -40.969 -10.883 1 98.19 58 GLU B N 1
ATOM 2975 C CA . GLU B 1 58 ? -5.684 -42.188 -10.75 1 98.19 58 GLU B CA 1
ATOM 2976 C C . GLU B 1 58 ? -5.367 -42.812 -12.125 1 98.19 58 GLU B C 1
ATOM 2978 O O . GLU B 1 58 ? -4.238 -43.219 -12.375 1 98.19 58 GLU B O 1
ATOM 2983 N N . GLU B 1 59 ? -6.414 -42.844 -12.938 1 98.25 59 GLU B N 1
ATOM 2984 C CA . GLU B 1 59 ? -6.195 -43.344 -14.289 1 98.25 59 GLU B CA 1
ATOM 2985 C C . GLU B 1 59 ? -5.176 -42.5 -15.039 1 98.25 59 GLU B C 1
ATOM 2987 O O . GLU B 1 59 ? -4.332 -43.031 -15.773 1 98.25 59 GLU B O 1
ATOM 2992 N N . LEU B 1 60 ? -5.277 -41.219 -14.875 1 98.56 60 LEU B N 1
ATOM 2993 C CA . LEU B 1 60 ? -4.32 -40.312 -15.484 1 98.56 60 LEU B CA 1
ATOM 2994 C C . LEU B 1 60 ? -2.902 -40.625 -15.023 1 98.56 60 LEU B C 1
ATOM 2996 O O . LEU B 1 60 ? -1.969 -40.625 -15.828 1 98.56 60 LEU B O 1
ATOM 3000 N N . SER B 1 61 ? -2.707 -40.906 -13.734 1 98.56 61 SER B N 1
ATOM 3001 C CA . SER B 1 61 ? -1.396 -41.125 -13.141 1 98.56 61 SER B CA 1
ATOM 3002 C C . SER B 1 61 ? -0.759 -42.406 -13.672 1 98.56 61 SER B C 1
ATOM 3004 O O . SER B 1 61 ? 0.467 -42.531 -13.703 1 98.56 61 SER B O 1
ATOM 3006 N N . LYS B 1 62 ? -1.547 -43.312 -14.188 1 98.31 62 LYS B N 1
ATOM 3007 C CA . LYS B 1 62 ? -1.063 -44.625 -14.625 1 98.31 62 LYS B CA 1
ATOM 3008 C C . LYS B 1 62 ? -0.707 -44.594 -16.109 1 98.31 62 LYS B C 1
ATOM 3010 O O . LYS B 1 62 ? -0.151 -45.594 -16.625 1 98.31 62 LYS B O 1
ATOM 3015 N N . ASP B 1 63 ? -1.07 -43.562 -16.766 1 98.5 63 ASP B N 1
ATOM 3016 C CA . ASP B 1 63 ? -0.781 -43.5 -18.203 1 98.5 63 ASP B CA 1
ATOM 3017 C C . ASP B 1 63 ? 0.722 -43.406 -18.453 1 98.5 63 ASP B C 1
ATOM 3019 O O . ASP B 1 63 ? 1.349 -42.375 -18.109 1 98.5 63 ASP B O 1
ATOM 3023 N N . PRO B 1 64 ? 1.29 -44.344 -19.125 1 97.94 64 PRO B N 1
ATOM 3024 C CA . PRO B 1 64 ? 2.744 -44.375 -19.297 1 97.94 64 PRO B CA 1
ATOM 3025 C C . PRO B 1 64 ? 3.223 -43.312 -20.281 1 97.94 64 PRO B C 1
ATOM 3027 O O . PRO B 1 64 ? 4.418 -43 -20.344 1 97.94 64 PRO B O 1
ATOM 3030 N N . ASP B 1 65 ? 2.314 -42.719 -21.047 1 98 65 ASP B N 1
ATOM 3031 C CA . ASP B 1 65 ? 2.699 -41.75 -22.047 1 98 65 ASP B CA 1
ATOM 3032 C C . ASP B 1 65 ? 2.748 -40.344 -21.469 1 98 65 ASP B C 1
ATOM 3034 O O . ASP B 1 65 ? 3.232 -39.406 -22.109 1 98 65 ASP B O 1
ATOM 3038 N N . VAL B 1 66 ? 2.299 -40.188 -20.25 1 98.56 66 VAL B N 1
ATOM 3039 C CA . VAL B 1 66 ? 2.322 -38.906 -19.578 1 98.56 66 VAL B CA 1
ATOM 3040 C C . VAL B 1 66 ? 3.65 -38.719 -18.859 1 98.56 66 VAL B C 1
ATOM 3042 O O . VAL B 1 66 ? 4.031 -39.531 -18.031 1 98.56 66 VAL B O 1
ATOM 3045 N N . GLU B 1 67 ? 4.297 -37.688 -19.188 1 98.31 67 GLU B N 1
ATOM 3046 C CA . GLU B 1 67 ? 5.586 -37.375 -18.562 1 98.31 67 GLU B CA 1
ATOM 3047 C C . GLU B 1 67 ? 5.434 -36.375 -17.422 1 98.31 67 GLU B C 1
ATOM 3049 O O . GLU B 1 67 ? 6.074 -36.5 -16.375 1 98.31 67 GLU B O 1
ATOM 3054 N N . ILE B 1 68 ? 4.672 -35.344 -17.641 1 98.81 68 ILE B N 1
ATOM 3055 C CA . ILE B 1 68 ? 4.43 -34.312 -16.656 1 98.81 68 ILE B CA 1
ATOM 3056 C C . ILE B 1 68 ? 2.936 -33.969 -16.594 1 98.81 68 ILE B C 1
ATOM 3058 O O . ILE B 1 68 ? 2.238 -34.062 -17.609 1 98.81 68 ILE B O 1
ATOM 3062 N N . VAL B 1 69 ? 2.48 -33.594 -15.414 1 98.94 69 VAL B N 1
ATOM 3063 C CA . VAL B 1 69 ? 1.061 -33.312 -15.242 1 98.94 69 VAL B CA 1
ATOM 3064 C C . VAL B 1 69 ? 0.885 -31.859 -14.797 1 98.94 69 VAL B C 1
ATOM 3066 O O . VAL B 1 69 ? 1.549 -31.406 -13.859 1 98.94 69 VAL B O 1
ATOM 3069 N N . TYR B 1 70 ? 0.043 -31.094 -15.484 1 98.81 70 TYR B N 1
ATOM 3070 C CA . TYR B 1 70 ? -0.473 -29.797 -15.031 1 98.81 70 TYR B CA 1
ATOM 3071 C C . TYR B 1 70 ? -1.688 -29.984 -14.133 1 98.81 70 TYR B C 1
ATOM 3073 O O . TYR B 1 70 ? -2.682 -30.594 -14.531 1 98.81 70 TYR B O 1
ATOM 3081 N N . ILE B 1 71 ? -1.604 -29.438 -12.977 1 98.88 71 ILE B N 1
ATOM 3082 C CA . ILE B 1 71 ? -2.686 -29.594 -12.008 1 98.88 71 ILE B CA 1
ATOM 3083 C C . ILE B 1 71 ? -3.424 -28.266 -11.844 1 98.88 71 ILE B C 1
ATOM 3085 O O . ILE B 1 71 ? -2.896 -27.328 -11.25 1 98.88 71 ILE B O 1
ATOM 3089 N N . GLY B 1 72 ? -4.68 -28.219 -12.344 1 98.31 72 GLY B N 1
ATOM 3090 C CA . GLY B 1 72 ? -5.52 -27.031 -12.266 1 98.31 72 GLY B CA 1
ATOM 3091 C C . GLY B 1 72 ? -6.766 -27.25 -11.422 1 98.31 72 GLY B C 1
ATOM 3092 O O . GLY B 1 72 ? -7.832 -26.719 -11.742 1 98.31 72 GLY B O 1
ATOM 3093 N N . THR B 1 73 ? -6.738 -28.109 -10.406 1 97.69 73 THR B N 1
ATOM 3094 C CA . THR B 1 73 ? -7.848 -28.328 -9.484 1 97.69 73 THR B CA 1
ATOM 3095 C C . THR B 1 73 ? -8.008 -27.141 -8.539 1 97.69 73 THR B C 1
ATOM 3097 O O . THR B 1 73 ? -7.199 -26.219 -8.547 1 97.69 73 THR B O 1
ATOM 3100 N N . ILE B 1 74 ? -9.078 -27.172 -7.762 1 96.19 74 ILE B N 1
ATOM 3101 C CA . ILE B 1 74 ? -9.234 -26.156 -6.727 1 96.19 74 ILE B CA 1
ATOM 3102 C C . ILE B 1 74 ? -8.195 -26.359 -5.629 1 96.19 74 ILE B C 1
ATOM 3104 O O . ILE B 1 74 ? -7.641 -27.469 -5.492 1 96.19 74 ILE B O 1
ATOM 3108 N N . HIS B 1 75 ? -7.969 -25.453 -4.758 1 97.5 75 HIS B N 1
ATOM 3109 C CA . HIS B 1 75 ? -6.824 -25.344 -3.859 1 97.5 75 HIS B CA 1
ATOM 3110 C C . HIS B 1 75 ? -6.703 -26.562 -2.961 1 97.5 75 HIS B C 1
ATOM 3112 O O . HIS B 1 75 ? -5.629 -27.156 -2.854 1 97.5 75 HIS B O 1
ATOM 3118 N N . PRO B 1 76 ? -7.801 -27.016 -2.375 1 98.12 76 PRO B N 1
ATOM 3119 C CA . PRO B 1 76 ? -7.668 -28.109 -1.408 1 98.12 76 PRO B CA 1
ATOM 3120 C C . PRO B 1 76 ? -7.242 -29.422 -2.061 1 98.12 76 PRO B C 1
ATOM 3122 O O . PRO B 1 76 ? -6.82 -30.344 -1.366 1 98.12 76 PRO B O 1
ATOM 3125 N N . PHE B 1 77 ? -7.285 -29.469 -3.373 1 97.94 77 PHE B N 1
ATOM 3126 C CA . PHE B 1 77 ? -7 -30.734 -4.043 1 97.94 77 PHE B CA 1
ATOM 3127 C C . PHE B 1 77 ? -5.605 -30.719 -4.656 1 97.94 77 PHE B C 1
ATOM 3129 O O . PHE B 1 77 ? -5.156 -31.719 -5.215 1 97.94 77 PHE B O 1
ATOM 3136 N N . HIS B 1 78 ? -4.922 -29.641 -4.531 1 98.75 78 HIS B N 1
ATOM 3137 C CA . HIS B 1 78 ? -3.566 -29.594 -5.07 1 98.75 78 HIS B CA 1
ATOM 3138 C C . HIS B 1 78 ? -2.691 -30.672 -4.461 1 98.75 78 HIS B C 1
ATOM 3140 O O . HIS B 1 78 ? -2.092 -31.469 -5.184 1 98.75 78 HIS B O 1
ATOM 3146 N N . LEU B 1 79 ? -2.711 -30.766 -3.17 1 98.81 79 LEU B N 1
ATOM 3147 C CA . LEU B 1 79 ? -1.826 -31.719 -2.498 1 98.81 79 LEU B CA 1
ATOM 3148 C C . LEU B 1 79 ? -2.184 -33.156 -2.871 1 98.81 79 LEU B C 1
ATOM 3150 O O . LEU B 1 79 ? -1.338 -33.906 -3.371 1 98.81 79 LEU B O 1
ATOM 3154 N N . PRO B 1 80 ? -3.424 -33.594 -2.684 1 98.62 80 PRO B N 1
ATOM 3155 C CA . PRO B 1 80 ? -3.68 -35 -2.957 1 98.62 80 PRO B CA 1
ATOM 3156 C C . PRO B 1 80 ? -3.469 -35.375 -4.426 1 98.62 80 PRO B C 1
ATOM 3158 O O . PRO B 1 80 ? -2.971 -36.469 -4.727 1 98.62 80 PRO B O 1
ATOM 3161 N N . VAL B 1 81 ? -3.818 -34.531 -5.34 1 98.81 81 VAL B N 1
ATOM 3162 C CA . VAL B 1 81 ? -3.633 -34.844 -6.754 1 98.81 81 VAL B CA 1
ATOM 3163 C C . VAL B 1 81 ? -2.143 -34.844 -7.09 1 98.81 81 VAL B C 1
ATOM 3165 O O . VAL B 1 81 ? -1.664 -35.719 -7.801 1 98.81 81 VAL B O 1
ATOM 3168 N N . ALA B 1 82 ? -1.404 -33.875 -6.574 1 98.94 82 ALA B N 1
ATOM 3169 C CA . ALA B 1 82 ? 0.033 -33.812 -6.828 1 98.94 82 ALA B CA 1
ATOM 3170 C C . ALA B 1 82 ? 0.747 -35.031 -6.25 1 98.94 82 ALA B C 1
ATOM 3172 O O . ALA B 1 82 ? 1.639 -35.594 -6.887 1 98.94 82 ALA B O 1
ATOM 3173 N N . LYS B 1 83 ? 0.345 -35.406 -5.066 1 98.88 83 LYS B N 1
ATOM 3174 C CA . LYS B 1 83 ? 0.942 -36.594 -4.453 1 98.88 83 LYS B CA 1
ATOM 3175 C C . LYS B 1 83 ? 0.706 -37.812 -5.312 1 98.88 83 LYS B C 1
ATOM 3177 O O . LYS B 1 83 ? 1.609 -38.656 -5.492 1 98.88 83 LYS B O 1
ATOM 3182 N N . LEU B 1 84 ? -0.48 -37.938 -5.754 1 98.81 84 LEU B N 1
ATOM 3183 C CA . LEU B 1 84 ? -0.839 -39.062 -6.613 1 98.81 84 LEU B CA 1
ATOM 3184 C C . LEU B 1 84 ? 0.06 -39.125 -7.844 1 98.81 84 LEU B C 1
ATOM 3186 O O . LEU B 1 84 ? 0.574 -40.188 -8.203 1 98.81 84 LEU B O 1
ATOM 3190 N N . MET B 1 85 ? 0.264 -38 -8.5 1 98.94 85 MET B N 1
ATOM 3191 C CA . MET B 1 85 ? 1.088 -37.906 -9.703 1 98.94 85 MET B CA 1
ATOM 3192 C C . MET B 1 85 ? 2.553 -38.188 -9.383 1 98.94 85 MET B C 1
ATOM 3194 O O . MET B 1 85 ? 3.217 -38.938 -10.094 1 98.94 85 MET B O 1
ATOM 3198 N N . ILE B 1 86 ? 3.076 -37.594 -8.344 1 98.88 86 ILE B N 1
ATOM 3199 C CA . ILE B 1 86 ? 4.48 -37.75 -7.965 1 98.88 86 ILE B CA 1
ATOM 3200 C C . ILE B 1 86 ? 4.777 -39.188 -7.586 1 98.88 86 ILE B C 1
ATOM 3202 O O . ILE B 1 86 ? 5.801 -39.75 -7.988 1 98.88 86 ILE B O 1
ATOM 3206 N N . ASN B 1 87 ? 3.869 -39.781 -6.875 1 98.75 87 ASN B N 1
ATOM 3207 C CA . ASN B 1 87 ? 4.051 -41.188 -6.488 1 98.75 87 ASN B CA 1
ATOM 3208 C C . ASN B 1 87 ? 4.074 -42.094 -7.707 1 98.75 87 ASN B C 1
ATOM 3210 O O . ASN B 1 87 ? 4.668 -43.188 -7.664 1 98.75 87 ASN B O 1
ATOM 3214 N N . ALA B 1 88 ? 3.453 -41.688 -8.781 1 98.75 88 ALA B N 1
ATOM 3215 C CA . ALA B 1 88 ? 3.439 -42.469 -10.023 1 98.75 88 ALA B CA 1
ATOM 3216 C C . ALA B 1 88 ? 4.648 -42.125 -10.891 1 98.75 88 ALA B C 1
ATOM 3218 O O . ALA B 1 88 ? 4.766 -42.594 -12.016 1 98.75 88 ALA B O 1
ATOM 3219 N N . GLY B 1 89 ? 5.512 -41.25 -10.383 1 98.56 89 GLY B N 1
ATOM 3220 C CA . GLY B 1 89 ? 6.75 -40.906 -11.07 1 98.56 89 GLY B CA 1
ATOM 3221 C C . GLY B 1 89 ? 6.594 -39.781 -12.086 1 98.56 89 GLY B C 1
ATOM 3222 O O . GLY B 1 89 ? 7.465 -39.594 -12.938 1 98.56 89 GLY B O 1
ATOM 3223 N N . LYS B 1 90 ? 5.453 -39.125 -12.031 1 98.88 90 LYS B N 1
ATOM 3224 C CA . LYS B 1 90 ? 5.203 -38.031 -12.969 1 98.88 90 LYS B CA 1
ATOM 3225 C C . LYS B 1 90 ? 5.797 -36.719 -12.469 1 98.88 90 LYS B C 1
ATOM 3227 O O . LYS B 1 90 ? 5.746 -36.438 -11.266 1 98.88 90 LYS B O 1
ATOM 3232 N N . HIS B 1 91 ? 6.449 -35.906 -13.367 1 98.94 91 HIS B N 1
ATOM 3233 C CA . HIS B 1 91 ? 6.73 -34.5 -13.062 1 98.94 91 HIS B CA 1
ATOM 3234 C C . HIS B 1 91 ? 5.438 -33.719 -12.867 1 98.94 91 HIS B C 1
ATOM 3236 O O . HIS B 1 91 ? 4.375 -34.125 -13.328 1 98.94 91 HIS B O 1
ATOM 3242 N N . VAL B 1 92 ? 5.574 -32.562 -12.148 1 98.94 92 VAL B N 1
ATOM 3243 C CA . VAL B 1 92 ? 4.336 -31.859 -11.828 1 98.94 92 VAL B CA 1
ATOM 3244 C C . VAL B 1 92 ? 4.543 -30.359 -11.984 1 98.94 92 VAL B C 1
ATOM 3246 O O . VAL B 1 92 ? 5.543 -29.812 -11.523 1 98.94 92 VAL B O 1
ATOM 3249 N N . LEU B 1 93 ? 3.693 -29.688 -12.703 1 98.94 93 LEU B N 1
ATOM 3250 C CA . LEU B 1 93 ? 3.4 -28.266 -12.633 1 98.94 93 LEU B CA 1
ATOM 3251 C C . LEU B 1 93 ? 2.047 -28.016 -11.969 1 98.94 93 LEU B C 1
ATOM 3253 O O . LEU B 1 93 ? 1.003 -28.297 -12.562 1 98.94 93 LEU B O 1
ATOM 3257 N N . CYS B 1 94 ? 2.049 -27.484 -10.766 1 98.94 94 CYS B N 1
ATOM 3258 C CA . CYS B 1 94 ? 0.815 -27.328 -10.008 1 98.94 94 CYS B CA 1
ATOM 3259 C C . CYS B 1 94 ? 0.45 -25.844 -9.883 1 98.94 94 CYS B C 1
ATOM 3261 O O . CYS B 1 94 ? 1.293 -25.016 -9.523 1 98.94 94 CYS B O 1
ATOM 3263 N N . GLU B 1 95 ? -0.742 -25.484 -10.125 1 98.69 95 GLU B N 1
ATOM 3264 C CA . GLU B 1 95 ? -1.253 -24.125 -10.008 1 98.69 95 GLU B CA 1
ATOM 3265 C C . GLU B 1 95 ? -0.962 -23.531 -8.633 1 98.69 95 GLU B C 1
ATOM 3267 O O . GLU B 1 95 ? -0.805 -24.281 -7.66 1 98.69 95 GLU B O 1
ATOM 3272 N N . LYS B 1 96 ? -0.877 -22.25 -8.617 1 98.75 96 LYS B N 1
ATOM 3273 C CA . LYS B 1 96 ? -0.715 -21.516 -7.367 1 98.75 96 LYS B CA 1
ATOM 3274 C C . LYS B 1 96 ? -2.053 -21.344 -6.652 1 98.75 96 LYS B C 1
ATOM 3276 O O . LYS B 1 96 ? -3.107 -21.328 -7.293 1 98.75 96 LYS B O 1
ATOM 3281 N N . PRO B 1 97 ? -2.062 -21.141 -5.383 1 98.5 97 PRO B N 1
ATOM 3282 C CA . PRO B 1 97 ? -0.913 -21.484 -4.543 1 98.5 97 PRO B CA 1
ATOM 3283 C C . PRO B 1 97 ? -0.614 -22.984 -4.539 1 98.5 97 PRO B C 1
ATOM 3285 O O . PRO B 1 97 ? -1.517 -23.797 -4.746 1 98.5 97 PRO B O 1
ATOM 3288 N N . LEU B 1 98 ? 0.587 -23.359 -4.297 1 98.81 98 LEU B N 1
ATOM 3289 C CA . LEU B 1 98 ? 0.972 -24.75 -4.453 1 98.81 98 LEU B CA 1
ATOM 3290 C C . LEU B 1 98 ? 0.112 -25.656 -3.572 1 98.81 98 LEU B C 1
ATOM 3292 O O . LEU B 1 98 ? -0.348 -26.703 -4.016 1 98.81 98 LEU B O 1
ATOM 3296 N N . CYS B 1 99 ? -0.026 -25.281 -2.314 1 98.75 99 CYS B N 1
ATOM 3297 C CA . CYS B 1 99 ? -0.885 -25.984 -1.367 1 98.75 99 CYS B CA 1
ATOM 3298 C C . CYS B 1 99 ? -1.601 -25 -0.448 1 98.75 99 CYS B C 1
ATOM 3300 O O . CYS B 1 99 ? -1.474 -23.781 -0.611 1 98.75 99 CYS B O 1
ATOM 3302 N N . MET B 1 100 ? -2.365 -25.531 0.473 1 98.56 100 MET B N 1
ATOM 3303 C CA . MET B 1 100 ? -3.209 -24.719 1.351 1 98.56 100 MET B CA 1
ATOM 3304 C C . MET B 1 100 ? -2.371 -24.016 2.408 1 98.56 100 MET B C 1
ATOM 3306 O O . MET B 1 100 ? -2.764 -22.953 2.912 1 98.56 100 MET B O 1
ATOM 3310 N N . ASN B 1 101 ? -1.264 -24.609 2.77 1 98.69 101 ASN B N 1
ATOM 3311 C CA . ASN B 1 101 ? -0.474 -24.078 3.875 1 98.69 101 ASN B CA 1
ATOM 3312 C C . ASN B 1 101 ? 0.969 -24.578 3.82 1 98.69 101 ASN B C 1
ATOM 3314 O O . ASN B 1 101 ? 1.367 -25.234 2.861 1 98.69 101 ASN B O 1
ATOM 3318 N N . VAL B 1 102 ? 1.773 -24.141 4.773 1 98.81 102 VAL B N 1
ATOM 3319 C CA . VAL B 1 102 ? 3.197 -24.453 4.844 1 98.81 102 VAL B CA 1
ATOM 3320 C C . VAL B 1 102 ? 3.393 -25.953 5.008 1 98.81 102 VAL B C 1
ATOM 3322 O O . VAL B 1 102 ? 4.242 -26.562 4.348 1 98.81 102 VAL B O 1
ATOM 3325 N N . LYS B 1 103 ? 2.607 -26.562 5.859 1 98.75 103 LYS B N 1
ATOM 3326 C CA . LYS B 1 103 ? 2.707 -27.984 6.133 1 98.75 103 LYS B CA 1
ATOM 3327 C C . LYS B 1 103 ? 2.533 -28.797 4.852 1 98.75 103 LYS B C 1
ATOM 3329 O O . LYS B 1 103 ? 3.357 -29.672 4.543 1 98.75 103 LYS B O 1
ATOM 3334 N N . GLU B 1 104 ? 1.51 -28.547 4.148 1 98.88 104 GLU B N 1
ATOM 3335 C CA . GLU B 1 104 ? 1.234 -29.266 2.904 1 98.88 104 GLU B CA 1
ATOM 3336 C C . GLU B 1 104 ? 2.311 -28.984 1.858 1 98.88 104 GLU B C 1
ATOM 3338 O O . GLU B 1 104 ? 2.713 -29.891 1.119 1 98.88 104 GLU B O 1
ATOM 3343 N N . THR B 1 105 ? 2.736 -27.75 1.759 1 98.88 105 THR B N 1
ATOM 3344 C CA . THR B 1 105 ? 3.773 -27.375 0.805 1 98.88 105 THR B CA 1
ATOM 3345 C C . THR B 1 105 ? 5.07 -28.125 1.093 1 98.88 105 THR B C 1
ATOM 3347 O O . THR B 1 105 ? 5.699 -28.672 0.177 1 98.88 105 THR B O 1
ATOM 3350 N N . LYS B 1 106 ? 5.43 -28.156 2.336 1 98.81 106 LYS B N 1
ATOM 3351 C CA . LYS B 1 106 ? 6.625 -28.875 2.744 1 98.81 106 LYS B CA 1
ATOM 3352 C C . LYS B 1 106 ? 6.508 -30.359 2.404 1 98.81 106 LYS B C 1
ATOM 3354 O O . LYS B 1 106 ? 7.465 -30.969 1.917 1 98.81 106 LYS B O 1
ATOM 3359 N N . GLU B 1 107 ? 5.379 -30.906 2.682 1 98.81 107 GLU B N 1
ATOM 3360 C CA . GLU B 1 107 ? 5.137 -32.312 2.381 1 98.81 107 GLU B CA 1
ATOM 3361 C C . GLU B 1 107 ? 5.34 -32.625 0.896 1 98.81 107 GLU B C 1
ATOM 3363 O O . GLU B 1 107 ? 5.996 -33.594 0.533 1 98.81 107 GLU B O 1
ATOM 3368 N N . LEU B 1 108 ? 4.781 -31.812 0.117 1 98.81 108 LEU B N 1
ATOM 3369 C CA . LEU B 1 108 ? 4.855 -32 -1.325 1 98.81 108 LEU B CA 1
ATOM 3370 C C . LEU B 1 108 ? 6.285 -31.844 -1.826 1 98.81 108 LEU B C 1
ATOM 3372 O O . LEU B 1 108 ? 6.75 -32.625 -2.67 1 98.81 108 LEU B O 1
ATOM 3376 N N . VAL B 1 109 ? 6.988 -30.812 -1.346 1 98.81 109 VAL B N 1
ATOM 3377 C CA . VAL B 1 109 ? 8.367 -30.531 -1.74 1 98.81 109 VAL B CA 1
ATOM 3378 C C . VAL B 1 109 ? 9.258 -31.719 -1.352 1 98.81 109 VAL B C 1
ATOM 3380 O O . VAL B 1 109 ? 10.062 -32.188 -2.156 1 98.81 109 VAL B O 1
ATOM 3383 N N . VAL B 1 110 ? 9.086 -32.188 -0.161 1 98.81 110 VAL B N 1
ATOM 3384 C CA . VAL B 1 110 ? 9.875 -33.312 0.333 1 98.81 110 VAL B CA 1
ATOM 3385 C C . VAL B 1 110 ? 9.609 -34.562 -0.527 1 98.81 110 VAL B C 1
ATOM 3387 O O . VAL B 1 110 ? 10.539 -35.25 -0.923 1 98.81 110 VAL B O 1
ATOM 3390 N N . LEU B 1 111 ? 8.375 -34.812 -0.833 1 98.88 111 LEU B N 1
ATOM 3391 C CA . LEU B 1 111 ? 8 -35.969 -1.637 1 98.88 111 LEU B CA 1
ATOM 3392 C C . LEU B 1 111 ? 8.625 -35.906 -3.027 1 98.88 111 LEU B C 1
ATOM 3394 O O . LEU B 1 111 ? 9.141 -36.906 -3.541 1 98.88 111 LEU B O 1
ATOM 3398 N N . ALA B 1 112 ? 8.539 -34.75 -3.668 1 98.88 112 ALA B N 1
ATOM 3399 C CA . ALA B 1 112 ? 9.102 -34.562 -5.004 1 98.88 112 ALA B CA 1
ATOM 3400 C C . ALA B 1 112 ? 10.602 -34.844 -5.008 1 98.88 112 ALA B C 1
ATOM 3402 O O . ALA B 1 112 ? 11.117 -35.469 -5.938 1 98.88 112 ALA B O 1
ATOM 3403 N N . ARG B 1 113 ? 11.258 -34.344 -4.008 1 98.69 113 ARG B N 1
ATOM 3404 C CA . ARG B 1 113 ? 12.695 -34.594 -3.887 1 98.69 113 ARG B CA 1
ATOM 3405 C C . ARG B 1 113 ? 13 -36.062 -3.674 1 98.69 113 ARG B C 1
ATOM 3407 O O . ARG B 1 113 ? 13.922 -36.594 -4.281 1 98.69 113 ARG B O 1
ATOM 3414 N N . GLN B 1 114 ? 12.234 -36.688 -2.85 1 98.69 114 GLN B N 1
ATOM 3415 C CA . GLN B 1 114 ? 12.406 -38.094 -2.578 1 98.69 114 GLN B CA 1
ATOM 3416 C C . GLN B 1 114 ? 12.219 -38.938 -3.844 1 98.69 114 GLN B C 1
ATOM 3418 O O . GLN B 1 114 ? 12.961 -39.875 -4.086 1 98.69 114 GLN B O 1
ATOM 3423 N N . LYS B 1 115 ? 11.25 -38.625 -4.613 1 98.69 115 LYS B N 1
ATOM 3424 C CA . LYS B 1 115 ? 10.906 -39.375 -5.816 1 98.69 115 LYS B CA 1
ATOM 3425 C C . LYS B 1 115 ? 11.734 -38.906 -7.012 1 98.69 115 LYS B C 1
ATOM 3427 O O . LYS B 1 115 ? 11.656 -39.5 -8.094 1 98.69 115 LYS B O 1
ATOM 3432 N N . LYS B 1 116 ? 12.516 -37.844 -6.793 1 98.62 116 LYS B N 1
ATOM 3433 C CA . LYS B 1 116 ? 13.383 -37.25 -7.82 1 98.62 116 LYS B CA 1
ATOM 3434 C C . LYS B 1 116 ? 12.578 -36.875 -9.062 1 98.62 116 LYS B C 1
ATOM 3436 O O . LYS B 1 116 ? 12.961 -37.219 -10.18 1 98.62 116 LYS B O 1
ATOM 3441 N N . VAL B 1 117 ? 11.5 -36.219 -8.867 1 98.81 117 VAL B N 1
ATOM 3442 C CA . VAL B 1 117 ? 10.711 -35.719 -9.984 1 98.81 117 VAL B CA 1
ATOM 3443 C C . VAL B 1 117 ? 10.727 -34.188 -9.961 1 98.81 117 VAL B C 1
ATOM 3445 O O . VAL B 1 117 ? 10.961 -33.562 -8.922 1 98.81 117 VAL B O 1
ATOM 3448 N N . PHE B 1 118 ? 10.477 -33.562 -11.133 1 98.88 118 PHE B N 1
ATOM 3449 C CA . PHE B 1 118 ? 10.344 -32.125 -11.281 1 98.88 118 PHE B CA 1
ATOM 3450 C C . PHE B 1 118 ? 9.047 -31.625 -10.641 1 98.88 118 PHE B C 1
ATOM 3452 O O . PHE B 1 118 ? 7.996 -32.25 -10.797 1 98.88 118 PHE B O 1
ATOM 3459 N N . LEU B 1 119 ? 9.141 -30.625 -9.852 1 98.94 119 LEU B N 1
ATOM 3460 C CA . LEU B 1 119 ? 7.996 -29.938 -9.266 1 98.94 119 LEU B CA 1
ATOM 3461 C C . LEU B 1 119 ? 8.133 -28.422 -9.414 1 98.94 119 LEU B C 1
ATOM 3463 O O . LEU B 1 119 ? 9.211 -27.875 -9.172 1 98.94 119 LEU B O 1
ATOM 3467 N N . MET B 1 120 ? 7.074 -27.797 -9.859 1 98.94 120 MET B N 1
ATOM 3468 C CA . MET B 1 120 ? 7.082 -26.344 -9.992 1 98.94 120 MET B CA 1
ATOM 3469 C C . MET B 1 120 ? 5.711 -25.75 -9.648 1 98.94 120 MET B C 1
ATOM 3471 O O . MET B 1 120 ? 4.684 -26.281 -10.07 1 98.94 120 MET B O 1
ATOM 3475 N N . GLU B 1 121 ? 5.73 -24.75 -8.758 1 98.88 121 GLU B N 1
ATOM 3476 C CA . GLU B 1 121 ? 4.527 -23.938 -8.555 1 98.88 121 GLU B CA 1
ATOM 3477 C C . GLU B 1 121 ? 4.234 -23.078 -9.766 1 98.88 121 GLU B C 1
ATOM 3479 O O . GLU B 1 121 ? 5.121 -22.375 -10.266 1 98.88 121 GLU B O 1
ATOM 3484 N N . ALA B 1 122 ? 3.018 -23.125 -10.219 1 98.69 122 ALA B N 1
ATOM 3485 C CA . ALA B 1 122 ? 2.641 -22.453 -11.461 1 98.69 122 ALA B CA 1
ATOM 3486 C C . ALA B 1 122 ? 2.324 -20.984 -11.219 1 98.69 122 ALA B C 1
ATOM 3488 O O . ALA B 1 122 ? 1.186 -20.547 -11.406 1 98.69 122 ALA B O 1
ATOM 3489 N N . VAL B 1 123 ? 3.312 -20.203 -10.914 1 98.5 123 VAL B N 1
ATOM 3490 C CA . VAL B 1 123 ? 3.221 -18.734 -10.859 1 98.5 123 VAL B CA 1
ATOM 3491 C C . VAL B 1 123 ? 3.621 -18.141 -12.203 1 98.5 123 VAL B C 1
ATOM 3493 O O . VAL B 1 123 ? 4.742 -17.656 -12.367 1 98.5 123 VAL B O 1
ATOM 3496 N N . TRP B 1 124 ? 2.693 -18.109 -13.047 1 98.31 124 TRP B N 1
ATOM 3497 C CA . TRP B 1 124 ? 2.994 -17.812 -14.445 1 98.31 124 TRP B CA 1
ATOM 3498 C C . TRP B 1 124 ? 3.521 -16.391 -14.609 1 98.31 124 TRP B C 1
ATOM 3500 O O . TRP B 1 124 ? 4.301 -16.125 -15.523 1 98.31 124 TRP B O 1
ATOM 3510 N N . SER B 1 125 ? 3.277 -15.484 -13.656 1 98.5 125 SER B N 1
ATOM 3511 C CA . SER B 1 125 ? 3.76 -14.109 -13.703 1 98.5 125 SER B CA 1
ATOM 3512 C C . SER B 1 125 ? 5.281 -14.055 -13.797 1 98.5 125 SER B C 1
ATOM 3514 O O . SER B 1 125 ? 5.836 -13.203 -14.492 1 98.5 125 SER B O 1
ATOM 3516 N N . ARG B 1 126 ? 5.906 -15.031 -13.172 1 98.25 126 ARG B N 1
ATOM 3517 C CA . ARG B 1 126 ? 7.363 -15.062 -13.047 1 98.25 126 ARG B CA 1
ATOM 3518 C C . ARG B 1 126 ? 8.023 -15.18 -14.414 1 98.25 126 ARG B C 1
ATOM 3520 O O . ARG B 1 126 ? 9.203 -14.844 -14.57 1 98.25 126 ARG B O 1
ATOM 3527 N N . PHE B 1 127 ? 7.258 -15.555 -15.367 1 98.31 127 PHE B N 1
ATOM 3528 C CA . PHE B 1 127 ? 7.898 -15.953 -16.609 1 98.31 127 PHE B CA 1
ATOM 3529 C C . PHE B 1 127 ? 7.578 -14.961 -17.734 1 98.31 127 PHE B C 1
ATOM 3531 O O . PHE B 1 127 ? 8.023 -15.133 -18.859 1 98.31 127 PHE B O 1
ATOM 3538 N N . PHE B 1 128 ? 6.832 -13.938 -17.438 1 98.44 128 PHE B N 1
ATOM 3539 C CA . PHE B 1 128 ? 6.539 -12.898 -18.422 1 98.44 128 PHE B CA 1
ATOM 3540 C C . PHE B 1 128 ? 7.789 -12.086 -18.734 1 98.44 128 PHE B C 1
ATOM 3542 O O . PHE B 1 128 ? 8.586 -11.789 -17.844 1 98.44 128 PHE B O 1
ATOM 3549 N N . PRO B 1 129 ? 7.934 -11.641 -19.984 1 98.25 129 PRO B N 1
ATOM 3550 C CA . PRO B 1 129 ? 9.07 -10.805 -20.375 1 98.25 129 PRO B CA 1
ATOM 3551 C C . PRO B 1 129 ? 9.188 -9.539 -19.531 1 98.25 129 PRO B C 1
ATOM 3553 O O . PRO B 1 129 ? 10.297 -9.086 -19.234 1 98.25 129 PRO B O 1
ATOM 3556 N N . VAL B 1 130 ? 8.117 -8.984 -19.078 1 98.69 130 VAL B N 1
ATOM 3557 C CA . VAL B 1 130 ? 8.117 -7.77 -18.281 1 98.69 130 VAL B CA 1
ATOM 3558 C C . VAL B 1 130 ? 8.836 -8.016 -16.953 1 98.69 130 VAL B C 1
ATOM 3560 O O . VAL B 1 130 ? 9.664 -7.207 -16.531 1 98.69 130 VAL B O 1
ATOM 3563 N N . TYR B 1 131 ? 8.562 -9.133 -16.297 1 98.75 131 TYR B N 1
ATOM 3564 C CA . TYR B 1 131 ? 9.219 -9.469 -15.039 1 98.75 131 TYR B CA 1
ATOM 3565 C C . TYR B 1 131 ? 10.711 -9.688 -15.234 1 98.75 131 TYR B C 1
ATOM 3567 O O . TYR B 1 131 ? 11.523 -9.258 -14.414 1 98.75 131 TYR B O 1
ATOM 3575 N N . LYS B 1 132 ? 11.039 -10.383 -16.328 1 98.19 132 LYS B N 1
ATOM 3576 C CA . LYS B 1 132 ? 12.445 -10.617 -16.641 1 98.19 132 LYS B CA 1
ATOM 3577 C C . LYS B 1 132 ? 13.18 -9.297 -16.844 1 98.19 132 LYS B C 1
ATOM 3579 O O . LYS B 1 132 ? 14.266 -9.094 -16.297 1 98.19 132 LYS B O 1
ATOM 3584 N N . GLU B 1 133 ? 12.562 -8.445 -17.641 1 98.5 133 GLU B N 1
ATOM 3585 C CA . GLU B 1 133 ? 13.172 -7.141 -17.906 1 98.5 133 GLU B CA 1
ATOM 3586 C C . GLU B 1 133 ? 13.281 -6.316 -16.625 1 98.5 133 GLU B C 1
ATOM 3588 O O . GLU B 1 133 ? 14.273 -5.621 -16.422 1 98.5 133 GLU B O 1
ATOM 3593 N N . MET B 1 134 ? 12.273 -6.352 -15.805 1 98.69 134 MET B N 1
ATOM 3594 C CA . MET B 1 134 ? 12.266 -5.641 -14.531 1 98.69 134 MET B CA 1
ATOM 3595 C C . MET B 1 134 ? 13.484 -6.02 -13.688 1 98.69 134 MET B C 1
ATOM 3597 O O . MET B 1 134 ? 14.234 -5.148 -13.242 1 98.69 134 MET B O 1
ATOM 3601 N N . MET B 1 135 ? 13.719 -7.312 -13.523 1 98.56 135 MET B N 1
ATOM 3602 C CA . MET B 1 135 ? 14.812 -7.785 -12.68 1 98.56 135 MET B CA 1
ATOM 3603 C C . MET B 1 135 ? 16.156 -7.445 -13.297 1 98.56 135 MET B C 1
ATOM 3605 O O . MET B 1 135 ? 17.109 -7.125 -12.578 1 98.56 135 MET B O 1
ATOM 3609 N N . LYS B 1 136 ? 16.203 -7.574 -14.633 1 98.31 136 LYS B N 1
ATOM 3610 C CA . LYS B 1 136 ? 17.422 -7.172 -15.328 1 98.31 136 LYS B CA 1
ATOM 3611 C C . LYS B 1 136 ? 17.781 -5.727 -15 1 98.31 136 LYS B C 1
ATOM 3613 O O . LYS B 1 136 ? 18.938 -5.434 -14.68 1 98.31 136 LYS B O 1
ATOM 3618 N N . ARG B 1 137 ? 16.859 -4.871 -15.016 1 98.25 137 ARG B N 1
ATOM 3619 C CA . ARG B 1 137 ? 17.094 -3.447 -14.812 1 98.25 137 ARG B CA 1
ATOM 3620 C C . ARG B 1 137 ? 17.391 -3.146 -13.352 1 98.25 137 ARG B C 1
ATOM 3622 O O . ARG B 1 137 ? 18.266 -2.324 -13.047 1 98.25 137 ARG B O 1
ATOM 3629 N N . ILE B 1 138 ? 16.688 -3.738 -12.414 1 98.44 138 ILE B N 1
ATOM 3630 C CA . ILE B 1 138 ? 16.938 -3.578 -10.992 1 98.44 138 ILE B CA 1
ATOM 3631 C C . ILE B 1 138 ? 18.375 -4.016 -10.68 1 98.44 138 ILE B C 1
ATOM 3633 O O . ILE B 1 138 ? 19.109 -3.301 -10 1 98.44 138 ILE B O 1
ATOM 3637 N N . ASN B 1 139 ? 18.797 -5.172 -11.219 1 98.06 139 ASN B N 1
ATOM 3638 C CA . ASN B 1 139 ? 20.125 -5.727 -10.953 1 98.06 139 ASN B CA 1
ATOM 3639 C C . ASN B 1 139 ? 21.219 -4.871 -11.586 1 98.06 139 ASN B C 1
ATOM 3641 O O . ASN B 1 139 ? 22.344 -4.836 -11.078 1 98.06 139 ASN B O 1
ATOM 3645 N N . ALA B 1 140 ? 20.844 -4.188 -12.633 1 97.88 140 ALA B N 1
ATOM 3646 C CA . ALA B 1 140 ? 21.797 -3.307 -13.305 1 97.88 140 ALA B CA 1
ATOM 3647 C C . ALA B 1 140 ? 21.938 -1.986 -12.555 1 97.88 140 ALA B C 1
ATOM 3649 O O . ALA B 1 140 ? 22.781 -1.154 -12.906 1 97.88 140 ALA B O 1
ATOM 3650 N N . GLY B 1 141 ? 21.109 -1.73 -11.562 1 97.94 141 GLY B N 1
ATOM 3651 C CA . GLY B 1 141 ? 21.25 -0.556 -10.719 1 97.94 141 GLY B CA 1
ATOM 3652 C C . GLY B 1 141 ? 20.438 0.632 -11.211 1 97.94 141 GLY B C 1
ATOM 3653 O O . GLY B 1 141 ? 20.703 1.771 -10.812 1 97.94 141 GLY B O 1
ATOM 3654 N N . GLU B 1 142 ? 19.438 0.374 -12.094 1 97.81 142 GLU B N 1
ATOM 3655 C CA . GLU B 1 142 ? 18.703 1.478 -12.695 1 97.81 142 GLU B CA 1
ATOM 3656 C C . GLU B 1 142 ? 18 2.318 -11.633 1 97.81 142 GLU B C 1
ATOM 3658 O O . GLU B 1 142 ? 17.859 3.535 -11.781 1 97.81 142 GLU B O 1
ATOM 3663 N N . ILE B 1 143 ? 17.609 1.69 -10.531 1 98.5 143 ILE B N 1
ATOM 3664 C CA . ILE B 1 143 ? 16.844 2.449 -9.539 1 98.5 143 ILE B CA 1
ATOM 3665 C C . ILE B 1 143 ? 17.641 2.533 -8.242 1 98.5 143 ILE B C 1
ATOM 3667 O O . ILE B 1 143 ? 17.094 2.834 -7.184 1 98.5 143 ILE B O 1
ATOM 3671 N N . GLY B 1 144 ? 18.859 2.301 -8.234 1 97.94 144 GLY B N 1
ATOM 3672 C CA . GLY B 1 144 ? 19.656 2.281 -7.012 1 97.94 144 GLY B CA 1
ATOM 3673 C C . GLY B 1 144 ? 19.328 1.113 -6.105 1 97.94 144 GLY B C 1
ATOM 3674 O O . GLY B 1 144 ? 19.125 -0.008 -6.574 1 97.94 144 GLY B O 1
ATOM 3675 N N . GLU B 1 145 ? 19.344 1.353 -4.789 1 97.62 145 GLU B N 1
ATOM 3676 C CA . GLU B 1 145 ? 19 0.328 -3.809 1 97.62 145 GLU B CA 1
ATOM 3677 C C . GLU B 1 145 ? 17.5 0.288 -3.555 1 97.62 145 GLU B C 1
ATOM 3679 O O . GLU B 1 145 ? 16.875 1.326 -3.318 1 97.62 145 GLU B O 1
ATOM 3684 N N . VAL B 1 146 ? 16.938 -0.902 -3.627 1 98.62 146 VAL B N 1
ATOM 3685 C CA . VAL B 1 146 ? 15.516 -1.051 -3.373 1 98.62 146 VAL B CA 1
ATOM 3686 C C . VAL B 1 146 ? 15.203 -0.637 -1.938 1 98.62 146 VAL B C 1
ATOM 3688 O O . VAL B 1 146 ? 15.891 -1.051 -1.001 1 98.62 146 VAL B O 1
ATOM 3691 N N . VAL B 1 147 ? 14.148 0.217 -1.766 1 98.62 147 VAL B N 1
ATOM 3692 C CA . VAL B 1 147 ? 13.703 0.662 -0.448 1 98.62 147 VAL B CA 1
ATOM 3693 C C . VAL B 1 147 ? 12.312 0.107 -0.154 1 98.62 147 VAL B C 1
ATOM 3695 O O . VAL B 1 147 ? 12.078 -0.45 0.92 1 98.62 147 VAL B O 1
ATOM 3698 N N . GLN B 1 148 ? 11.438 0.255 -1.116 1 98.62 148 GLN B N 1
ATOM 3699 C CA . GLN B 1 148 ? 10.047 -0.124 -0.916 1 98.62 148 GLN B CA 1
ATOM 3700 C C . GLN B 1 148 ? 9.5 -0.87 -2.129 1 98.62 148 GLN B C 1
ATOM 3702 O O . GLN B 1 148 ? 9.844 -0.55 -3.27 1 98.62 148 GLN B O 1
ATOM 3707 N N . VAL B 1 149 ? 8.648 -1.831 -1.884 1 98.94 149 VAL B N 1
ATOM 3708 C CA . VAL B 1 149 ? 7.867 -2.523 -2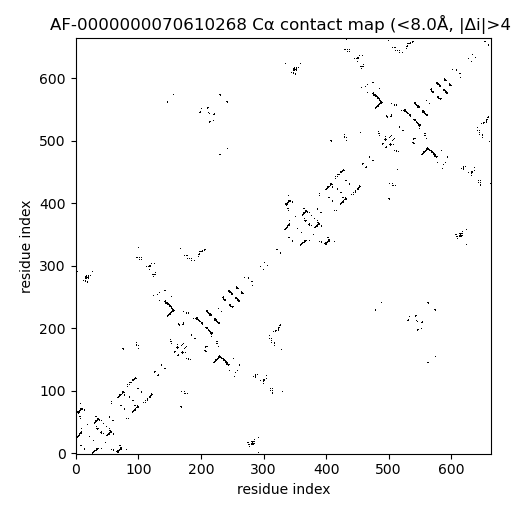.904 1 98.94 149 VAL B CA 1
ATOM 3709 C C . VAL B 1 149 ? 6.383 -2.441 -2.564 1 98.94 149 VAL B C 1
ATOM 3711 O O . VAL B 1 149 ? 5.98 -2.715 -1.432 1 98.94 149 VAL B O 1
ATOM 3714 N N . PHE B 1 150 ? 5.555 -1.953 -3.48 1 98.94 150 PHE B N 1
ATOM 3715 C CA . PHE B 1 150 ? 4.102 -2.002 -3.375 1 98.94 150 PHE B CA 1
ATOM 3716 C C . PHE B 1 150 ? 3.518 -2.994 -4.375 1 98.94 150 PHE B C 1
ATOM 3718 O O . PHE B 1 150 ? 3.965 -3.061 -5.523 1 98.94 150 PHE B O 1
ATOM 3725 N N . CYS B 1 151 ? 2.602 -3.74 -3.947 1 98.94 151 CYS B N 1
ATOM 3726 C CA . CYS B 1 151 ? 1.869 -4.602 -4.867 1 98.94 151 CYS B CA 1
ATOM 3727 C C . CYS B 1 151 ? 0.455 -4.863 -4.363 1 98.94 151 CYS B C 1
ATOM 3729 O O . CYS B 1 151 ? 0.252 -5.109 -3.172 1 98.94 151 CYS B O 1
ATOM 3731 N N . SER B 1 152 ? -0.496 -4.785 -5.227 1 98.94 152 SER B N 1
ATOM 3732 C CA . SER B 1 152 ? -1.88 -5.043 -4.84 1 98.94 152 SER B CA 1
ATOM 3733 C C . SER B 1 152 ? -2.598 -5.887 -5.887 1 98.94 152 SER B C 1
ATOM 3735 O O . SER B 1 152 ? -2.24 -5.863 -7.066 1 98.94 152 SER B O 1
ATOM 3737 N N . PHE B 1 153 ? -3.488 -6.645 -5.492 1 98.88 153 PHE B N 1
ATOM 3738 C CA . PHE B 1 153 ? -4.391 -7.418 -6.336 1 98.88 153 PHE B CA 1
ATOM 3739 C C . PHE B 1 153 ? -5.766 -7.547 -5.688 1 98.88 153 PHE B C 1
ATOM 3741 O O . PHE B 1 153 ? -5.895 -8.117 -4.605 1 98.88 153 PHE B O 1
ATOM 3748 N N . GLY B 1 154 ? -6.77 -7.031 -6.355 1 98.69 154 GLY B N 1
ATOM 3749 C CA . GLY B 1 154 ? -8.133 -7.117 -5.859 1 98.69 154 GLY B CA 1
ATOM 3750 C C . GLY B 1 154 ? -9.164 -7.184 -6.969 1 98.69 154 GLY B C 1
ATOM 3751 O O . GLY B 1 154 ? -9.016 -6.531 -8 1 98.69 154 GLY B O 1
ATOM 3752 N N . HIS B 1 155 ? -10.125 -7.953 -6.816 1 98.06 155 HIS B N 1
ATOM 3753 C CA . HIS B 1 155 ? -11.273 -8.141 -7.691 1 98.06 155 HIS B CA 1
ATOM 3754 C C . HIS B 1 155 ? -12.539 -8.43 -6.883 1 98.06 155 HIS B C 1
ATOM 3756 O O . HIS B 1 155 ? -12.484 -9.148 -5.883 1 98.06 155 HIS B O 1
ATOM 3762 N N . PRO B 1 156 ? -13.695 -7.844 -7.363 1 98.06 156 PRO B N 1
ATOM 3763 C CA . PRO B 1 156 ? -14.938 -8.211 -6.684 1 98.06 156 PRO B CA 1
ATOM 3764 C C . PRO B 1 156 ? -15.359 -9.648 -6.98 1 98.06 156 PRO B C 1
ATOM 3766 O O . PRO B 1 156 ? -15.969 -9.914 -8.023 1 98.06 156 PRO B O 1
ATOM 3769 N N . LEU B 1 157 ? -15.141 -10.555 -6.023 1 98.12 157 LEU B N 1
ATOM 3770 C CA . LEU B 1 157 ? -15.375 -11.984 -6.238 1 98.12 157 LEU B CA 1
ATOM 3771 C C . LEU B 1 157 ? -16.359 -12.531 -5.207 1 98.12 157 LEU B C 1
ATOM 3773 O O . LEU B 1 157 ? -16.391 -13.742 -4.973 1 98.12 157 LEU B O 1
ATOM 3777 N N . GLU B 1 158 ? -17.062 -11.688 -4.605 1 96.44 158 GLU B N 1
ATOM 3778 C CA . GLU B 1 158 ? -17.906 -12.102 -3.496 1 96.44 158 GLU B CA 1
ATOM 3779 C C . GLU B 1 158 ? -19.031 -13.016 -3.98 1 96.44 158 GLU B C 1
ATOM 3781 O O . GLU B 1 158 ? -19.656 -13.711 -3.18 1 96.44 158 GLU B O 1
ATOM 3786 N N . ASN B 1 159 ? -19.25 -13.062 -5.32 1 96.56 159 ASN B N 1
ATOM 3787 C CA . ASN B 1 159 ? -20.297 -13.93 -5.863 1 96.56 159 ASN B CA 1
ATOM 3788 C C . ASN B 1 159 ? -19.703 -15.227 -6.418 1 96.56 159 ASN B C 1
ATOM 3790 O O . ASN B 1 159 ? -20.422 -16.031 -7.008 1 96.56 159 ASN B O 1
ATOM 3794 N N . ILE B 1 160 ? -18.469 -15.438 -6.301 1 96.81 160 ILE B N 1
ATOM 3795 C CA . ILE B 1 160 ? -17.766 -16.625 -6.785 1 96.81 160 ILE B CA 1
ATOM 3796 C C . ILE B 1 160 ? -17.531 -17.594 -5.629 1 96.81 160 ILE B C 1
ATOM 3798 O O . ILE B 1 160 ? -16.703 -17.328 -4.754 1 96.81 160 ILE B O 1
ATOM 3802 N N . GLN B 1 161 ? -18.062 -18.719 -5.641 1 96.5 161 GLN B N 1
ATOM 3803 C CA . GLN B 1 161 ? -18.094 -19.656 -4.523 1 96.5 161 GLN B CA 1
ATOM 3804 C C . GLN B 1 161 ? -16.672 -20.078 -4.125 1 96.5 161 GLN B C 1
ATOM 3806 O O . GLN B 1 161 ? -16.344 -20.078 -2.939 1 96.5 161 GLN B O 1
ATOM 3811 N N . ARG B 1 162 ? -15.875 -20.438 -5.031 1 95.88 162 ARG B N 1
ATOM 3812 C CA . ARG B 1 162 ? -14.539 -20.938 -4.719 1 95.88 162 ARG B CA 1
ATOM 3813 C C . ARG B 1 162 ? -13.695 -19.859 -4.059 1 95.88 162 ARG B C 1
ATOM 3815 O O . ARG B 1 162 ? -12.695 -20.156 -3.404 1 95.88 162 ARG B O 1
ATOM 3822 N N . ALA B 1 163 ? -14.094 -18.547 -4.234 1 97.12 163 ALA B N 1
ATOM 3823 C CA . ALA B 1 163 ? -13.336 -17.422 -3.684 1 97.12 163 ALA B CA 1
ATOM 3824 C C . ALA B 1 163 ? -13.805 -17.078 -2.271 1 97.12 163 ALA B C 1
ATOM 3826 O O . ALA B 1 163 ? -13.055 -16.5 -1.485 1 97.12 163 ALA B O 1
ATOM 3827 N N . VAL B 1 164 ? -15.055 -17.547 -1.938 1 97.94 164 VAL B N 1
ATOM 3828 C CA . VAL B 1 164 ? -15.617 -17.016 -0.704 1 97.94 164 VAL B CA 1
ATOM 3829 C C . VAL B 1 164 ? -15.766 -18.125 0.331 1 97.94 164 VAL B C 1
ATOM 3831 O O . VAL B 1 164 ? -15.906 -17.859 1.526 1 97.94 164 VAL B O 1
ATOM 3834 N N . LYS B 1 165 ? -15.688 -19.375 -0.1 1 98.19 165 LYS B N 1
ATOM 3835 C CA . LYS B 1 165 ? -15.961 -20.484 0.816 1 98.19 165 LYS B CA 1
ATOM 3836 C C . LYS B 1 165 ? -14.664 -21.031 1.402 1 98.19 165 LYS B C 1
ATOM 3838 O O . LYS B 1 165 ? -13.727 -21.344 0.665 1 98.19 165 LYS B O 1
ATOM 3843 N N . LYS B 1 166 ? -14.711 -21.234 2.699 1 96.81 166 LYS B N 1
ATOM 3844 C CA . LYS B 1 166 ? -13.555 -21.734 3.438 1 96.81 166 LYS B CA 1
ATOM 3845 C C . LYS B 1 166 ? -13.203 -23.156 3.014 1 96.81 166 LYS B C 1
ATOM 3847 O O . LYS B 1 166 ? -12.023 -23.484 2.844 1 96.81 166 LYS B O 1
ATOM 3852 N N . GLU B 1 167 ? -14.141 -23.984 2.766 1 96.62 167 GLU B N 1
ATOM 3853 C CA . GLU B 1 167 ? -13.953 -25.406 2.438 1 96.62 167 GLU B CA 1
ATOM 3854 C C . GLU B 1 167 ? -13.359 -25.562 1.043 1 96.62 167 GLU B C 1
ATOM 3856 O O . GLU B 1 167 ? -12.859 -26.641 0.703 1 96.62 167 GLU B O 1
ATOM 3861 N N . LEU B 1 168 ? -13.477 -24.531 0.309 1 97.5 168 LEU B N 1
ATOM 3862 C CA . LEU B 1 168 ? -12.938 -24.578 -1.048 1 97.5 168 LEU B CA 1
ATOM 3863 C C . LEU B 1 168 ? -11.609 -23.844 -1.141 1 97.5 168 LEU B C 1
ATOM 3865 O O . LEU B 1 168 ? -11.086 -23.641 -2.236 1 97.5 168 LEU B O 1
ATOM 3869 N N . GLY B 1 169 ? -11.086 -23.391 -0.002 1 97.75 169 GLY B N 1
ATOM 3870 C CA . GLY B 1 169 ? -9.82 -22.688 0.044 1 97.75 169 GLY B CA 1
ATOM 3871 C C . GLY B 1 169 ? -9.938 -21.234 -0.364 1 97.75 169 GLY B C 1
ATOM 3872 O O . GLY B 1 169 ? -8.969 -20.641 -0.846 1 97.75 169 GLY B O 1
ATOM 3873 N N . GLY B 1 170 ? -11.148 -20.703 -0.215 1 98 170 GLY B N 1
ATOM 3874 C CA . GLY B 1 170 ? -11.383 -19.312 -0.58 1 98 170 GLY B CA 1
ATOM 3875 C C . GLY B 1 170 ? -10.609 -18.328 0.283 1 98 170 GLY B C 1
ATOM 3876 O O . GLY B 1 170 ? -9.992 -18.719 1.278 1 98 170 GLY B O 1
ATOM 3877 N N . GLY B 1 171 ? -10.742 -17 -0.129 1 98.62 171 GLY B N 1
ATOM 3878 C CA . GLY B 1 171 ? -10.016 -15.938 0.548 1 98.62 171 GLY B CA 1
ATOM 3879 C C . GLY B 1 171 ? -9.102 -15.156 -0.375 1 98.62 171 GLY B C 1
ATOM 3880 O O . GLY B 1 171 ? -8.539 -15.719 -1.316 1 98.62 171 GLY B O 1
ATOM 3881 N N . ALA B 1 172 ? -8.875 -13.93 -0.024 1 98.88 172 ALA B N 1
ATOM 3882 C CA . ALA B 1 172 ? -8.094 -13.023 -0.863 1 98.88 172 ALA B CA 1
ATOM 3883 C C . ALA B 1 172 ? -6.625 -13.422 -0.884 1 98.88 172 ALA B C 1
ATOM 3885 O O . ALA B 1 172 ? -5.969 -13.352 -1.928 1 98.88 172 ALA B O 1
ATOM 3886 N N . THR B 1 173 ? -6.059 -13.844 0.223 1 98.88 173 THR B N 1
ATOM 3887 C CA . THR B 1 173 ? -4.629 -14.094 0.354 1 98.88 173 THR B CA 1
ATOM 3888 C C . THR B 1 173 ? -4.199 -15.258 -0.535 1 98.88 173 THR B C 1
ATOM 3890 O O . THR B 1 173 ? -3.277 -15.117 -1.344 1 98.88 173 THR B O 1
ATOM 3893 N N . LEU B 1 174 ? -4.883 -16.375 -0.464 1 98.75 174 LEU B N 1
ATOM 3894 C CA . LEU B 1 174 ? -4.477 -17.547 -1.232 1 98.75 174 LEU B CA 1
ATOM 3895 C C . LEU B 1 174 ? -4.758 -17.344 -2.719 1 98.75 174 LEU B C 1
ATOM 3897 O O . LEU B 1 174 ? -3.922 -17.688 -3.562 1 98.75 174 LEU B O 1
ATOM 3901 N N . ASP B 1 175 ? -5.871 -16.766 -3.008 1 98.12 175 ASP B N 1
ATOM 3902 C CA . ASP B 1 175 ? -6.312 -16.672 -4.395 1 98.12 175 ASP B CA 1
ATOM 3903 C C . ASP B 1 175 ? -5.594 -15.547 -5.129 1 98.12 175 ASP B C 1
ATOM 3905 O O . ASP B 1 175 ? -5.156 -15.711 -6.266 1 98.12 175 ASP B O 1
ATOM 3909 N N . LEU B 1 176 ? -5.531 -14.391 -4.504 1 98.75 176 LEU B N 1
ATOM 3910 C CA . LEU B 1 176 ? -5.031 -13.188 -5.156 1 98.75 176 LEU B CA 1
ATOM 3911 C C . LEU B 1 176 ? -3.711 -12.742 -4.539 1 98.75 176 LEU B C 1
ATOM 3913 O O . LEU B 1 176 ? -2.785 -12.344 -5.25 1 98.75 176 LEU B O 1
ATOM 3917 N N . GLY B 1 177 ? -3.586 -12.867 -3.242 1 98.88 177 GLY B N 1
ATOM 3918 C CA . GLY B 1 177 ? -2.422 -12.398 -2.508 1 98.88 177 GLY B CA 1
ATOM 3919 C C . GLY B 1 177 ? -1.135 -13.078 -2.926 1 98.88 177 GLY B C 1
ATOM 3920 O O . GLY B 1 177 ? -0.056 -12.492 -2.838 1 98.88 177 GLY B O 1
ATOM 3921 N N . VAL B 1 178 ? -1.237 -14.289 -3.385 1 98.88 178 VAL B N 1
ATOM 3922 C CA . VAL B 1 178 ? -0.069 -15.055 -3.814 1 98.88 178 VAL B CA 1
ATOM 3923 C C . VAL B 1 178 ? 0.691 -14.273 -4.887 1 98.88 178 VAL B C 1
ATOM 3925 O O . VAL B 1 178 ? 1.922 -14.336 -4.953 1 98.88 178 VAL B O 1
ATOM 3928 N N . TYR B 1 179 ? 0.002 -13.531 -5.734 1 98.88 179 TYR B N 1
ATOM 3929 C CA . TYR B 1 179 ? 0.639 -12.758 -6.797 1 98.88 179 TYR B CA 1
ATOM 3930 C C . TYR B 1 179 ? 1.411 -11.578 -6.223 1 98.88 179 TYR B C 1
ATOM 3932 O O . TYR B 1 179 ? 2.486 -11.227 -6.723 1 98.88 179 TYR B O 1
ATOM 3940 N N . CYS B 1 180 ? 0.912 -11 -5.191 1 98.94 180 CYS B N 1
ATOM 3941 C CA . CYS B 1 180 ? 1.611 -9.898 -4.531 1 98.94 180 CYS B CA 1
ATOM 3942 C C . CYS B 1 180 ? 2.83 -10.406 -3.77 1 98.94 180 CYS B C 1
ATOM 3944 O O . CYS B 1 180 ? 3.904 -9.812 -3.84 1 98.94 180 CYS B O 1
ATOM 3946 N N . VAL B 1 181 ? 2.625 -11.508 -3.104 1 98.94 181 VAL B N 1
ATOM 3947 C CA . VAL B 1 181 ? 3.684 -12.094 -2.289 1 98.94 181 VAL B CA 1
ATOM 3948 C C . VAL B 1 181 ? 4.844 -12.523 -3.184 1 98.94 181 VAL B C 1
ATOM 3950 O O . VAL B 1 181 ? 6.008 -12.242 -2.881 1 98.94 181 VAL B O 1
ATOM 3953 N N . GLN B 1 182 ? 4.523 -13.211 -4.262 1 98.88 182 GLN B N 1
ATOM 3954 C CA . GLN B 1 182 ? 5.59 -13.664 -5.152 1 98.88 182 GLN B CA 1
ATOM 3955 C C . GLN B 1 182 ? 6.301 -12.477 -5.801 1 98.88 182 GLN B C 1
ATOM 3957 O O . GLN B 1 182 ? 7.508 -12.539 -6.055 1 98.88 182 GLN B O 1
ATOM 3962 N N . PHE B 1 183 ? 5.625 -11.406 -6.09 1 98.94 183 PHE B N 1
ATOM 3963 C CA . PHE B 1 183 ? 6.23 -10.195 -6.641 1 98.94 183 PHE B CA 1
ATOM 3964 C C . PHE B 1 183 ? 7.258 -9.617 -5.672 1 98.94 183 PHE B C 1
ATOM 3966 O O . PHE B 1 183 ? 8.391 -9.336 -6.062 1 98.94 183 PHE B O 1
ATOM 3973 N N . ALA B 1 184 ? 6.816 -9.438 -4.457 1 98.94 184 ALA B N 1
ATOM 3974 C CA . ALA B 1 184 ? 7.719 -8.922 -3.432 1 98.94 184 ALA B CA 1
ATOM 3975 C C . ALA B 1 184 ? 8.922 -9.844 -3.252 1 98.94 184 ALA B C 1
ATOM 3977 O O . ALA B 1 184 ? 10.062 -9.375 -3.184 1 98.94 184 ALA B O 1
ATOM 3978 N N . SER B 1 185 ? 8.648 -11.148 -3.16 1 98.88 185 SER B N 1
ATOM 3979 C CA . SER B 1 185 ? 9.719 -12.125 -2.977 1 98.88 185 SER B CA 1
ATOM 3980 C C . SER B 1 185 ? 10.742 -12.039 -4.102 1 98.88 185 SER B C 1
ATOM 3982 O O . SER B 1 185 ? 11.953 -12.055 -3.848 1 98.88 185 SER B O 1
ATOM 3984 N N . LEU B 1 186 ? 10.258 -11.922 -5.328 1 98.81 186 LEU B N 1
ATOM 3985 C CA . LEU B 1 186 ? 11.141 -11.828 -6.484 1 98.81 186 LEU B CA 1
ATOM 3986 C C . LEU B 1 186 ? 12.047 -10.602 -6.379 1 98.81 186 LEU B C 1
ATOM 3988 O O . LEU B 1 186 ? 13.273 -10.727 -6.492 1 98.81 186 LEU B O 1
ATOM 3992 N N . VAL B 1 187 ? 11.469 -9.469 -6.102 1 98.88 187 VAL B N 1
ATOM 3993 C CA . VAL B 1 187 ? 12.203 -8.211 -6.066 1 98.88 187 VAL B CA 1
ATOM 3994 C C . VAL B 1 187 ? 13.195 -8.227 -4.91 1 98.88 187 VAL B C 1
ATOM 3996 O O . VAL B 1 187 ? 14.297 -7.676 -5.02 1 98.88 187 VAL B O 1
ATOM 3999 N N . MET B 1 188 ? 12.82 -8.914 -3.848 1 98.69 188 MET B N 1
ATOM 4000 C CA . MET B 1 188 ? 13.656 -8.938 -2.65 1 98.69 188 MET B CA 1
ATOM 4001 C C . MET B 1 188 ? 14.672 -10.07 -2.715 1 98.69 188 MET B C 1
ATOM 4003 O O . MET B 1 188 ? 15.328 -10.375 -1.721 1 98.69 188 MET B O 1
ATOM 4007 N N . GLY B 1 189 ? 14.75 -10.789 -3.805 1 97.5 189 GLY B N 1
ATOM 4008 C CA . GLY B 1 189 ? 15.805 -11.758 -4.055 1 97.5 189 GLY B CA 1
ATOM 4009 C C . GLY B 1 189 ? 15.531 -13.109 -3.404 1 97.5 189 GLY B C 1
ATOM 4010 O O . GLY B 1 189 ? 16.469 -13.828 -3.059 1 97.5 189 GLY B O 1
ATOM 4011 N N . GLY B 1 190 ? 14.258 -13.367 -3.156 1 97.88 190 GLY B N 1
ATOM 4012 C CA . GLY B 1 190 ? 13.922 -14.633 -2.521 1 97.88 190 GLY B CA 1
ATOM 4013 C C . GLY B 1 190 ? 14.289 -14.68 -1.048 1 97.88 190 GLY B C 1
ATOM 4014 O O . GLY B 1 190 ? 14.281 -15.742 -0.434 1 97.88 190 GLY B O 1
ATOM 4015 N N . GLU B 1 191 ? 14.539 -13.57 -0.46 1 98.19 191 GLU B N 1
ATOM 4016 C CA . GLU B 1 191 ? 14.875 -13.477 0.958 1 98.19 191 GLU B CA 1
ATOM 4017 C C . GLU B 1 191 ? 13.648 -13.711 1.832 1 98.19 191 GLU B C 1
ATOM 4019 O O . GLU B 1 191 ? 12.57 -13.18 1.546 1 98.19 191 GLU B O 1
ATOM 4024 N N . ARG B 1 192 ? 13.859 -14.508 2.84 1 98.5 192 ARG B N 1
ATOM 4025 C CA . ARG B 1 192 ? 12.812 -14.625 3.848 1 98.5 192 ARG B CA 1
ATOM 4026 C C . ARG B 1 192 ? 12.648 -13.328 4.629 1 98.5 192 ARG B C 1
ATOM 4028 O O . ARG B 1 192 ? 13.633 -12.781 5.133 1 98.5 192 ARG B O 1
ATOM 4035 N N . PRO B 1 193 ? 11.492 -12.789 4.684 1 98.81 193 PRO B N 1
ATOM 4036 C CA . PRO B 1 193 ? 11.359 -11.562 5.473 1 98.81 193 PRO B CA 1
ATOM 4037 C C . PRO B 1 193 ? 11.672 -11.773 6.953 1 98.81 193 PRO B C 1
ATOM 4039 O O . PRO B 1 193 ? 11.414 -12.859 7.492 1 98.81 193 PRO B O 1
ATOM 4042 N N . GLU B 1 194 ? 12.133 -10.758 7.574 1 98.56 194 GLU B N 1
ATOM 4043 C CA . GLU B 1 194 ? 12.414 -10.781 9.008 1 98.56 194 GLU B CA 1
ATOM 4044 C C . GLU B 1 194 ? 11.125 -10.727 9.82 1 98.56 194 GLU B C 1
ATOM 4046 O O . GLU B 1 194 ? 11.062 -11.266 10.93 1 98.56 194 GLU B O 1
ATOM 4051 N N . LYS B 1 195 ? 10.211 -10.062 9.312 1 98.5 195 LYS B N 1
ATOM 4052 C CA . LYS B 1 195 ? 8.938 -9.859 9.992 1 98.5 195 LYS B CA 1
ATOM 4053 C C . LYS B 1 195 ? 7.801 -9.695 8.984 1 98.5 195 LYS B C 1
ATOM 4055 O O . LYS B 1 195 ? 7.977 -9.078 7.934 1 98.5 195 LYS B O 1
ATOM 4060 N N . VAL B 1 196 ? 6.645 -10.352 9.266 1 98.88 196 VAL B N 1
ATOM 4061 C CA . VAL B 1 196 ? 5.398 -10.156 8.531 1 98.88 196 VAL B CA 1
ATOM 4062 C C . VAL B 1 196 ? 4.32 -9.625 9.477 1 98.88 196 VAL B C 1
ATOM 4064 O O . VAL B 1 196 ? 4.023 -10.242 10.5 1 98.88 196 VAL B O 1
ATOM 4067 N N . VAL B 1 197 ? 3.766 -8.469 9.148 1 98.88 197 VAL B N 1
ATOM 4068 C CA . VAL B 1 197 ? 2.639 -7.934 9.906 1 98.88 197 VAL B CA 1
ATOM 4069 C C . VAL B 1 197 ? 1.451 -7.707 8.969 1 98.88 197 VAL B C 1
ATOM 4071 O O . VAL B 1 197 ? 1.601 -7.121 7.895 1 98.88 197 VAL B O 1
ATOM 4074 N N . ALA B 1 198 ? 0.332 -8.242 9.383 1 98.88 198 ALA B N 1
ATOM 4075 C CA . ALA B 1 198 ? -0.839 -8.172 8.508 1 98.88 198 ALA B CA 1
ATOM 4076 C C . ALA B 1 198 ? -2.107 -7.914 9.32 1 98.88 198 ALA B C 1
ATOM 4078 O O . ALA B 1 198 ? -2.158 -8.203 10.516 1 98.88 198 ALA B O 1
ATOM 4079 N N . ALA B 1 199 ? -3.072 -7.305 8.719 1 98.94 199 ALA B N 1
ATOM 4080 C CA . ALA B 1 199 ? -4.414 -7.102 9.266 1 98.94 199 ALA B CA 1
ATOM 4081 C C . ALA B 1 199 ? -5.449 -7.012 8.148 1 98.94 199 ALA B C 1
ATOM 4083 O O . ALA B 1 199 ? -5.102 -6.816 6.984 1 98.94 199 ALA B O 1
ATOM 4084 N N . GLY B 1 200 ? -6.648 -7.191 8.469 1 98.81 200 GLY B N 1
ATOM 4085 C CA . GLY B 1 200 ? -7.738 -7.168 7.5 1 98.81 200 GLY B CA 1
ATOM 4086 C C . GLY B 1 200 ? -9.062 -7.637 8.086 1 98.81 200 GLY B C 1
ATOM 4087 O O . GLY B 1 200 ? -9.281 -7.539 9.289 1 98.81 200 GLY B O 1
ATOM 4088 N N . HIS B 1 201 ? -9.945 -7.992 7.152 1 98.88 201 HIS B N 1
ATOM 4089 C CA . HIS B 1 201 ? -11.281 -8.43 7.559 1 98.88 201 HIS B CA 1
ATOM 4090 C C . HIS B 1 201 ? -11.617 -9.789 6.961 1 98.88 201 HIS B C 1
ATOM 4092 O O . HIS B 1 201 ? -11.281 -10.07 5.809 1 98.88 201 HIS B O 1
ATOM 4098 N N . GLN B 1 202 ? -12.344 -10.594 7.738 1 98.75 202 GLN B N 1
ATOM 4099 C CA . GLN B 1 202 ? -12.938 -11.836 7.25 1 98.75 202 GLN B CA 1
ATOM 4100 C C . GLN B 1 202 ? -14.32 -11.594 6.656 1 98.75 202 GLN B C 1
ATOM 4102 O O . GLN B 1 202 ? -15 -10.633 7.027 1 98.75 202 GLN B O 1
ATOM 4107 N N . ASN B 1 203 ? -14.633 -12.406 5.672 1 98.19 203 ASN B N 1
ATOM 4108 C CA . ASN B 1 203 ? -16.031 -12.438 5.266 1 98.19 203 ASN B CA 1
ATOM 4109 C C . ASN B 1 203 ? -16.875 -13.297 6.203 1 98.19 203 ASN B C 1
ATOM 4111 O O . ASN B 1 203 ? -16.391 -13.742 7.246 1 98.19 203 ASN B O 1
ATOM 4115 N N . GLU B 1 204 ? -18.109 -13.5 5.836 1 97.38 204 GLU B N 1
ATOM 4116 C CA . GLU B 1 204 ? -19.031 -14.234 6.695 1 97.38 204 GLU B CA 1
ATOM 4117 C C . GLU B 1 204 ? -18.656 -15.711 6.781 1 97.38 204 GLU B C 1
ATOM 4119 O O . GLU B 1 204 ? -19.016 -16.391 7.742 1 97.38 204 GLU B O 1
ATOM 4124 N N . GLU B 1 205 ? -17.922 -16.219 5.789 1 97.5 205 GLU B N 1
ATOM 4125 C CA . GLU B 1 205 ? -17.562 -17.625 5.734 1 97.5 205 GLU B CA 1
ATOM 4126 C C . GLU B 1 205 ? -16.234 -17.875 6.449 1 97.5 205 GLU B C 1
ATOM 4128 O O . GLU B 1 205 ? -15.766 -19.016 6.52 1 97.5 205 GLU B O 1
ATOM 4133 N N . GLY B 1 206 ? -15.609 -16.875 6.918 1 98.25 206 GLY B N 1
ATOM 4134 C CA . GLY B 1 206 ? -14.43 -17.031 7.746 1 98.25 206 GLY B CA 1
ATOM 4135 C C . GLY B 1 206 ? -13.133 -17 6.953 1 98.25 206 GLY B C 1
ATOM 4136 O O . GLY B 1 206 ? -12.078 -17.375 7.461 1 98.25 206 GLY B O 1
ATOM 4137 N N . VAL B 1 207 ? -13.211 -16.594 5.703 1 98.69 207 VAL B N 1
ATOM 4138 C CA . VAL B 1 207 ? -11.984 -16.391 4.941 1 98.69 207 VAL B CA 1
ATOM 4139 C C . VAL B 1 207 ? -11.68 -14.891 4.836 1 98.69 207 VAL B C 1
ATOM 4141 O O . VAL B 1 207 ? -12.539 -14.055 5.117 1 98.69 207 VAL B O 1
ATOM 4144 N N . ASP B 1 208 ? -10.469 -14.516 4.539 1 98.88 208 ASP B N 1
ATOM 4145 C CA . ASP B 1 208 ? -10.125 -13.102 4.48 1 98.88 208 ASP B CA 1
ATOM 4146 C C . ASP B 1 208 ? -10.719 -12.438 3.24 1 98.88 208 ASP B C 1
ATOM 4148 O O . ASP B 1 208 ? -10.383 -12.805 2.113 1 98.88 208 ASP B O 1
ATOM 4152 N N . ALA B 1 209 ? -11.539 -11.414 3.477 1 98.75 209 ALA B N 1
ATOM 4153 C CA . ALA B 1 209 ? -12.117 -10.617 2.396 1 98.75 209 ALA B CA 1
ATOM 4154 C C . ALA B 1 209 ? -11.133 -9.562 1.911 1 98.75 209 ALA B C 1
ATOM 4156 O O . ALA B 1 209 ? -11.039 -9.297 0.709 1 98.75 209 ALA B O 1
ATOM 4157 N N . THR B 1 210 ? -10.492 -8.945 2.83 1 98.81 210 THR B N 1
ATOM 4158 C CA . THR B 1 210 ? -9.461 -7.949 2.594 1 98.81 210 THR B CA 1
ATOM 4159 C C . THR B 1 210 ? -8.281 -8.156 3.543 1 98.81 210 THR B C 1
ATOM 4161 O O . THR B 1 210 ? -8.477 -8.367 4.742 1 98.81 210 THR B O 1
ATOM 4164 N N . THR B 1 211 ? -7.078 -8.172 2.98 1 98.88 211 THR B N 1
ATOM 4165 C CA . THR B 1 211 ? -5.855 -8.297 3.77 1 98.88 211 THR B CA 1
ATOM 4166 C C . THR B 1 211 ? -4.812 -7.281 3.316 1 98.88 211 THR B C 1
ATOM 4168 O O . THR B 1 211 ? -4.613 -7.082 2.115 1 98.88 211 THR B O 1
ATOM 4171 N N . SER B 1 212 ? -4.238 -6.562 4.215 1 98.88 212 SER B N 1
ATOM 4172 C CA . SER B 1 212 ? -3.088 -5.688 4.031 1 98.88 212 SER B CA 1
ATOM 4173 C C . SER B 1 212 ? -1.902 -6.148 4.871 1 98.88 212 SER B C 1
ATOM 4175 O O . SER B 1 212 ? -2.061 -6.484 6.047 1 98.88 212 SER B O 1
ATOM 4177 N N . ALA B 1 213 ? -0.707 -6.188 4.234 1 98.94 213 ALA B N 1
ATOM 4178 C CA . ALA B 1 213 ? 0.448 -6.723 4.949 1 98.94 213 ALA B CA 1
ATOM 4179 C C . ALA B 1 213 ? 1.692 -5.875 4.695 1 98.94 213 ALA B C 1
ATOM 4181 O O . ALA B 1 213 ? 1.823 -5.262 3.635 1 98.94 213 ALA B O 1
ATOM 4182 N N . THR B 1 214 ? 2.547 -5.855 5.668 1 98.94 214 THR B N 1
ATOM 4183 C CA . THR B 1 214 ? 3.889 -5.293 5.586 1 98.94 214 THR B CA 1
ATOM 4184 C C . THR B 1 214 ? 4.941 -6.359 5.855 1 98.94 214 THR B C 1
ATOM 4186 O O . THR B 1 214 ? 4.898 -7.039 6.883 1 98.94 214 THR B O 1
ATOM 4189 N N . LEU B 1 215 ? 5.801 -6.508 4.902 1 98.94 215 LEU B N 1
ATOM 4190 C CA . LEU B 1 215 ? 6.934 -7.414 5.055 1 98.94 215 LEU B CA 1
ATOM 4191 C C . LEU B 1 215 ? 8.227 -6.637 5.273 1 98.94 215 LEU B C 1
ATOM 4193 O O . LEU B 1 215 ? 8.562 -5.75 4.484 1 98.94 215 LEU B O 1
ATOM 4197 N N . ILE B 1 216 ? 8.961 -6.977 6.312 1 98.94 216 ILE B N 1
ATOM 4198 C CA . ILE B 1 216 ? 10.227 -6.328 6.648 1 98.94 216 ILE B CA 1
ATOM 4199 C C . ILE B 1 216 ? 11.391 -7.207 6.211 1 98.94 216 ILE B C 1
ATOM 4201 O O . ILE B 1 216 ? 11.484 -8.367 6.605 1 98.94 216 ILE B O 1
ATOM 4205 N N . TYR B 1 217 ? 12.234 -6.652 5.375 1 98.88 217 TYR B N 1
ATOM 4206 C CA . TYR B 1 217 ? 13.43 -7.348 4.902 1 98.88 217 TYR B CA 1
ATOM 4207 C C . TYR B 1 217 ? 14.688 -6.672 5.426 1 98.88 217 TYR B C 1
ATOM 4209 O O . TYR B 1 217 ? 14.625 -5.613 6.051 1 98.88 217 TYR B O 1
ATOM 4217 N N . SER B 1 218 ? 15.805 -7.312 5.266 1 98.5 218 SER B N 1
ATOM 4218 C CA . SER B 1 218 ? 17.078 -6.754 5.691 1 98.5 218 SER B CA 1
ATOM 4219 C C . SER B 1 218 ? 17.422 -5.484 4.914 1 98.5 218 SER B C 1
ATOM 4221 O O . SER B 1 218 ? 16.734 -5.141 3.951 1 98.5 218 SER B O 1
ATOM 4223 N N . LYS B 1 219 ? 18.344 -4.719 5.379 1 97.5 219 LYS B N 1
ATOM 4224 C CA . LYS B 1 219 ? 18.938 -3.559 4.719 1 97.5 219 LYS B CA 1
ATOM 4225 C C . LYS B 1 219 ? 17.922 -2.449 4.523 1 97.5 219 LYS B C 1
ATOM 4227 O O . LYS B 1 219 ? 17.953 -1.735 3.518 1 97.5 219 LYS B O 1
ATOM 4232 N N . GLY B 1 220 ? 16.984 -2.4 5.391 1 98 220 GLY B N 1
ATOM 4233 C CA . GLY B 1 220 ? 16.047 -1.288 5.402 1 98 220 GLY B CA 1
ATOM 4234 C C . GLY B 1 220 ? 14.945 -1.43 4.375 1 98 220 GLY B C 1
ATOM 4235 O O . GLY B 1 220 ? 14.242 -0.462 4.074 1 98 220 GLY B O 1
ATOM 4236 N N . ARG B 1 221 ? 14.711 -2.639 3.779 1 98.69 221 ARG B N 1
ATOM 4237 C CA . ARG B 1 221 ? 13.742 -2.83 2.705 1 98.69 221 ARG B CA 1
ATOM 4238 C C . ARG B 1 221 ? 12.383 -3.24 3.26 1 98.69 221 ARG B C 1
ATOM 4240 O O . ARG B 1 221 ? 12.305 -4.023 4.207 1 98.69 221 ARG B O 1
ATOM 4247 N N . VAL B 1 222 ? 11.328 -2.668 2.678 1 98.88 222 VAL B N 1
ATOM 4248 C CA . VAL B 1 222 ? 9.969 -2.916 3.141 1 98.88 222 VAL B CA 1
ATOM 4249 C C . VAL B 1 222 ? 9.062 -3.232 1.949 1 98.88 222 VAL B C 1
ATOM 4251 O O . VAL B 1 222 ? 9.188 -2.613 0.889 1 98.88 222 VAL B O 1
ATOM 4254 N N . ALA B 1 223 ? 8.211 -4.238 2.068 1 98.94 223 ALA B N 1
ATOM 4255 C CA . ALA B 1 223 ? 7.16 -4.488 1.086 1 98.94 223 ALA B CA 1
ATOM 4256 C C . ALA B 1 223 ? 5.777 -4.281 1.694 1 98.94 223 ALA B C 1
ATOM 4258 O O . ALA B 1 223 ? 5.535 -4.664 2.842 1 98.94 223 ALA B O 1
ATOM 4259 N N . THR B 1 224 ? 4.934 -3.623 1.004 1 98.94 224 THR B N 1
ATOM 4260 C CA . TH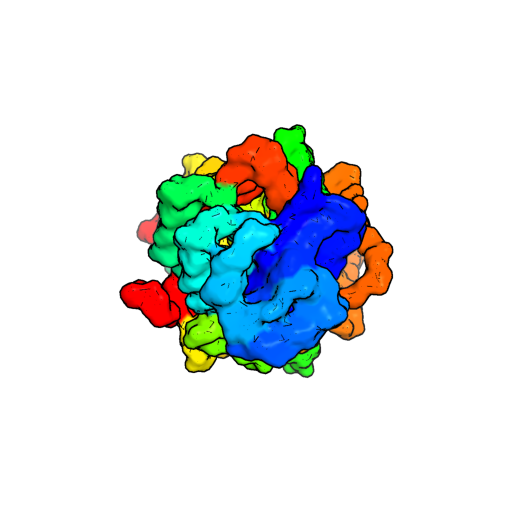R B 1 224 ? 3.533 -3.445 1.368 1 98.94 224 THR B CA 1
ATOM 4261 C C . THR B 1 224 ? 2.619 -4.129 0.354 1 98.94 224 THR B C 1
ATOM 4263 O O . THR B 1 224 ? 2.627 -3.779 -0.829 1 98.94 224 THR B O 1
ATOM 4266 N N . LEU B 1 225 ? 1.797 -5.027 0.826 1 98.94 225 LEU B N 1
ATOM 4267 C CA . LEU B 1 225 ? 0.975 -5.867 -0.04 1 98.94 225 LEU B CA 1
ATOM 4268 C C . LEU B 1 225 ? -0.5 -5.746 0.327 1 98.94 225 LEU B C 1
ATOM 4270 O O . LEU B 1 225 ? -0.848 -5.688 1.509 1 98.94 225 LEU B O 1
ATOM 4274 N N . ASN B 1 226 ? -1.361 -5.75 -0.726 1 98.94 226 ASN B N 1
ATOM 4275 C CA . ASN B 1 226 ? -2.801 -5.664 -0.509 1 98.94 226 ASN B CA 1
ATOM 4276 C C . ASN B 1 226 ? -3.566 -6.605 -1.435 1 98.94 226 ASN B C 1
ATOM 4278 O O . ASN B 1 226 ? -3.242 -6.719 -2.619 1 98.94 226 ASN B O 1
ATOM 4282 N N . CYS B 1 227 ? -4.516 -7.266 -0.873 1 98.94 227 CYS B N 1
ATOM 4283 C CA . CYS B 1 227 ? -5.414 -8.086 -1.681 1 98.94 227 CYS B CA 1
ATOM 4284 C C . CYS B 1 227 ? -6.836 -8.023 -1.141 1 98.94 227 CYS B C 1
ATOM 4286 O O . CYS B 1 227 ? -7.043 -7.863 0.064 1 98.94 227 CYS B O 1
ATOM 4288 N N . SER B 1 228 ? -7.82 -8.156 -2.07 1 98.88 228 SER B N 1
ATOM 4289 C CA . SER B 1 228 ? -9.219 -8.047 -1.682 1 98.88 228 SER B CA 1
ATOM 4290 C C . SER B 1 228 ? -10.133 -8.766 -2.674 1 98.88 228 SER B C 1
ATOM 4292 O O . SER B 1 228 ? -9.922 -8.688 -3.885 1 98.88 228 SER B O 1
ATOM 4294 N N . ILE B 1 229 ? -11.109 -9.508 -2.17 1 98.62 229 ILE B N 1
ATOM 4295 C CA . ILE B 1 229 ? -12.117 -10.102 -3.041 1 98.62 229 ILE B CA 1
ATOM 4296 C C . ILE B 1 229 ? -13.359 -9.219 -3.078 1 98.62 229 ILE B C 1
ATOM 4298 O O . ILE B 1 229 ? -14.375 -9.586 -3.676 1 98.62 229 ILE B O 1
ATOM 4302 N N . ARG B 1 230 ? -13.297 -7.977 -2.445 1 98.25 230 ARG B N 1
ATOM 4303 C CA . ARG B 1 230 ? -14.477 -7.125 -2.291 1 98.25 230 ARG B CA 1
ATOM 4304 C C . ARG B 1 230 ? -14.516 -6.051 -3.373 1 98.25 230 ARG B C 1
ATOM 4306 O O . ARG B 1 230 ? -15.578 -5.48 -3.646 1 98.25 230 ARG B O 1
ATOM 4313 N N . CYS B 1 231 ? -13.344 -5.758 -3.912 1 98.12 231 CYS B N 1
ATOM 4314 C CA . CYS B 1 231 ? -13.273 -4.605 -4.805 1 98.12 231 CYS B CA 1
ATOM 4315 C C . CYS B 1 231 ? -12.133 -4.754 -5.797 1 98.12 231 CYS B C 1
ATOM 4317 O O . CYS B 1 231 ? -11.273 -5.629 -5.641 1 98.12 231 CYS B O 1
ATOM 4319 N N . GLU B 1 232 ? -12.172 -3.918 -6.84 1 98.31 232 GLU B N 1
ATOM 4320 C CA . GLU B 1 232 ? -11.047 -3.814 -7.766 1 98.31 232 GLU B CA 1
ATOM 4321 C C . GLU B 1 232 ? -9.93 -2.949 -7.184 1 98.31 232 GLU B C 1
ATOM 4323 O O . GLU B 1 232 ? -10.148 -1.779 -6.863 1 98.31 232 GLU B O 1
ATOM 4328 N N . LEU B 1 233 ? -8.773 -3.531 -6.977 1 98.69 233 LEU B N 1
ATOM 4329 C CA . LEU B 1 233 ? -7.605 -2.76 -6.57 1 98.69 233 LEU B CA 1
ATOM 4330 C C . LEU B 1 233 ? -6.793 -2.33 -7.785 1 98.69 233 LEU B C 1
ATOM 4332 O O . LEU B 1 233 ? -7.113 -2.703 -8.914 1 98.69 233 LEU B O 1
ATOM 4336 N N . PRO B 1 234 ? -5.742 -1.483 -7.578 1 98.38 234 PRO B N 1
ATOM 4337 C CA . PRO B 1 234 ? -4.934 -1.035 -8.719 1 98.38 234 PRO B CA 1
ATOM 4338 C C . PRO B 1 234 ? -4.312 -2.193 -9.492 1 98.38 234 PRO B C 1
ATOM 4340 O O . PRO B 1 234 ? -4.172 -2.115 -10.719 1 98.38 234 PRO B O 1
ATOM 4343 N N . CYS B 1 235 ? -3.918 -3.246 -8.836 1 98.81 235 CYS B N 1
ATOM 4344 C CA . CYS B 1 235 ? -3.32 -4.441 -9.422 1 98.81 235 CYS B CA 1
ATOM 4345 C C . CYS B 1 235 ? -2.051 -4.098 -10.188 1 98.81 235 CYS B C 1
ATOM 4347 O O . CYS B 1 235 ? -1.891 -4.5 -11.344 1 98.81 235 CYS B O 1
ATOM 4349 N N . GLU B 1 236 ? -1.238 -3.346 -9.594 1 98.81 236 GLU B N 1
ATOM 4350 C CA . GLU B 1 236 ? 0.07 -2.924 -10.086 1 98.81 236 GLU B CA 1
ATOM 4351 C C . GLU B 1 236 ? 1.18 -3.332 -9.117 1 98.81 236 GLU B C 1
ATOM 4353 O O . GLU B 1 236 ? 0.909 -3.695 -7.969 1 98.81 236 GLU B O 1
ATOM 4358 N N . GLY B 1 237 ? 2.342 -3.412 -9.594 1 98.88 237 GLY B N 1
ATOM 4359 C CA . GLY B 1 237 ? 3.551 -3.572 -8.805 1 98.88 237 GLY B CA 1
ATOM 4360 C C . GLY B 1 237 ? 4.504 -2.4 -8.93 1 98.88 237 GLY B C 1
ATOM 4361 O O . GLY B 1 237 ? 4.867 -2.002 -10.039 1 98.88 237 GLY B O 1
ATOM 4362 N N . ILE B 1 238 ? 4.895 -1.839 -7.82 1 98.94 238 ILE B N 1
ATOM 4363 C CA . ILE B 1 238 ? 5.781 -0.681 -7.82 1 98.94 238 ILE B CA 1
ATOM 4364 C C . ILE B 1 238 ? 7.043 -0.997 -7.02 1 98.94 238 ILE B C 1
ATOM 4366 O O . ILE B 1 238 ? 6.965 -1.418 -5.863 1 98.94 238 ILE B O 1
ATOM 4370 N N . VAL B 1 239 ? 8.172 -0.858 -7.652 1 98.94 239 VAL B N 1
ATOM 4371 C CA . VAL B 1 239 ? 9.469 -1.03 -7 1 98.94 239 VAL B CA 1
ATOM 4372 C C . VAL B 1 239 ? 10.172 0.318 -6.895 1 98.94 239 VAL B C 1
ATOM 4374 O O . VAL B 1 239 ? 10.484 0.944 -7.91 1 98.94 239 VAL B O 1
ATOM 4377 N N . ILE B 1 240 ? 10.461 0.708 -5.676 1 98.88 240 ILE B N 1
ATOM 4378 C CA . ILE B 1 240 ? 11.016 2.033 -5.438 1 98.88 240 ILE B CA 1
ATOM 4379 C C . ILE B 1 240 ? 12.422 1.901 -4.855 1 98.88 240 ILE B C 1
ATOM 4381 O O . ILE B 1 240 ? 12.617 1.273 -3.812 1 98.88 240 ILE B O 1
ATOM 4385 N N . GLY B 1 241 ? 13.344 2.51 -5.543 1 98.56 241 GLY B N 1
ATOM 4386 C CA . GLY B 1 241 ? 14.719 2.562 -5.07 1 98.56 241 GLY B CA 1
ATOM 4387 C C . GLY B 1 241 ? 15.195 3.973 -4.762 1 98.56 241 GLY B C 1
ATOM 4388 O O . GLY B 1 241 ? 14.406 4.922 -4.816 1 98.56 241 GLY B O 1
ATOM 4389 N N . THR B 1 242 ? 16.391 4.098 -4.348 1 97.25 242 THR B N 1
ATOM 4390 C CA . THR B 1 242 ? 17 5.359 -3.936 1 97.25 242 THR B CA 1
ATOM 4391 C C . THR B 1 242 ? 17.172 6.293 -5.133 1 97.25 242 THR B C 1
ATOM 4393 O O . THR B 1 242 ? 17.359 7.496 -4.965 1 97.25 242 THR B O 1
ATOM 4396 N N . LYS B 1 243 ? 17.047 5.746 -6.41 1 96.88 243 LYS B N 1
ATOM 4397 C CA . LYS B 1 243 ? 17.359 6.582 -7.566 1 96.88 243 LYS B CA 1
ATOM 4398 C C . LYS B 1 243 ? 16.203 6.59 -8.562 1 96.88 243 LYS B C 1
ATOM 4400 O O . LYS B 1 243 ? 16.281 7.215 -9.617 1 96.88 243 LYS B O 1
ATOM 4405 N N . GLY B 1 244 ? 15.203 5.875 -8.227 1 97.75 244 GLY B N 1
ATOM 4406 C CA . GLY B 1 244 ? 14.102 5.848 -9.18 1 97.75 244 GLY B CA 1
ATOM 4407 C C . GLY B 1 244 ? 13.055 4.809 -8.844 1 97.75 244 GLY B C 1
ATOM 4408 O O . GLY B 1 244 ? 13.141 4.133 -7.816 1 97.75 244 GLY B O 1
ATOM 4409 N N . THR B 1 245 ? 12.031 4.766 -9.695 1 98.69 245 THR B N 1
ATOM 4410 C CA . THR B 1 245 ? 10.883 3.889 -9.5 1 98.69 245 THR B CA 1
ATOM 4411 C C . THR B 1 245 ? 10.578 3.096 -10.766 1 98.69 245 THR B C 1
ATOM 4413 O O . THR B 1 245 ? 10.602 3.646 -11.867 1 98.69 245 THR B O 1
ATOM 4416 N N . LEU B 1 246 ? 10.406 1.801 -10.609 1 98.81 246 LEU B N 1
ATOM 4417 C CA . LEU B 1 246 ? 9.852 0.955 -11.664 1 98.81 246 LEU B CA 1
ATOM 4418 C C . LEU B 1 246 ? 8.406 0.573 -11.352 1 98.81 246 LEU B C 1
ATOM 4420 O O . LEU B 1 246 ? 8.086 0.231 -10.219 1 98.81 246 LEU B O 1
ATOM 4424 N N . LYS B 1 247 ? 7.531 0.671 -12.352 1 98.81 247 LYS B N 1
ATOM 4425 C CA . LYS B 1 247 ? 6.125 0.343 -12.164 1 98.81 247 LYS B CA 1
ATOM 4426 C C . LYS B 1 247 ? 5.66 -0.699 -13.172 1 98.81 247 LYS B C 1
ATOM 4428 O O . LYS B 1 247 ? 5.652 -0.439 -14.383 1 98.81 247 LYS B O 1
ATOM 4433 N N . VAL B 1 248 ? 5.34 -1.876 -12.672 1 98.88 248 VAL B N 1
ATOM 4434 C CA . VAL B 1 248 ? 4.633 -2.867 -13.477 1 98.88 248 VAL B CA 1
ATOM 4435 C C . VAL B 1 248 ? 3.146 -2.531 -13.523 1 98.88 248 VAL B C 1
ATOM 4437 O O . VAL B 1 248 ? 2.467 -2.559 -12.492 1 98.88 248 VAL B O 1
ATOM 4440 N N . SER B 1 249 ? 2.625 -2.291 -14.703 1 98.31 249 SER B N 1
ATOM 4441 C CA . SER B 1 249 ? 1.262 -1.795 -14.859 1 98.31 249 SER B CA 1
ATOM 4442 C C . SER B 1 249 ? 0.242 -2.918 -14.711 1 98.31 249 SER B C 1
ATOM 4444 O O . SER B 1 249 ? 0.604 -4.098 -14.719 1 98.31 249 SER B O 1
ATOM 4446 N N . HIS B 1 250 ? -0.974 -2.551 -14.578 1 98.25 250 HIS B N 1
ATOM 4447 C CA . HIS B 1 250 ? -2.105 -3.471 -14.625 1 98.25 250 HIS B CA 1
ATOM 4448 C C . HIS B 1 250 ? -2.139 -4.23 -15.945 1 98.25 250 HIS B C 1
ATOM 4450 O O . HIS B 1 250 ? -2.012 -3.633 -17.016 1 98.25 250 HIS B O 1
ATOM 4456 N N . PRO B 1 251 ? -2.299 -5.539 -15.805 1 98.5 251 PRO B N 1
ATOM 4457 C CA . PRO B 1 251 ? -2.443 -6.371 -14.602 1 98.5 251 PRO B CA 1
ATOM 4458 C C . PRO B 1 251 ? -1.118 -6.969 -14.133 1 98.5 251 PRO B C 1
ATOM 4460 O O . PRO B 1 251 ? -0.417 -7.609 -14.922 1 98.5 251 PRO B O 1
ATOM 4463 N N . VAL B 1 252 ? -0.841 -6.863 -12.859 1 98.75 252 VAL B N 1
ATOM 4464 C CA . VAL B 1 252 ? 0.473 -7.215 -12.328 1 98.75 252 VAL B CA 1
ATOM 4465 C C . VAL B 1 252 ? 0.69 -8.719 -12.445 1 98.75 252 VAL B C 1
ATOM 4467 O O . VAL B 1 252 ? 1.83 -9.188 -12.508 1 98.75 252 VAL 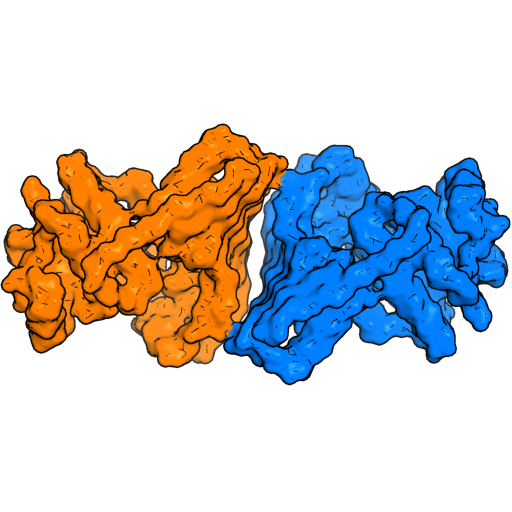B O 1
ATOM 4470 N N . TRP B 1 253 ? -0.391 -9.555 -12.516 1 98.5 253 TRP B N 1
ATOM 4471 C CA . TRP B 1 253 ? -0.25 -11.008 -12.555 1 98.5 253 TRP B CA 1
ATOM 4472 C C . TRP B 1 253 ? 0.028 -11.484 -13.977 1 98.5 253 TRP B C 1
ATOM 4474 O O . TRP B 1 253 ? 0.399 -12.641 -14.188 1 98.5 253 TRP B O 1
ATOM 4484 N N . SER B 1 254 ? -0.135 -10.648 -14.977 1 98.56 254 SER B N 1
ATOM 4485 C CA . SER B 1 254 ? 0.115 -10.992 -16.375 1 98.56 254 SER B CA 1
ATOM 4486 C C . SER B 1 254 ? 0.473 -9.75 -17.188 1 98.56 254 SER B C 1
ATOM 4488 O O . SER B 1 254 ? -0.191 -9.438 -18.172 1 98.56 254 SER B O 1
ATOM 4490 N N . PRO B 1 255 ? 1.55 -9.172 -16.781 1 98.62 255 PRO B N 1
ATOM 4491 C CA . PRO B 1 255 ? 1.807 -7.812 -17.281 1 98.62 255 PRO B CA 1
ATOM 4492 C C . PRO B 1 255 ? 2.402 -7.797 -18.688 1 98.62 255 PRO B C 1
ATOM 4494 O O . PRO B 1 255 ? 3.191 -8.68 -19.031 1 98.62 255 PRO B O 1
ATOM 4497 N N . VAL B 1 256 ? 2.059 -6.699 -19.422 1 98.56 256 VAL B N 1
ATOM 4498 C CA . VAL B 1 256 ? 2.637 -6.523 -20.75 1 98.56 256 VAL B CA 1
ATOM 4499 C C . VAL B 1 256 ? 3.271 -5.137 -20.859 1 98.56 256 VAL B C 1
ATOM 4501 O O . VAL B 1 256 ? 3.758 -4.75 -21.922 1 98.56 256 VAL B O 1
ATOM 4504 N N . HIS B 1 257 ? 3.24 -4.387 -19.781 1 98.69 257 HIS B N 1
ATOM 4505 C CA . HIS B 1 257 ? 3.75 -3.021 -19.797 1 98.69 257 HIS B CA 1
ATOM 4506 C C . HIS B 1 257 ? 4.418 -2.668 -18.469 1 98.69 257 HIS B C 1
ATOM 4508 O O . HIS B 1 257 ? 3.934 -3.051 -17.406 1 98.69 257 HIS B O 1
ATOM 4514 N N . MET B 1 258 ? 5.523 -2.002 -18.531 1 98.69 258 MET B N 1
ATOM 4515 C CA . MET B 1 258 ? 6.238 -1.501 -17.359 1 98.69 258 MET B CA 1
ATOM 4516 C C . MET B 1 258 ? 6.805 -0.11 -17.625 1 98.69 258 MET B C 1
ATOM 4518 O O . MET B 1 258 ? 7.242 0.187 -18.734 1 98.69 258 MET B O 1
ATOM 4522 N N . GLU B 1 259 ? 6.703 0.768 -16.656 1 98.69 259 GLU B N 1
ATOM 4523 C CA . GLU B 1 259 ? 7.336 2.084 -16.703 1 98.69 259 GLU B CA 1
ATOM 4524 C C . GLU B 1 259 ? 8.617 2.111 -15.867 1 98.69 259 GLU B C 1
ATOM 4526 O O . GLU B 1 259 ? 8.664 1.557 -14.766 1 98.69 259 GLU B O 1
ATOM 4531 N N . THR B 1 260 ? 9.664 2.713 -16.375 1 97.38 260 THR B N 1
ATOM 4532 C CA . THR B 1 260 ? 10.961 2.816 -15.711 1 97.38 260 THR B CA 1
ATOM 4533 C C . THR B 1 260 ? 11.531 4.223 -15.859 1 97.38 260 THR B C 1
ATOM 4535 O O . THR B 1 260 ? 11.031 5.027 -16.641 1 97.38 260 THR B O 1
ATOM 4538 N N . PRO B 1 261 ? 12.57 4.562 -15.078 1 96.38 261 PRO B N 1
ATOM 4539 C CA . PRO B 1 261 ? 13.211 5.875 -15.227 1 96.38 261 PRO B CA 1
ATOM 4540 C C . PRO B 1 261 ? 13.742 6.109 -16.641 1 96.38 261 PRO B C 1
ATOM 4542 O O . PRO B 1 261 ? 13.773 7.25 -17.109 1 96.38 261 PRO B O 1
ATOM 4545 N N . SER B 1 262 ? 14.078 5.043 -17.328 1 96 262 SER B N 1
ATOM 4546 C CA . SER B 1 262 ? 14.688 5.16 -18.656 1 96 262 SER B CA 1
ATOM 4547 C C . SER B 1 262 ? 13.648 5.012 -19.75 1 96 262 SER B C 1
ATOM 4549 O O . SER B 1 262 ? 13.992 4.996 -20.938 1 96 262 SER B O 1
ATOM 4551 N N . GLY B 1 263 ? 12.469 4.922 -19.422 1 95.94 263 GLY B N 1
ATOM 4552 C CA . GLY B 1 263 ? 11.422 4.766 -20.422 1 95.94 263 GLY B CA 1
ATOM 4553 C C . GLY B 1 263 ? 10.539 3.561 -20.172 1 95.94 263 GLY B C 1
ATOM 4554 O O . GLY B 1 263 ? 10.711 2.854 -19.172 1 95.94 263 GLY B O 1
ATOM 4555 N N . SER B 1 264 ? 9.641 3.311 -21.062 1 97.19 264 SER B N 1
ATOM 4556 C CA . SER B 1 264 ? 8.695 2.211 -20.906 1 97.19 264 SER B CA 1
ATOM 4557 C C . SER B 1 264 ? 9.195 0.949 -21.594 1 97.19 264 SER B C 1
ATOM 4559 O O . SER B 1 264 ? 10.039 1.019 -22.5 1 97.19 264 SER B O 1
ATOM 4561 N N . PHE B 1 265 ? 8.781 -0.176 -21.141 1 98.19 265 PHE B N 1
ATOM 4562 C CA . PHE B 1 265 ? 8.992 -1.479 -21.75 1 98.19 265 PHE B CA 1
ATOM 4563 C C . PHE B 1 265 ? 7.668 -2.166 -22.047 1 98.19 265 PHE B C 1
ATOM 4565 O O . PHE B 1 265 ? 6.867 -2.398 -21.141 1 98.19 265 PHE B O 1
ATOM 4572 N N . ASP B 1 266 ? 7.469 -2.439 -23.328 1 98.19 266 ASP B N 1
ATOM 4573 C CA . ASP B 1 266 ? 6.25 -3.104 -23.781 1 98.19 266 ASP B CA 1
ATOM 4574 C C . ASP B 1 266 ? 6.559 -4.473 -24.391 1 98.19 266 ASP B C 1
ATOM 4576 O O . ASP B 1 266 ? 7.48 -4.605 -25.203 1 98.19 266 ASP B O 1
ATOM 4580 N N . SER B 1 267 ? 5.793 -5.426 -23.891 1 97.5 267 SER B N 1
ATOM 4581 C CA . SER B 1 267 ? 5.879 -6.77 -24.453 1 97.5 267 SER B CA 1
ATOM 4582 C C . SER B 1 267 ? 4.488 -7.355 -24.688 1 97.5 267 SER B C 1
ATOM 4584 O O . SER B 1 267 ? 4.02 -8.195 -23.922 1 97.5 267 SER B O 1
ATOM 4586 N N . PRO B 1 268 ? 3.893 -6.988 -25.781 1 95.94 268 PRO B N 1
ATOM 4587 C CA . PRO B 1 268 ? 2.564 -7.531 -26.078 1 95.94 268 PRO B CA 1
ATOM 4588 C C . PRO B 1 268 ? 2.58 -9.047 -26.281 1 95.94 268 PRO B C 1
ATOM 4590 O O . PRO B 1 268 ? 3.596 -9.602 -26.703 1 95.94 268 PRO B O 1
ATOM 4593 N N . LEU B 1 269 ? 1.485 -9.664 -25.938 1 94.81 269 LEU B N 1
ATOM 4594 C CA . LEU B 1 269 ? 1.345 -11.102 -26.141 1 94.81 269 LEU B CA 1
ATOM 4595 C C . LEU B 1 269 ? 0.975 -11.406 -27.594 1 94.81 269 LEU B C 1
ATOM 4597 O O . LEU B 1 269 ? 0.288 -10.609 -28.25 1 94.81 269 LEU B O 1
ATOM 4601 N N . PRO B 1 270 ? 1.454 -12.469 -28.062 1 88.88 270 PRO B N 1
ATOM 4602 C CA . PRO B 1 270 ? 1.071 -12.836 -29.438 1 88.88 270 PRO B CA 1
ATOM 4603 C C . PRO B 1 270 ? -0.418 -13.148 -29.562 1 88.88 270 PRO B C 1
ATOM 4605 O O . PRO B 1 270 ? -1.024 -13.688 -28.641 1 88.88 270 PRO B O 1
ATOM 4608 N N . ASP B 1 271 ? -0.952 -12.695 -30.672 1 87.56 271 ASP B N 1
ATOM 4609 C CA . ASP B 1 271 ? -2.307 -13.133 -31 1 87.56 271 ASP B CA 1
ATOM 4610 C C . ASP B 1 271 ? -2.312 -14.555 -31.547 1 87.56 271 ASP B C 1
ATOM 4612 O O . ASP B 1 271 ? -1.887 -14.789 -32.688 1 87.56 271 ASP B O 1
ATOM 4616 N N . LEU B 1 272 ? -2.814 -15.445 -30.812 1 82.88 272 LEU B N 1
ATOM 4617 C CA . LEU B 1 272 ? -2.766 -16.859 -31.172 1 82.88 272 LEU B CA 1
ATOM 4618 C C . LEU B 1 272 ? -4.09 -17.312 -31.781 1 82.88 272 LEU B C 1
ATOM 4620 O O . LEU B 1 272 ? -4.254 -18.484 -32.125 1 82.88 272 LEU B O 1
ATOM 4624 N N . GLY B 1 273 ? -5.02 -16.391 -31.922 1 81.75 273 GLY B N 1
ATOM 4625 C CA . GLY B 1 273 ? -6.289 -16.688 -32.562 1 81.75 273 GLY B CA 1
ATOM 4626 C C . GLY B 1 273 ? -7.242 -17.484 -31.703 1 81.75 273 GLY B C 1
ATOM 4627 O O . GLY B 1 273 ? -8.164 -18.109 -32.219 1 81.75 273 GLY B O 1
ATOM 4628 N N . HIS B 1 274 ? -6.953 -17.578 -30.438 1 86.56 274 HIS B N 1
ATOM 4629 C CA . HIS B 1 274 ? -7.785 -18.328 -29.5 1 86.56 274 HIS B CA 1
ATOM 4630 C C . HIS B 1 274 ? -8.336 -17.422 -28.406 1 86.56 274 HIS B C 1
ATOM 4632 O O . HIS B 1 274 ? -7.781 -16.344 -28.156 1 86.56 274 HIS B O 1
ATOM 4638 N N . SER B 1 275 ? -9.477 -17.844 -27.953 1 89.62 275 SER B N 1
ATOM 4639 C CA . SER B 1 275 ? -10.039 -17.141 -26.797 1 89.62 275 SER B CA 1
ATOM 4640 C C . SER B 1 275 ? -9.547 -17.766 -25.484 1 89.62 275 SER B C 1
ATOM 4642 O O . SER B 1 275 ? -9.266 -18.953 -25.422 1 89.62 275 SER B O 1
ATOM 4644 N N . TYR B 1 276 ? -9.43 -16.953 -24.453 1 94.44 276 TYR B N 1
ATOM 4645 C CA . TYR B 1 276 ? -8.984 -17.375 -23.141 1 94.44 276 TYR B CA 1
ATOM 4646 C C . TYR B 1 276 ? -9.984 -16.969 -22.062 1 94.44 276 TYR B C 1
ATOM 4648 O O . TYR B 1 276 ? -10.688 -15.953 -22.219 1 94.44 276 TYR B O 1
ATOM 4656 N N . ASN B 1 277 ? -10.031 -17.781 -21.047 1 95 277 ASN B N 1
ATOM 4657 C CA . ASN B 1 277 ? -10.938 -17.516 -19.938 1 95 277 ASN B CA 1
ATOM 4658 C C . ASN B 1 277 ? -10.414 -16.406 -19.047 1 95 277 ASN B C 1
ATOM 4660 O O . ASN B 1 277 ? -11.203 -15.664 -18.438 1 95 277 ASN B O 1
ATOM 4664 N N . PHE B 1 278 ? -9.141 -16.297 -18.922 1 96.12 278 PHE B N 1
ATOM 4665 C CA . PHE B 1 278 ? -8.523 -15.305 -18.047 1 96.12 278 PHE B CA 1
ATOM 4666 C C . PHE B 1 278 ? -7.699 -14.312 -18.859 1 96.12 278 PHE B C 1
ATOM 4668 O O . PHE B 1 278 ? -7.156 -14.648 -19.906 1 96.12 278 PHE B O 1
ATOM 4675 N N . LYS B 1 279 ? -7.637 -13.086 -18.312 1 94.75 279 LYS B N 1
ATOM 4676 C CA . LYS B 1 279 ? -6.91 -12.008 -18.969 1 94.75 279 LYS B CA 1
ATOM 4677 C C . LYS B 1 279 ? -5.457 -12.398 -19.234 1 94.75 279 LYS B C 1
ATOM 4679 O O . LYS B 1 279 ? -4.758 -12.844 -18.312 1 94.75 279 LYS B O 1
ATOM 4684 N N . HIS B 1 280 ? -5.055 -12.305 -20.469 1 97 280 HIS B N 1
ATOM 4685 C CA . HIS B 1 280 ? -3.693 -12.586 -20.922 1 97 280 HIS B CA 1
ATOM 4686 C C . HIS B 1 280 ? -3.33 -14.055 -20.688 1 97 280 HIS B C 1
ATOM 4688 O O . HIS B 1 280 ? -2.176 -14.375 -20.406 1 97 280 HIS B O 1
ATOM 4694 N N . GLY B 1 281 ? -4.336 -14.914 -20.797 1 95.75 281 GLY B N 1
ATOM 4695 C CA . GLY B 1 281 ? -4.125 -16.344 -20.609 1 95.75 281 GLY B CA 1
ATOM 4696 C C . GLY B 1 281 ? -3.068 -16.906 -21.531 1 95.75 281 GLY B C 1
ATOM 4697 O O . GLY B 1 281 ? -2.428 -17.906 -21.203 1 95.75 281 GLY B O 1
ATOM 4698 N N . GLN B 1 282 ? -2.824 -16.297 -22.672 1 94.56 282 GLN B N 1
ATOM 4699 C CA . GLN B 1 282 ? -1.787 -16.719 -23.609 1 94.56 282 GLN B CA 1
ATOM 4700 C C . GLN B 1 282 ? -0.418 -16.75 -22.938 1 94.56 282 GLN B C 1
ATOM 4702 O O . GLN B 1 282 ? 0.447 -17.547 -23.328 1 94.56 282 GLN B O 1
ATOM 4707 N N . GLY B 1 283 ? -0.266 -15.914 -21.922 1 96.19 283 GLY B N 1
ATOM 4708 C CA . GLY B 1 283 ? 1.016 -15.805 -21.25 1 96.19 283 GLY B CA 1
ATOM 4709 C C . GLY B 1 283 ? 1.417 -17.062 -20.516 1 96.19 283 GLY B C 1
ATOM 4710 O O . GLY B 1 283 ? 2.582 -17.234 -20.141 1 96.19 283 GLY B O 1
ATOM 4711 N N . MET B 1 284 ? 0.488 -18.031 -20.359 1 97.12 284 MET B N 1
ATOM 4712 C CA . MET B 1 284 ? 0.815 -19.281 -19.688 1 97.12 284 MET B CA 1
ATOM 4713 C C . MET B 1 284 ? 1.779 -20.109 -20.531 1 97.12 284 MET B C 1
ATOM 4715 O O . MET B 1 284 ? 2.389 -21.062 -20.047 1 97.12 284 MET B O 1
ATOM 4719 N N . MET B 1 285 ? 1.965 -19.703 -21.781 1 95.62 285 MET B N 1
ATOM 4720 C CA . MET B 1 285 ? 2.949 -20.359 -22.641 1 95.62 285 MET B CA 1
ATOM 4721 C C . MET B 1 285 ? 4.355 -20.203 -22.078 1 95.62 285 MET B C 1
ATOM 4723 O O . MET B 1 285 ? 5.211 -21.062 -22.281 1 95.62 285 MET B O 1
ATOM 4727 N N . TYR B 1 286 ? 4.586 -19.094 -21.359 1 96.69 286 TYR B N 1
ATOM 4728 C CA . TYR B 1 286 ? 5.926 -18.828 -20.844 1 96.69 286 TYR B CA 1
ATOM 4729 C C . TYR B 1 286 ? 6.297 -19.844 -19.766 1 96.69 286 TYR B C 1
ATOM 4731 O O . TYR B 1 286 ? 7.438 -20.297 -19.703 1 96.69 286 TYR B O 1
ATOM 4739 N N . GLU B 1 287 ? 5.324 -20.172 -18.906 1 97.88 287 GLU B N 1
ATOM 4740 C CA . GLU B 1 287 ? 5.652 -21.156 -17.875 1 97.88 287 GLU B CA 1
ATOM 4741 C C . GLU B 1 287 ? 5.762 -22.547 -18.469 1 97.88 287 GLU B C 1
ATOM 4743 O O . GLU B 1 287 ? 6.562 -23.375 -18 1 97.88 287 GLU B O 1
ATOM 4748 N N . ALA B 1 288 ? 4.969 -22.844 -19.5 1 97.12 288 ALA B N 1
ATOM 4749 C CA . ALA B 1 288 ? 5.121 -24.125 -20.203 1 97.12 288 ALA B CA 1
ATOM 4750 C C . ALA B 1 288 ? 6.512 -24.25 -20.797 1 97.12 288 ALA B C 1
ATOM 4752 O O . ALA B 1 288 ? 7.141 -25.312 -20.719 1 97.12 288 ALA B O 1
ATOM 4753 N N . ALA B 1 289 ? 6.938 -23.188 -21.406 1 96.62 289 ALA B N 1
ATOM 4754 C CA . ALA B 1 289 ? 8.273 -23.188 -22 1 96.62 289 ALA B CA 1
ATOM 4755 C C . ALA B 1 289 ? 9.352 -23.391 -20.938 1 96.62 289 ALA B C 1
ATOM 4757 O O . ALA B 1 289 ? 10.336 -24.094 -21.172 1 96.62 289 ALA B O 1
ATOM 4758 N N . GLU B 1 290 ? 9.18 -22.766 -19.812 1 97.88 290 GLU B N 1
ATOM 4759 C CA . GLU B 1 290 ? 10.133 -22.953 -18.719 1 97.88 290 GLU B CA 1
ATOM 4760 C C . GLU B 1 290 ? 10.18 -24.406 -18.266 1 97.88 290 GLU B C 1
ATOM 4762 O O . GLU B 1 290 ? 11.258 -24.938 -18.016 1 97.88 290 GLU B O 1
ATOM 4767 N N . VAL B 1 291 ? 9.031 -24.984 -18.109 1 98.25 291 VAL B N 1
ATOM 4768 C CA . VAL B 1 291 ? 8.953 -26.391 -17.719 1 98.25 291 VAL B CA 1
ATOM 4769 C C . VAL B 1 291 ? 9.719 -27.266 -18.703 1 98.25 291 VAL B C 1
ATOM 4771 O O . VAL B 1 291 ? 10.547 -28.078 -18.312 1 98.25 291 VAL B O 1
ATOM 4774 N N . ARG B 1 292 ? 9.438 -27.094 -19.969 1 97.62 292 ARG B N 1
ATOM 4775 C CA . ARG B 1 292 ? 10.117 -27.859 -21.016 1 97.62 292 ARG B CA 1
ATOM 4776 C C . ARG B 1 292 ? 11.625 -27.703 -20.922 1 97.62 292 ARG B C 1
ATOM 4778 O O . ARG B 1 292 ? 12.367 -28.688 -20.953 1 97.62 292 ARG B O 1
ATOM 4785 N N . ARG B 1 293 ? 12.031 -26.453 -20.828 1 97.75 293 ARG B N 1
ATOM 4786 C CA . ARG B 1 293 ? 13.461 -26.188 -20.734 1 97.75 293 ARG B CA 1
ATOM 4787 C C . ARG B 1 293 ? 14.078 -26.922 -19.547 1 97.75 293 ARG B C 1
ATOM 4789 O O . ARG B 1 293 ? 15.133 -27.547 -19.672 1 97.75 293 ARG B O 1
ATOM 4796 N N . CYS B 1 294 ? 13.453 -26.859 -18.375 1 98.69 294 CYS B N 1
ATOM 4797 C CA . CYS B 1 294 ? 13.953 -27.516 -17.172 1 98.69 294 CYS B CA 1
ATOM 4798 C C . CYS B 1 294 ? 14.047 -29.031 -17.375 1 98.69 294 CYS B C 1
ATOM 4800 O O . CYS B 1 294 ? 15.062 -29.641 -17.062 1 98.69 294 CYS B O 1
ATOM 4802 N N . LEU B 1 295 ? 13 -29.609 -17.938 1 98.38 295 LEU B N 1
ATOM 4803 C CA . LEU B 1 295 ? 12.984 -31.047 -18.156 1 98.38 295 LEU B CA 1
ATOM 4804 C C . LEU B 1 295 ? 14.094 -31.469 -19.109 1 98.38 295 LEU B C 1
ATOM 4806 O O . LEU B 1 295 ? 14.789 -32.469 -18.875 1 98.38 295 LEU B O 1
ATOM 4810 N N . GLN B 1 296 ? 14.266 -30.688 -20.141 1 97.75 296 GLN B N 1
ATOM 4811 C CA . GLN B 1 296 ? 15.297 -30.984 -21.125 1 97.75 296 GLN B CA 1
ATOM 4812 C C . GLN B 1 296 ? 16.688 -30.906 -20.516 1 97.75 296 GLN B C 1
ATOM 4814 O O . GLN B 1 296 ? 17.594 -31.641 -20.906 1 97.75 296 GLN B O 1
ATOM 4819 N N . GLU B 1 297 ? 16.828 -30.125 -19.547 1 98.25 297 GLU B N 1
ATOM 4820 C CA . GLU B 1 297 ? 18.125 -29.922 -18.891 1 98.25 297 GLU B CA 1
ATOM 4821 C C . GLU B 1 297 ? 18.281 -30.844 -17.688 1 98.25 297 GLU B C 1
ATOM 4823 O O . GLU B 1 297 ? 19.281 -30.797 -16.984 1 98.25 297 GLU B O 1
ATOM 4828 N N . GLY B 1 298 ? 17.281 -31.625 -17.422 1 98.19 298 GLY B N 1
ATOM 4829 C CA . GLY B 1 298 ? 17.344 -32.594 -16.328 1 98.19 298 GLY B CA 1
ATOM 4830 C C . GLY B 1 298 ? 17.172 -31.953 -14.961 1 98.19 298 GLY B C 1
ATOM 4831 O O . GLY B 1 298 ? 17.609 -32.531 -13.953 1 98.19 298 GLY B O 1
ATOM 4832 N N . LEU B 1 299 ? 16.594 -30.75 -14.906 1 98.69 299 LEU B N 1
ATOM 4833 C CA . LEU B 1 299 ? 16.391 -30.047 -13.641 1 98.69 299 LEU B CA 1
ATOM 4834 C C . LEU B 1 299 ? 15.164 -30.594 -12.922 1 98.69 299 LEU B C 1
ATOM 4836 O O . LEU B 1 299 ? 14.18 -30.969 -13.555 1 98.69 299 LEU B O 1
ATOM 4840 N N . LEU B 1 300 ? 15.211 -30.625 -11.617 1 98.62 300 LEU B N 1
ATOM 4841 C CA . LEU B 1 300 ? 14.109 -31.125 -10.805 1 98.62 300 LEU B CA 1
ATOM 4842 C C . LEU B 1 300 ? 13.289 -29.969 -10.242 1 98.62 300 LEU B C 1
ATOM 4844 O O . LEU B 1 300 ? 12.234 -30.188 -9.633 1 98.62 300 LEU B O 1
ATOM 4848 N N . GLU B 1 301 ? 13.734 -28.766 -10.359 1 98.62 301 GLU B N 1
ATOM 4849 C CA . GLU B 1 301 ? 13.016 -27.531 -10.062 1 98.62 301 GLU B CA 1
ATOM 4850 C C . GLU B 1 301 ? 13.461 -26.406 -10.984 1 98.62 301 GLU B C 1
ATOM 4852 O O . GLU B 1 301 ? 14.523 -26.469 -11.594 1 98.62 301 GLU B O 1
ATOM 4857 N N . SER B 1 302 ? 12.672 -25.422 -11.102 1 98.62 302 SER B N 1
ATOM 4858 C CA . SER B 1 302 ? 13.031 -24.25 -11.906 1 98.62 302 SER B CA 1
ATOM 4859 C C . SER B 1 302 ? 13.898 -23.281 -11.117 1 98.62 302 SER B C 1
ATOM 4861 O O . SER B 1 302 ? 13.57 -22.906 -9.992 1 98.62 302 SER B O 1
ATOM 4863 N N . PRO B 1 303 ? 14.984 -22.812 -11.68 1 97.94 303 PRO B N 1
ATOM 4864 C CA . PRO B 1 303 ? 15.781 -21.797 -11 1 97.94 303 PRO B CA 1
ATOM 4865 C C . PRO B 1 303 ? 15.055 -20.453 -10.883 1 97.94 303 PRO B C 1
ATOM 4867 O O . PRO B 1 303 ? 15.445 -19.609 -10.086 1 97.94 303 PRO B O 1
ATOM 4870 N N . THR B 1 304 ? 14.023 -20.219 -11.68 1 97.56 304 THR B N 1
ATOM 4871 C CA . THR B 1 304 ? 13.273 -18.969 -11.68 1 97.56 304 THR B CA 1
ATOM 4872 C C . THR B 1 304 ? 12.32 -18.906 -10.484 1 97.56 304 THR B C 1
ATOM 4874 O O . THR B 1 304 ? 11.984 -17.828 -10 1 97.56 304 THR B O 1
ATOM 4877 N N . ILE B 1 305 ? 11.859 -20.016 -10.031 1 98.19 305 ILE B N 1
ATOM 4878 C CA . ILE B 1 305 ? 11.062 -20.125 -8.812 1 98.19 305 ILE B CA 1
ATOM 4879 C C . ILE B 1 305 ? 11.383 -21.453 -8.109 1 98.19 305 ILE B C 1
ATOM 4881 O O . ILE B 1 305 ? 10.727 -22.469 -8.352 1 98.19 305 ILE B O 1
ATOM 4885 N N . THR B 1 306 ? 12.336 -21.406 -7.254 1 98.62 306 THR B N 1
ATOM 4886 C CA . THR B 1 306 ? 12.828 -22.594 -6.586 1 98.62 306 THR B CA 1
ATOM 4887 C C . THR B 1 306 ? 11.805 -23.109 -5.578 1 98.62 306 THR B C 1
ATOM 4889 O O . THR B 1 306 ? 10.914 -22.375 -5.156 1 98.62 306 THR B O 1
ATOM 4892 N N . LEU B 1 307 ? 11.945 -24.375 -5.254 1 98.75 307 LEU B N 1
ATOM 4893 C CA . LEU B 1 307 ? 11.055 -24.969 -4.258 1 98.75 307 LEU B CA 1
ATOM 4894 C C . LEU B 1 307 ? 11.266 -24.312 -2.893 1 98.75 307 LEU B C 1
ATOM 4896 O O . LEU B 1 307 ? 10.328 -24.203 -2.102 1 98.75 307 LEU B O 1
ATOM 4900 N N . GLU B 1 308 ? 12.461 -23.844 -2.639 1 98.5 308 GLU B N 1
ATOM 4901 C CA . GLU B 1 308 ? 12.711 -23.078 -1.413 1 98.5 308 GLU B CA 1
ATOM 4902 C C . GLU B 1 308 ? 11.898 -21.797 -1.391 1 98.5 308 GLU B C 1
ATOM 4904 O O . GLU B 1 308 ? 11.328 -21.422 -0.36 1 98.5 308 GLU B O 1
ATOM 4909 N N . GLU B 1 309 ? 11.938 -21.078 -2.492 1 98.56 309 GLU B N 1
ATOM 4910 C CA . GLU B 1 309 ? 11.164 -19.844 -2.553 1 98.56 309 GLU B CA 1
ATOM 4911 C C . GLU B 1 309 ? 9.664 -20.125 -2.443 1 98.56 309 GLU B C 1
ATOM 4913 O O . GLU B 1 309 ? 8.93 -19.344 -1.829 1 98.56 309 GLU B O 1
ATOM 4918 N N . THR B 1 310 ? 9.234 -21.203 -3.104 1 98.75 310 THR B N 1
ATOM 4919 C CA . THR B 1 310 ? 7.844 -21.625 -2.98 1 98.75 310 THR B CA 1
ATOM 4920 C C . THR B 1 310 ? 7.465 -21.828 -1.516 1 98.75 310 THR B C 1
ATOM 4922 O O . THR B 1 310 ? 6.367 -21.453 -1.098 1 98.75 310 THR B O 1
ATOM 4925 N N . LEU B 1 311 ? 8.328 -22.375 -0.734 1 98.81 311 LEU B N 1
ATOM 4926 C CA . LEU B 1 311 ? 8.102 -22.547 0.696 1 98.81 311 LEU B CA 1
ATOM 4927 C C . LEU B 1 311 ? 8.016 -21.203 1.4 1 98.81 311 LEU B C 1
ATOM 4929 O O . LEU B 1 311 ? 7.176 -21 2.279 1 98.81 311 LEU B O 1
ATOM 4933 N N . ILE B 1 312 ? 8.852 -20.266 1.03 1 98.88 312 ILE B N 1
ATOM 4934 C CA . ILE B 1 312 ? 8.844 -18.922 1.604 1 98.88 312 ILE B CA 1
ATOM 4935 C C . ILE B 1 312 ? 7.512 -18.25 1.296 1 98.88 312 ILE B C 1
ATOM 4937 O O . ILE B 1 312 ? 6.922 -17.609 2.168 1 98.88 312 ILE B O 1
ATOM 4941 N N . LEU B 1 313 ? 7.027 -18.391 0.064 1 98.94 313 LEU B N 1
ATOM 4942 C CA . LEU B 1 313 ? 5.734 -17.812 -0.298 1 98.94 313 LEU B CA 1
ATOM 4943 C C . LEU B 1 313 ? 4.629 -18.375 0.597 1 98.94 313 LEU B C 1
ATOM 4945 O O . LEU B 1 313 ? 3.781 -17.609 1.08 1 98.94 313 LEU B O 1
ATOM 4949 N N . ALA B 1 314 ? 4.656 -19.688 0.785 1 98.94 314 ALA B N 1
ATOM 4950 C CA . ALA B 1 314 ? 3.658 -20.344 1.638 1 98.94 314 ALA B CA 1
ATOM 4951 C C . ALA B 1 314 ? 3.723 -19.797 3.062 1 98.94 314 ALA B C 1
ATOM 4953 O O . ALA B 1 314 ? 2.688 -19.547 3.684 1 98.94 314 ALA B O 1
ATOM 4954 N N . GLU B 1 315 ? 4.922 -19.594 3.562 1 98.94 315 GLU B N 1
ATOM 4955 C CA . GLU B 1 315 ? 5.113 -19.078 4.918 1 98.94 315 GLU B CA 1
ATOM 4956 C C . GLU B 1 315 ? 4.547 -17.672 5.059 1 98.94 315 GLU B C 1
ATOM 4958 O O . GLU B 1 315 ? 3.879 -17.359 6.051 1 98.94 315 GLU B O 1
ATOM 4963 N N . ILE B 1 316 ? 4.84 -16.828 4.121 1 98.94 316 ILE B N 1
ATOM 4964 C CA . ILE B 1 316 ? 4.363 -15.453 4.152 1 98.94 316 ILE B CA 1
ATOM 4965 C C . ILE B 1 316 ? 2.838 -15.438 4.113 1 98.94 316 ILE B C 1
ATOM 4967 O O . ILE B 1 316 ? 2.197 -14.781 4.938 1 98.94 316 ILE B O 1
ATOM 4971 N N . MET B 1 317 ? 2.244 -16.188 3.201 1 98.94 317 MET B N 1
ATOM 4972 C CA . MET B 1 317 ? 0.792 -16.203 3.055 1 98.94 317 MET B CA 1
ATOM 4973 C C . MET B 1 317 ? 0.122 -16.75 4.309 1 98.94 317 MET B C 1
ATOM 4975 O O . MET B 1 317 ? -0.912 -16.234 4.742 1 98.94 317 MET B O 1
ATOM 4979 N N . GLU B 1 318 ? 0.713 -17.844 4.816 1 98.88 318 GLU B N 1
ATOM 4980 C CA . GLU B 1 318 ? 0.146 -18.391 6.043 1 98.88 318 GLU B CA 1
ATOM 4981 C C . GLU B 1 318 ? 0.18 -17.375 7.176 1 98.88 318 GLU B C 1
ATOM 4983 O O . GLU B 1 318 ? -0.8 -17.234 7.91 1 98.88 318 GLU B O 1
ATOM 4988 N N . SER B 1 319 ? 1.311 -16.688 7.34 1 98.88 319 SER B N 1
ATOM 4989 C CA . SER B 1 319 ? 1.431 -15.672 8.367 1 98.88 319 SER B CA 1
ATOM 4990 C C . SER B 1 319 ? 0.391 -14.57 8.18 1 98.88 319 SER B C 1
ATOM 4992 O O . SER B 1 319 ? -0.268 -14.156 9.133 1 98.88 319 SER B O 1
ATOM 4994 N N . MET B 1 320 ? 0.205 -14.109 6.977 1 98.88 320 MET B N 1
ATOM 4995 C CA . MET B 1 320 ? -0.742 -13.047 6.656 1 98.88 320 MET B CA 1
ATOM 4996 C C . MET B 1 320 ? -2.162 -13.453 7.043 1 98.88 320 MET B C 1
ATOM 4998 O O . MET B 1 320 ? -2.814 -12.758 7.828 1 98.88 320 MET B O 1
ATOM 5002 N N . ARG B 1 321 ? -2.635 -14.562 6.477 1 98.69 321 ARG B N 1
ATOM 5003 C CA . ARG B 1 321 ? -4.039 -14.914 6.645 1 98.69 321 ARG B CA 1
ATOM 5004 C C . ARG B 1 321 ? -4.344 -15.281 8.094 1 98.69 321 ARG B C 1
ATOM 5006 O O . ARG B 1 321 ? -5.441 -15.016 8.594 1 98.69 321 ARG B O 1
ATOM 5013 N N . LYS B 1 322 ? -3.352 -15.922 8.82 1 98.75 322 LYS B N 1
ATOM 5014 C CA . LYS B 1 322 ? -3.582 -16.266 10.219 1 98.75 322 LYS B CA 1
ATOM 5015 C C . LYS B 1 322 ? -3.732 -15 11.07 1 98.75 322 LYS B C 1
ATOM 5017 O O . LYS B 1 322 ? -4.535 -14.969 12.008 1 98.75 322 LYS B O 1
ATOM 5022 N N . GLN B 1 323 ? -2.965 -13.969 10.781 1 98.81 323 GLN B N 1
ATOM 5023 C CA . GLN B 1 323 ? -3.055 -12.711 11.516 1 98.81 323 GLN B CA 1
ATOM 5024 C C . GLN B 1 323 ? -4.402 -12.031 11.289 1 98.81 323 GLN B C 1
ATOM 5026 O O . GLN B 1 323 ? -4.836 -11.211 12.102 1 98.81 323 GLN B O 1
ATOM 5031 N N . VAL B 1 324 ? -5.066 -12.344 10.203 1 98.75 324 VAL B N 1
ATOM 5032 C CA . VAL B 1 324 ? -6.391 -11.805 9.906 1 98.75 324 VAL B CA 1
ATOM 5033 C C . VAL B 1 324 ? -7.465 -12.703 10.5 1 98.75 324 VAL B C 1
ATOM 5035 O O . VAL B 1 324 ? -8.656 -12.43 10.375 1 98.75 324 VAL B O 1
ATOM 5038 N N . GLY B 1 325 ? -7.07 -13.875 11.031 1 98.5 325 GLY B N 1
ATOM 5039 C CA . GLY B 1 325 ? -7.973 -14.758 11.75 1 98.5 325 GLY B CA 1
ATOM 5040 C C . GLY B 1 325 ? -8.445 -15.938 10.922 1 98.5 325 GLY B C 1
ATOM 5041 O O . GLY B 1 325 ? -9.383 -16.641 11.305 1 98.5 325 GLY B O 1
ATOM 5042 N N . VAL B 1 326 ? -7.789 -16.188 9.812 1 98.62 326 VAL B N 1
ATOM 5043 C CA . VAL B 1 326 ? -8.25 -17.25 8.914 1 98.62 326 VAL B CA 1
ATOM 5044 C C . VAL B 1 326 ? -7.613 -18.578 9.305 1 98.62 326 VAL B C 1
ATOM 5046 O O . VAL B 1 326 ? -6.391 -18.656 9.453 1 98.62 326 VAL B O 1
ATOM 5049 N N . ALA B 1 327 ? -8.398 -19.562 9.375 1 97.94 327 ALA B N 1
ATOM 5050 C CA . ALA B 1 327 ? -7.969 -20.938 9.578 1 97.94 327 ALA B CA 1
ATOM 5051 C C . ALA B 1 327 ? -8.711 -21.891 8.641 1 97.94 327 ALA B C 1
ATOM 5053 O O . ALA B 1 327 ? -9.938 -21.844 8.539 1 97.94 327 ALA B O 1
ATOM 5054 N N . TYR B 1 328 ? -7.949 -22.688 7.953 1 98.06 328 TYR B N 1
ATOM 5055 C CA . TYR B 1 328 ? -8.531 -23.703 7.086 1 98.06 328 TYR B CA 1
ATOM 5056 C C . TYR B 1 328 ? -8.523 -25.078 7.762 1 98.06 328 TYR B C 1
ATOM 5058 O O . TYR B 1 328 ? -7.762 -25.297 8.703 1 98.06 328 TYR B O 1
ATOM 5066 N N . PRO B 1 329 ? -9.336 -26 7.23 1 96.38 329 PRO B N 1
ATOM 506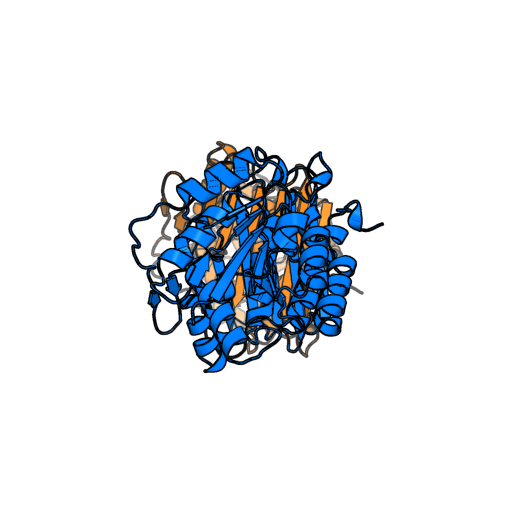7 C CA . PRO B 1 329 ? -9.312 -27.359 7.758 1 96.38 329 PRO B CA 1
ATOM 5068 C C . PRO B 1 329 ? -7.926 -28 7.664 1 96.38 329 PRO B C 1
ATOM 5070 O O . PRO B 1 329 ? -7.543 -28.781 8.547 1 96.38 329 PRO B O 1
ATOM 5073 N N . GLN B 1 330 ? -7.215 -27.625 6.77 1 97 330 GLN B N 1
ATOM 5074 C CA . GLN B 1 330 ? -5.898 -28.203 6.512 1 97 330 GLN B CA 1
ATOM 5075 C C . GLN B 1 330 ? -4.879 -27.734 7.547 1 97 330 GLN B C 1
ATOM 5077 O O . GLN B 1 330 ? -3.773 -28.266 7.625 1 97 330 GLN B O 1
ATOM 5082 N N . ASP B 1 331 ? -5.219 -26.703 8.234 1 96.25 331 ASP B N 1
ATOM 5083 C CA . ASP B 1 331 ? -4.293 -26.172 9.227 1 96.25 331 ASP B CA 1
ATOM 5084 C C . ASP B 1 331 ? -4.254 -27.047 10.477 1 96.25 331 ASP B C 1
ATOM 5086 O O . ASP B 1 331 ? -3.389 -26.875 11.336 1 96.25 331 ASP B O 1
ATOM 5090 N N . ALA B 1 332 ? -5.199 -28 10.75 1 88.5 332 ALA B N 1
ATOM 5091 C CA . ALA B 1 332 ? -5.277 -28.875 11.914 1 88.5 332 ALA B CA 1
ATOM 5092 C C . ALA B 1 332 ? -4.184 -29.938 11.875 1 88.5 332 ALA B C 1
ATOM 5094 O O . ALA B 1 332 ? -3.748 -30.344 10.797 1 88.5 332 ALA B O 1
#

Nearest PDB structures (foldseek):
  2o48-assembly1_X  TM=9.866E-01  e=1.696E-44  Macaca fascicularis
  3e9m-assembly1_D  TM=9.273E-01  e=1.879E-27  Enterococcus faecalis
  3evn-assembly1_A  TM=8.955E-01  e=1.879E-27  Streptococcus agalactiae serogroup V
  4had-assembly1_D  TM=8.693E-01  e=5.614E-24  Rhizobium etli CFN 42
  5yaq-assembly1_D  TM=8.612E-01  e=3.255E-22  Paracoccus laeviglucosivorans

Organism: Penaeus vannamei (NCBI:txid6689)

InterPro domains:
  IPR000683 Gfo/Idh/MocA-like oxidoreductase, N-terminal [PF01408] (4-120)
  IPR036291 NAD(P)-binding domain superfamily [SSF51735] (4-155)
  IPR050984 Gfo/Idh/MocA domain-containing protein [PTHR22604] (2-332)
  IPR055170 GFO/IDH/MocA-like oxidoreductase domain [PF22725] (131-246)

Secondary structure (DSSP, 8-state):
--EEEEEE--SHHHHHHHHHHHTSGGGEEEEEEE-SSHHHHHHHHHHHT-SEEESSHHHHHH-TT--EEEE-S-GGGHHHHHHHHHHTT-EEEEESSSSSSHHHHHHHHHHHHHHT--EEEE-GGGGSHHHHHHHHHHHTTTT-SEEEEEEEEE---TT-HHHH-GGGT-SHIIIIIHHHHHHHHHHTTTPPPSEEEEEEEE-TTSSEEEEEEEEE-STT-EEEEEEESSS-----EEEEESS-EEEEPSPTTS--EEEETTEEEE-PPP--S---SSTTGGGHHHHHHHHHHHHHTT-SSBTTB-HHHHHHHHHHHHHHHHHTT---GGG-/--EEEEEE--SHHHHHHHHHHHTSGGGEEEEEEE-SSHHHHHHHHHHHT-SEEESSHHHHHH-TT--EEEE-S-GGGHHHHHHHHHHTT-EEEEESSSSSSHHHHHHHHHHHHHHT--EEEE-GGGGSHHHHHHHHHHHTTTT-SEEEEEEEEE---TT-HHHH-GGGT-SHIIIIIHHHHHHHHHHTTTPPPSEEEEEEEE-TTSSEEEEEEEEE-STT-EEEEEEESSS-----EEEEESS-EEEEPSPTTS--EEEETTEEEE-PPP--S---SSTTGGGHHHHHHHHHHHHHTT-SSBTTB-HHHHHHHHHHHHHHHHHTT---GGG-

Sequence (664 aa):
MATRWGIASAGKISSDFVTAMKAQKDDHRVVAVGARSLADAQAFAKKYGAEKSYGSYEELSKDPDVEIVYIGTIHPFHLPVAKLMINAGKHVLCEKPLCMNVKETKELVVLARQKKVFLMEAVWSRFFPVYKEMMKRINAGEIGEVVQVFCSFGHPLENIQRAVKKELGGGATLDLGVYCVQFASLVMGGERPEKVVAAGHQNEEGVDATTSATLIYSKGRVATLNCSIRCELPCEGIVIGTKGTLKVSHPVWSPVHMETPSGSFDSPLPDLGHSYNFKHGQGMMYEAAEVRRCLQEGLLESPTITLEETLILAEIMESMRKQVGVAYPQDAMATRWGIASAGKISSDFVTAMKAQKDDHRVVAVGARSLADAQAFAKKYGAEKSYGSYEELSKDPDVEIVYIGTIHPFHLPVAKLMINAGKHVLCEKPLCMNVKETKELVVLARQKKVFLMEAVWSRFFPVYKEMMKRINAGEIGEVVQVFCSFGHPLENIQRAVKKELGGGATLDLGVYCVQFASLVMGGERPEKVVAAGHQNEEGVDATTSATLIYSKGRVATLNCSIRCELPCEGIVIGTKGTLKVSHPVWSPVHMETPSGSFDSPLPDLGHSYNFKHGQGMMYEAAEVRRCLQEGLLESPTITLEETLILAEIMESMRKQVGVAYPQDA

pLDDT: mean 97.43, std 3.17, range [72.69, 98.94]